Protein AF-A0A9D5VWZ9-F1 (afdb_monomer_lite)

Radius of gyration: 29.08 Å; chains: 1; bounding box: 86×51×101 Å

Sequence (670 aa):
MGILDRSNKRDLNQIKPPSPIPLNSINRRSENRYEIAPIPAFDRTAKIDLGVITDISISGLRIKKPSAIDLENQIYFFKLNNVPIKTKLIWQDKKFIGLKVDPNGAIAPNQNKDLIKKLTQKIDAHLSIKKSKTLYESIKRYSNENILASLINLMVELESSETDVIKLKKYIEEISIIHDKIFEKKEQSSLDEDSGIIDEPITQPTQIELIDLQTQLIATANSPEITDGIEVKDIDFAIARIGLAAVKDISARFVKQMISKSENALSNFKGFESYNILKTVMFKKLTPFFSFRDDNGIGCSLLSIETIGIDFLATKTKAALSDFYTSPMNIYSELSRLYERRLNGCDLIKVDKILLETISPVFVSLYDGYIISHQLLNPYLTIEDDITLELNRRKLNYAYLLFMSYLSCQFYIGRDNESGISLINRLTCTGLDKQEILRFLKDTVAEANKIAENFGLKTLIKDSASPSFSLNIKKFLPEDPQYNHLLHIFTNLKQYKRVAIRCEDDEYSHFILNKLINYPDFGLNKMPYTVIPCENLSTKDEIAAEAFNFFGLIIFKNIDKIHGSLAKGFIKLWREYDGIIITTFNNYNFIEFDRPDLFKFLRQHMVDFPSYFANPEIHRKMIEHTAEYLKPVYTIDKDQYNVDYIEKTCSMSFIKAETINQFAEEQLSE

Secondary structure (DSSP, 8-state):
--------------PPPPPPP---S-----S-----S-EEEEETTTTEEEEEEEEE-SSEEEEE-SS-PPPPS-EEEEEETTEEEEEEEEEE-SSEEEEEE-TTSSS-HHHHHHHHHHHHHHHHHHH-----HHHHHHHHHHHHSSTHHHHHHHHHHHH-TT--HHHHHHHHHHHHHHHHHHHHHHHHHHHHGGG---PPP--PPP---PPPHHHHHHHHHTSTTT-SS----SHHHHHHHH-HHHHHHHHHHHHHHHHHHH-GGGTT-TTHHHHHHHHHHHHHHHGGGTT---GGGHHHHHHHHTTTHHHHHHHHHTTTTTTT-SSHHHHS-HHHHHHHHHHHSS-HHHHHHHHHHHH-GGGHHHHHHHHHHHHHH-TTPPPPTT--B---HHHHHHHHHHHHHHHHHHHHTS--HHHHHHHHHHHGGGT--HHHHHHHHHHHHHHHHHHHHHTT-S---PPPPPPP----HHHHS---HHHHHHHHHHHTHHHH-EEEEEES-HHHHHHHHHHHHHSGGGSGGGS-EEEEEGGGB-TTS---GGGGTT-SEEEEETGGG--GGGHHHHHHHHHH-SSEEEEEEEGGG-HHHH-HHHHHHHGGGEEEPP-TTT-HHHHHHHHHHHHHHHHHHH---HHHHHHHHHSS---HHHHHHHHHHHHHHHHHH-

Structure (mmCIF, N/CA/C/O backbone):
data_AF-A0A9D5VWZ9-F1
#
_entry.id   AF-A0A9D5VWZ9-F1
#
loop_
_atom_site.group_PDB
_atom_site.id
_atom_site.type_symbol
_atom_site.label_atom_id
_atom_site.label_alt_id
_atom_site.label_comp_id
_atom_site.label_asym_id
_atom_site.label_entity_id
_atom_site.label_seq_id
_atom_site.pdbx_PDB_ins_code
_atom_site.Cartn_x
_atom_site.Cartn_y
_atom_site.Cartn_z
_atom_site.occupancy
_atom_site.B_iso_or_equiv
_atom_site.auth_seq_id
_atom_site.auth_comp_id
_atom_site.auth_asym_id
_atom_site.auth_atom_id
_atom_site.pdbx_PDB_model_num
ATOM 1 N N . MET A 1 1 ? 34.118 -10.117 51.871 1.00 31.11 1 MET A N 1
ATOM 2 C CA . MET A 1 1 ? 33.346 -9.498 52.973 1.00 31.11 1 MET A CA 1
ATOM 3 C C . MET A 1 1 ? 32.529 -8.372 52.352 1.00 31.11 1 MET A C 1
ATOM 5 O O . MET A 1 1 ? 33.144 -7.526 51.735 1.00 31.11 1 MET A O 1
ATOM 9 N N . GLY A 1 2 ? 31.202 -8.315 52.353 1.00 29.88 2 GLY A N 1
ATOM 10 C CA . GLY A 1 2 ? 30.178 -9.145 52.972 1.00 29.88 2 GLY A CA 1
ATOM 11 C C . GLY A 1 2 ? 28.922 -9.217 52.090 1.00 29.88 2 GLY A C 1
ATOM 12 O O . GLY A 1 2 ? 28.841 -8.595 51.035 1.00 29.88 2 GLY A O 1
ATOM 13 N N . ILE A 1 3 ? 28.000 -10.062 52.534 1.00 37.16 3 ILE A N 1
ATOM 14 C CA . ILE A 1 3 ? 26.701 -10.407 51.946 1.00 37.16 3 ILE A CA 1
ATOM 15 C C . ILE A 1 3 ? 25.688 -9.275 52.188 1.00 37.16 3 ILE A C 1
ATOM 17 O O . ILE A 1 3 ? 25.748 -8.669 53.253 1.00 37.16 3 ILE A O 1
ATOM 21 N N . LEU A 1 4 ? 24.768 -9.081 51.225 1.00 28.52 4 LEU A N 1
ATOM 22 C CA . LEU A 1 4 ? 23.391 -8.514 51.249 1.00 28.52 4 LEU A CA 1
ATOM 23 C C . LEU A 1 4 ? 23.201 -7.747 49.916 1.00 28.52 4 LEU A C 1
ATOM 25 O O . LEU A 1 4 ? 24.066 -6.974 49.540 1.00 28.52 4 LEU A O 1
ATOM 29 N N . ASP A 1 5 ? 22.175 -7.911 49.085 1.00 27.55 5 ASP A N 1
ATOM 30 C CA . ASP A 1 5 ? 20.816 -8.386 49.302 1.00 27.55 5 ASP A CA 1
ATOM 31 C C . ASP A 1 5 ? 20.227 -8.834 47.942 1.00 27.55 5 ASP A C 1
ATOM 33 O O . ASP A 1 5 ? 20.317 -8.129 46.933 1.00 27.55 5 ASP A O 1
ATOM 37 N N . ARG A 1 6 ? 19.641 -10.035 47.905 1.00 35.22 6 ARG A N 1
ATOM 38 C CA . ARG A 1 6 ? 18.822 -10.530 46.792 1.00 35.22 6 ARG A CA 1
ATOM 39 C C . ARG A 1 6 ? 17.394 -10.032 47.009 1.00 35.22 6 ARG A C 1
ATOM 41 O O . ARG A 1 6 ? 16.540 -10.803 47.426 1.00 35.22 6 ARG A O 1
ATOM 48 N N . SER A 1 7 ? 17.112 -8.775 46.691 1.00 30.47 7 SER A N 1
ATOM 49 C CA . SER A 1 7 ? 15.732 -8.289 46.578 1.00 30.47 7 SER A CA 1
ATOM 50 C C . SER A 1 7 ? 15.687 -6.922 45.891 1.00 30.47 7 SER A C 1
ATOM 52 O O . SER A 1 7 ? 15.858 -5.892 46.521 1.00 30.47 7 SER A O 1
ATOM 54 N N . ASN A 1 8 ? 15.507 -6.909 44.565 1.00 27.31 8 ASN A N 1
ATOM 55 C CA . ASN A 1 8 ? 14.829 -5.840 43.805 1.00 27.31 8 ASN A CA 1
ATOM 56 C C . ASN A 1 8 ? 14.891 -6.141 42.295 1.00 27.31 8 ASN A C 1
ATOM 58 O O . ASN A 1 8 ? 15.405 -5.362 41.497 1.00 27.31 8 ASN A O 1
ATOM 62 N N . LYS A 1 9 ? 14.289 -7.260 41.869 1.00 29.05 9 LYS A N 1
ATOM 63 C CA . LYS A 1 9 ? 13.555 -7.237 40.597 1.00 29.05 9 LYS A CA 1
ATOM 64 C C . LYS A 1 9 ? 12.262 -6.485 40.896 1.00 29.05 9 LYS A C 1
ATOM 66 O O . LYS A 1 9 ? 11.266 -7.098 41.256 1.00 29.05 9 LYS A O 1
ATOM 71 N N . ARG A 1 10 ? 12.312 -5.151 40.873 1.00 29.45 10 ARG A N 1
ATOM 72 C CA . ARG A 1 10 ? 11.080 -4.367 40.849 1.00 29.45 10 ARG A CA 1
ATOM 73 C C . ARG A 1 10 ? 10.431 -4.631 39.504 1.00 29.45 10 ARG A C 1
ATOM 75 O O . ARG A 1 10 ? 11.019 -4.320 38.470 1.00 29.45 10 ARG A O 1
ATOM 82 N N . ASP A 1 11 ? 9.244 -5.218 39.561 1.00 36.19 11 ASP A N 1
ATOM 83 C CA . ASP A 1 11 ? 8.241 -5.131 38.518 1.00 36.19 11 ASP A CA 1
ATOM 84 C C . ASP A 1 11 ? 8.201 -3.688 38.007 1.00 36.19 11 ASP A C 1
ATOM 86 O O . ASP A 1 11 ? 7.711 -2.776 38.680 1.00 36.19 11 ASP A O 1
ATOM 90 N N . LEU A 1 12 ? 8.733 -3.468 36.803 1.00 32.03 12 LEU A N 1
ATOM 91 C CA . LEU A 1 12 ? 8.305 -2.358 35.966 1.00 32.03 12 LEU A CA 1
ATOM 92 C C . LEU A 1 12 ? 6.868 -2.685 35.576 1.00 32.03 12 LEU A C 1
ATOM 94 O O . LEU A 1 12 ? 6.597 -3.247 34.516 1.00 32.03 12 LEU A O 1
ATOM 98 N N . ASN A 1 13 ? 5.963 -2.408 36.514 1.00 35.59 13 ASN A N 1
ATOM 99 C CA . ASN A 1 13 ? 4.533 -2.428 36.308 1.00 35.59 13 ASN A CA 1
ATOM 100 C C . ASN A 1 13 ? 4.252 -1.679 35.010 1.00 35.59 13 ASN A C 1
ATOM 102 O O . ASN A 1 13 ? 4.475 -0.471 34.914 1.00 35.59 13 ASN A O 1
ATOM 106 N N . GLN A 1 14 ? 3.787 -2.434 34.015 1.00 46.19 14 GLN A N 1
ATOM 107 C CA . GLN A 1 14 ? 3.146 -1.903 32.828 1.00 46.19 14 GLN A CA 1
ATOM 108 C C . GLN A 1 14 ? 2.061 -0.949 33.322 1.00 46.19 14 GLN A C 1
ATOM 110 O O . GLN A 1 14 ? 1.076 -1.381 33.926 1.00 46.19 14 GLN A O 1
ATOM 115 N N . ILE A 1 15 ? 2.278 0.351 33.131 1.00 44.47 15 ILE A N 1
ATOM 116 C CA . ILE A 1 15 ? 1.239 1.347 33.352 1.00 44.47 15 ILE A CA 1
ATOM 117 C C . ILE A 1 15 ? 0.093 0.909 32.439 1.00 44.47 15 ILE A C 1
ATOM 119 O O . ILE A 1 15 ? 0.287 0.734 31.236 1.00 44.47 15 ILE A O 1
ATOM 123 N N . LYS A 1 16 ? -1.068 0.612 33.020 1.00 54.38 16 LYS A N 1
ATOM 124 C CA . LYS A 1 16 ? -2.231 0.164 32.252 1.00 54.38 16 LYS A CA 1
ATOM 125 C C . LYS A 1 16 ? -2.955 1.391 31.707 1.00 54.38 16 LYS A C 1
ATOM 127 O O . LYS A 1 16 ? -3.034 2.390 32.430 1.00 54.38 16 LYS A O 1
ATOM 132 N N . PRO A 1 17 ? -3.483 1.343 30.473 1.00 46.16 17 PRO A N 1
ATOM 133 C CA . PRO A 1 17 ? -4.404 2.378 30.041 1.00 46.16 17 PRO A CA 1
ATOM 134 C C . PRO A 1 17 ? -5.598 2.421 31.013 1.00 46.16 17 PRO A C 1
ATOM 136 O O . PRO A 1 17 ? -5.969 1.381 31.571 1.00 46.16 17 PRO A O 1
ATOM 139 N N . PRO A 1 18 ? -6.165 3.610 31.280 1.00 45.41 18 PRO A N 1
ATOM 140 C CA . PRO A 1 18 ? -7.381 3.740 32.072 1.00 45.41 18 PRO A CA 1
ATOM 141 C C . PRO A 1 18 ? -8.469 2.795 31.555 1.00 45.41 18 PRO A C 1
ATOM 143 O O . PRO A 1 18 ? -8.606 2.591 30.350 1.00 45.41 18 PRO A O 1
ATOM 146 N N . SER A 1 19 ? -9.226 2.207 32.485 1.00 45.94 19 SER A N 1
ATOM 147 C CA . SER A 1 19 ? -10.328 1.303 32.161 1.00 45.94 19 SER A CA 1
ATOM 148 C C . SER A 1 19 ? -11.300 1.964 31.175 1.00 45.94 19 SER A C 1
ATOM 150 O O . SER A 1 19 ? -11.575 3.158 31.335 1.00 45.94 19 SER A O 1
ATOM 152 N N . PRO A 1 20 ? -11.855 1.209 30.206 1.00 42.31 20 PRO A N 1
ATOM 153 C CA . PRO A 1 20 ? -12.866 1.734 29.297 1.00 42.31 20 PRO A CA 1
ATOM 154 C C . PRO A 1 20 ? -14.018 2.357 30.089 1.00 42.31 20 PRO A C 1
ATOM 156 O O . PRO A 1 20 ? -14.373 1.881 31.175 1.00 42.31 20 PRO A O 1
ATOM 159 N N . ILE A 1 21 ? -14.584 3.437 29.549 1.00 38.53 21 ILE A N 1
ATOM 160 C CA . ILE A 1 21 ? -15.733 4.120 30.147 1.00 38.53 21 ILE A CA 1
ATOM 161 C C . ILE A 1 21 ? -16.850 3.075 30.314 1.00 38.53 21 ILE A C 1
ATOM 163 O O . ILE A 1 21 ? -17.103 2.314 29.375 1.00 38.53 21 ILE A O 1
ATOM 167 N N . PRO A 1 22 ? -17.524 2.986 31.480 1.00 31.69 22 PRO A N 1
ATOM 168 C CA . PRO A 1 22 ? -18.678 2.114 31.622 1.00 31.69 22 PRO A CA 1
ATOM 169 C C . PRO A 1 22 ? -19.730 2.552 30.602 1.00 31.69 22 PRO A C 1
ATOM 171 O O . PRO A 1 22 ? -20.382 3.581 30.774 1.00 31.69 22 PRO A O 1
ATOM 174 N N . LEU A 1 23 ? -19.872 1.789 29.519 1.00 28.91 23 LEU A N 1
ATOM 175 C CA . LEU A 1 23 ? -20.942 1.960 28.546 1.00 28.91 23 LEU A CA 1
ATOM 176 C C . LEU A 1 23 ? -22.263 1.598 29.231 1.00 28.91 23 LEU A C 1
ATOM 178 O O . LEU A 1 23 ? -22.762 0.479 29.135 1.00 28.91 23 LEU A O 1
ATOM 182 N N . ASN A 1 24 ? -22.847 2.564 29.937 1.00 31.88 24 ASN A N 1
ATOM 183 C CA . ASN A 1 24 ? -24.292 2.642 29.981 1.00 31.88 24 ASN A CA 1
ATOM 184 C C . ASN A 1 24 ? -24.722 3.011 28.566 1.00 31.88 24 ASN A C 1
ATOM 186 O O . ASN A 1 24 ? -24.457 4.121 28.115 1.00 31.88 24 ASN A O 1
ATOM 190 N N . SER A 1 25 ? -25.410 2.074 27.917 1.00 27.41 25 SER A N 1
ATOM 191 C CA . SER A 1 25 ? -26.005 2.168 26.584 1.00 27.41 25 SER A CA 1
ATOM 192 C C . SER A 1 25 ? -25.074 1.959 25.384 1.00 27.41 25 SER A C 1
ATOM 194 O O . SER A 1 25 ? -23.924 2.376 25.365 1.00 27.41 25 SER A O 1
ATOM 196 N N . ILE A 1 26 ? -25.697 1.364 24.359 1.00 27.98 26 ILE A N 1
ATOM 197 C CA . ILE A 1 26 ? -25.301 1.324 22.947 1.00 27.98 26 ILE A CA 1
ATOM 198 C C . ILE A 1 26 ? -24.449 0.104 22.587 1.00 27.98 26 ILE A C 1
ATOM 200 O O . ILE A 1 26 ? -23.241 0.173 22.402 1.00 27.98 26 ILE A O 1
ATOM 204 N N . ASN A 1 27 ? -25.150 -1.028 22.429 1.00 25.83 27 ASN A N 1
ATOM 205 C CA . ASN A 1 27 ? -24.735 -2.096 21.527 1.00 25.83 27 ASN A CA 1
ATOM 206 C C . ASN A 1 27 ? -25.665 -2.065 20.281 1.00 25.83 27 ASN A C 1
ATOM 208 O O . ASN A 1 27 ? -26.822 -2.465 20.366 1.00 25.83 27 ASN A O 1
ATOM 212 N N . ARG A 1 28 ? -25.344 -1.339 19.204 1.00 37.00 28 ARG A N 1
ATOM 213 C CA . ARG A 1 28 ? -24.350 -1.624 18.160 1.00 37.00 28 ARG A CA 1
ATOM 214 C C . ARG A 1 28 ? -25.006 -2.390 16.939 1.00 37.00 28 ARG A C 1
ATOM 216 O O . ARG A 1 28 ? -25.644 -3.429 17.106 1.00 37.00 28 ARG A O 1
ATOM 223 N N . ARG A 1 29 ? -24.748 -1.900 15.703 1.00 33.50 29 ARG A N 1
ATOM 224 C CA . ARG A 1 29 ? -24.970 -2.404 14.309 1.00 33.50 29 ARG A CA 1
ATOM 225 C C . ARG A 1 29 ? -23.662 -2.780 13.547 1.00 33.50 29 ARG A C 1
ATOM 227 O O . ARG A 1 29 ? -22.847 -1.885 13.395 1.00 33.50 29 ARG A O 1
ATOM 234 N N . SER A 1 30 ? -23.537 -3.953 12.902 1.00 27.77 30 SER A N 1
ATOM 235 C CA . SER A 1 30 ? -22.757 -4.077 11.643 1.00 27.77 30 SER A CA 1
ATOM 236 C C . SER A 1 30 ? -23.353 -5.083 10.643 1.00 27.77 30 SER A C 1
ATOM 238 O O . SER A 1 30 ? -23.930 -6.109 11.008 1.00 27.77 30 SER A O 1
ATOM 240 N N . GLU A 1 31 ? -23.309 -4.656 9.381 1.00 29.33 31 GLU A N 1
ATOM 241 C CA . GLU A 1 31 ? -23.058 -5.384 8.126 1.00 29.33 31 GLU A CA 1
ATOM 242 C C . GLU A 1 31 ? -23.599 -6.814 7.977 1.00 29.33 31 GLU A C 1
ATOM 244 O O . GLU A 1 31 ? -22.895 -7.819 7.944 1.00 29.33 31 GLU A O 1
ATOM 249 N N . ASN A 1 32 ? -24.924 -6.863 7.866 1.00 31.50 32 ASN A N 1
ATOM 250 C CA . ASN A 1 32 ? -25.682 -7.533 6.801 1.00 31.50 32 ASN A CA 1
ATOM 251 C C . ASN A 1 32 ? -27.156 -7.195 7.055 1.00 31.50 32 ASN A C 1
ATOM 253 O O . ASN A 1 32 ? -27.949 -8.055 7.441 1.00 31.50 32 ASN A O 1
ATOM 257 N N . ARG A 1 33 ? -27.500 -5.902 6.971 1.00 34.69 33 ARG A N 1
ATOM 258 C CA . ARG A 1 33 ? -28.861 -5.418 7.227 1.00 34.69 33 ARG A CA 1
ATOM 259 C C . ARG A 1 33 ? -29.485 -4.955 5.922 1.00 34.69 33 ARG A C 1
ATOM 261 O O . ARG A 1 33 ? -28.992 -4.028 5.294 1.00 34.69 33 ARG A O 1
ATOM 268 N N . TYR A 1 34 ? -30.592 -5.591 5.568 1.00 34.22 34 TYR A N 1
ATOM 269 C CA . TYR A 1 34 ? -31.550 -5.062 4.609 1.00 34.22 34 TYR A CA 1
ATOM 270 C C . TYR A 1 34 ? -32.580 -4.267 5.397 1.00 34.22 34 TYR A C 1
ATOM 272 O O . TYR A 1 34 ? -33.204 -4.820 6.308 1.00 34.22 34 TYR A O 1
ATOM 280 N N . GLU A 1 35 ? -32.739 -2.980 5.088 1.00 31.83 35 GLU A N 1
ATOM 281 C CA . GLU A 1 35 ? -33.903 -2.242 5.564 1.00 31.83 35 GLU A CA 1
ATOM 282 C C . GLU A 1 35 ? -35.151 -2.896 4.970 1.00 31.83 35 GLU A C 1
ATOM 284 O O . GLU A 1 35 ? -35.344 -2.978 3.758 1.00 31.83 35 GLU A O 1
ATOM 289 N N . ILE A 1 36 ? -35.977 -3.434 5.856 1.00 33.72 36 ILE A N 1
ATOM 290 C CA . ILE A 1 36 ? -37.297 -3.965 5.549 1.00 33.72 36 ILE A CA 1
ATOM 291 C C . ILE A 1 36 ? -38.315 -2.965 6.078 1.00 33.72 36 ILE A C 1
ATOM 293 O O . ILE A 1 36 ? -38.154 -2.436 7.180 1.00 33.72 36 ILE A O 1
ATOM 297 N N . ALA A 1 37 ? -39.380 -2.724 5.312 1.00 31.70 37 ALA A N 1
ATOM 298 C CA . ALA A 1 37 ? -40.544 -2.002 5.814 1.00 31.70 37 ALA A CA 1
ATOM 299 C C . ALA A 1 37 ? -40.965 -2.591 7.176 1.00 31.70 37 ALA A C 1
ATOM 301 O O . ALA A 1 37 ? -40.874 -3.808 7.342 1.00 31.70 37 ALA A O 1
ATOM 302 N N . PRO A 1 38 ? -41.395 -1.769 8.149 1.00 34.53 38 PRO A N 1
ATOM 303 C CA . PRO A 1 38 ? -41.620 -2.198 9.527 1.00 34.53 38 PRO A CA 1
ATOM 304 C C . PRO A 1 38 ? -42.472 -3.473 9.597 1.00 34.53 38 PRO A C 1
ATOM 306 O O . PRO A 1 38 ? -43.654 -3.462 9.258 1.00 34.53 38 PRO A O 1
ATOM 309 N N . ILE A 1 39 ? -41.859 -4.578 10.041 1.00 46.03 39 ILE A N 1
ATOM 310 C CA . ILE A 1 39 ? -42.533 -5.872 10.199 1.00 46.03 39 ILE A CA 1
ATOM 311 C C . ILE A 1 39 ? -42.924 -6.028 11.674 1.00 46.03 39 ILE A C 1
ATOM 313 O O . ILE A 1 39 ? -42.038 -6.028 12.533 1.00 46.03 39 ILE A O 1
ATOM 317 N N . PRO A 1 40 ? -44.216 -6.183 12.003 1.00 45.94 40 PRO A N 1
ATOM 318 C CA . PRO A 1 40 ? -44.646 -6.476 13.365 1.00 45.94 40 PRO A CA 1
ATOM 319 C C . PRO A 1 40 ? -44.064 -7.809 13.863 1.00 45.94 40 PRO A C 1
ATOM 321 O O . PRO A 1 40 ? -44.226 -8.851 13.224 1.00 45.94 40 PRO A O 1
ATOM 324 N N . ALA A 1 41 ? -43.401 -7.787 15.017 1.00 55.09 41 ALA A N 1
ATOM 325 C CA . ALA A 1 41 ? -42.884 -8.963 15.700 1.00 55.09 41 ALA A CA 1
ATOM 326 C C . ALA A 1 41 ? -43.887 -9.433 16.754 1.00 55.09 41 ALA A C 1
ATOM 328 O O . ALA A 1 41 ? -43.922 -8.926 17.873 1.00 55.09 41 ALA A O 1
ATOM 329 N N . PHE A 1 42 ? -44.681 -10.441 16.412 1.00 54.88 42 PHE A N 1
ATOM 330 C CA . PHE A 1 42 ? -45.633 -11.031 17.346 1.00 54.88 42 PHE A CA 1
ATOM 331 C C . PHE A 1 42 ? -45.185 -12.432 17.761 1.00 54.88 42 PHE A C 1
ATOM 333 O O . PHE A 1 42 ? -45.079 -13.321 16.905 1.00 54.88 42 PHE A O 1
ATOM 340 N N . ASP A 1 43 ? -44.955 -12.645 19.062 1.00 57.19 43 ASP A N 1
ATOM 341 C CA . ASP A 1 43 ? -44.757 -13.996 19.582 1.00 57.19 43 ASP A CA 1
ATOM 342 C C . ASP A 1 43 ? -46.104 -14.718 19.641 1.00 57.19 43 ASP A C 1
ATOM 344 O O . ASP A 1 43 ? -47.002 -14.347 20.399 1.00 57.19 43 ASP A O 1
ATOM 348 N N . ARG A 1 44 ? -46.257 -15.775 18.842 1.00 55.41 44 ARG A N 1
ATOM 349 C CA . ARG A 1 44 ? -47.524 -16.522 18.761 1.00 55.41 44 ARG A CA 1
ATOM 350 C C . ARG A 1 44 ? -47.794 -17.402 19.977 1.00 55.41 44 ARG A C 1
ATOM 352 O O . ARG A 1 44 ? -48.954 -17.651 20.292 1.00 55.41 44 ARG A O 1
ATOM 359 N N . THR A 1 45 ? -46.742 -17.894 20.611 1.00 56.56 45 THR A N 1
ATOM 360 C CA . THR A 1 45 ? -46.793 -18.787 21.772 1.00 56.56 45 THR A CA 1
ATOM 361 C C . THR A 1 45 ? -47.128 -18.012 23.035 1.00 56.56 45 THR A C 1
ATOM 363 O O . THR A 1 45 ? -48.014 -18.415 23.782 1.00 56.56 45 THR A O 1
ATOM 366 N N . ALA A 1 46 ? -46.474 -16.869 23.232 1.00 58.28 46 ALA A N 1
ATOM 367 C CA . ALA A 1 46 ? -46.711 -16.006 24.382 1.00 58.28 46 ALA A CA 1
ATOM 368 C C . ALA A 1 46 ? -47.877 -15.020 24.166 1.00 58.28 46 ALA A C 1
ATOM 370 O O . ALA A 1 46 ? -48.365 -14.437 25.128 1.00 58.28 46 ALA A O 1
ATOM 371 N N . LYS A 1 47 ? -48.349 -14.847 22.918 1.00 63.28 47 LYS A N 1
ATOM 372 C CA . LYS A 1 47 ? -49.318 -13.811 22.504 1.00 63.28 47 LYS A CA 1
ATOM 373 C C . LYS A 1 47 ? -48.877 -12.395 22.899 1.00 63.28 47 LYS A C 1
ATOM 375 O O . LYS A 1 47 ? -49.705 -11.566 23.270 1.00 63.28 47 LYS A O 1
ATOM 380 N N . ILE A 1 48 ? -47.575 -12.131 22.828 1.00 65.19 48 ILE A N 1
ATOM 381 C CA . ILE A 1 48 ? -46.983 -10.843 23.196 1.00 65.19 48 ILE A CA 1
ATOM 382 C C . ILE A 1 48 ? -46.575 -10.118 21.917 1.00 65.19 48 ILE A C 1
ATOM 384 O O . ILE A 1 48 ? -45.878 -10.678 21.066 1.00 65.19 48 ILE A O 1
ATOM 388 N N . ASP A 1 49 ? -46.998 -8.861 21.803 1.00 70.31 49 ASP A N 1
ATOM 389 C CA . ASP A 1 49 ? -46.433 -7.934 20.830 1.00 70.31 49 ASP A CA 1
ATOM 390 C C . ASP A 1 49 ? -45.036 -7.521 21.304 1.00 70.31 49 ASP A C 1
ATOM 392 O O . ASP A 1 49 ? -44.874 -6.789 22.283 1.00 70.31 49 ASP A O 1
ATOM 396 N N . LEU A 1 50 ? -44.016 -8.046 20.629 1.00 67.00 50 LEU A N 1
ATOM 397 C CA . LEU A 1 50 ? -42.624 -7.707 20.902 1.00 67.00 50 LEU A CA 1
ATOM 398 C C . LEU A 1 50 ? -42.278 -6.332 20.311 1.00 67.00 50 LEU A C 1
ATOM 400 O O . LEU A 1 50 ? -41.266 -5.742 20.694 1.00 67.00 50 LEU A O 1
ATOM 404 N N . GLY A 1 51 ? -43.127 -5.813 19.416 1.00 71.94 51 GLY A N 1
ATOM 405 C CA . GLY A 1 51 ? -43.019 -4.521 18.761 1.00 71.94 51 GLY A CA 1
ATOM 406 C C . GLY A 1 51 ? -42.666 -4.635 17.289 1.00 71.94 51 GLY A C 1
ATOM 407 O O . GLY A 1 51 ? -43.159 -5.500 16.574 1.00 71.94 51 GLY A O 1
ATOM 408 N N . VAL A 1 52 ? -41.814 -3.739 16.804 1.00 60.53 52 VAL A N 1
ATOM 409 C CA . VAL A 1 52 ? -41.478 -3.661 15.375 1.00 60.53 52 VAL A CA 1
ATOM 410 C C . VAL A 1 52 ? -40.070 -4.187 15.154 1.00 60.53 52 VAL A C 1
ATOM 412 O O . VAL A 1 52 ? -39.135 -3.709 15.799 1.00 60.53 52 VAL A O 1
ATOM 415 N N . ILE A 1 53 ? -39.900 -5.154 14.248 1.00 56.53 53 ILE A N 1
ATOM 416 C CA . ILE A 1 53 ? -38.570 -5.584 13.802 1.00 56.53 53 ILE A CA 1
ATOM 417 C C . ILE A 1 53 ? -37.935 -4.393 13.106 1.00 56.53 53 ILE A C 1
ATOM 419 O O . ILE A 1 53 ? -38.405 -3.956 12.058 1.00 56.53 53 ILE A O 1
ATOM 423 N N . THR A 1 54 ? -36.881 -3.861 13.710 1.00 45.62 54 THR A N 1
ATOM 424 C CA . THR A 1 54 ? -36.124 -2.766 13.115 1.00 45.62 54 THR A CA 1
ATOM 425 C C . THR A 1 54 ? -34.941 -3.284 12.325 1.00 45.62 54 THR A C 1
ATOM 427 O O . THR A 1 54 ? -34.461 -2.568 11.460 1.00 45.62 54 THR A O 1
ATOM 430 N N . ASP A 1 55 ? -34.441 -4.495 12.619 1.00 47.44 55 ASP A N 1
ATOM 431 C CA . ASP A 1 55 ? -33.246 -5.027 11.962 1.00 47.44 55 ASP A CA 1
ATOM 432 C C . ASP A 1 55 ? -33.144 -6.569 11.981 1.00 47.44 55 ASP A C 1
ATOM 434 O O . ASP A 1 55 ? -33.563 -7.215 12.948 1.00 47.44 55 ASP A O 1
ATOM 438 N N . ILE A 1 56 ? -32.502 -7.145 10.949 1.00 48.84 56 ILE A N 1
ATOM 439 C CA . ILE A 1 56 ? -32.285 -8.596 10.748 1.00 48.84 56 ILE A CA 1
ATOM 440 C C . ILE A 1 56 ? -30.823 -8.898 10.383 1.00 48.84 56 ILE A C 1
ATOM 442 O O . ILE A 1 56 ? -30.230 -8.145 9.619 1.00 48.84 56 ILE A O 1
ATOM 446 N N . SER A 1 57 ? -30.255 -10.001 10.891 1.00 46.47 57 SER A N 1
ATOM 447 C CA . SER A 1 57 ? -28.978 -10.591 10.449 1.00 46.47 57 SER A CA 1
ATOM 448 C C . SER A 1 57 ? -29.067 -12.125 10.331 1.00 46.47 57 SER A C 1
ATOM 450 O O . SER A 1 57 ? -30.043 -12.737 10.768 1.00 46.47 57 SER A O 1
ATOM 452 N N . ILE A 1 58 ? -28.018 -12.770 9.795 1.00 47.97 58 ILE A N 1
ATOM 453 C CA . ILE A 1 58 ? -27.887 -14.246 9.742 1.00 47.97 58 ILE A CA 1
ATOM 454 C C . ILE A 1 58 ? -27.989 -14.881 11.137 1.00 47.97 58 ILE A C 1
ATOM 456 O O . ILE A 1 58 ? -28.462 -16.007 11.291 1.00 47.97 58 ILE A O 1
ATOM 460 N N . SER A 1 59 ? -27.527 -14.165 12.157 1.00 47.09 59 SER A N 1
ATOM 461 C CA . SER A 1 59 ? -27.410 -14.665 13.520 1.00 47.09 59 SER A CA 1
ATOM 462 C C . SER A 1 59 ? -28.505 -14.155 14.454 1.00 47.09 59 SER A C 1
ATOM 464 O O . SER A 1 59 ? -28.641 -14.706 15.542 1.00 47.09 59 SER A O 1
ATOM 466 N N . GLY A 1 60 ? -29.312 -13.155 14.089 1.00 59.16 60 GLY A N 1
ATOM 467 C CA . GLY A 1 60 ? -30.234 -12.540 15.044 1.00 59.16 60 GLY A CA 1
ATOM 468 C C . GLY A 1 60 ? -31.150 -11.450 14.498 1.00 59.16 60 GLY A C 1
ATOM 469 O O . GLY A 1 60 ? -31.183 -11.162 13.307 1.00 59.16 60 GLY A O 1
ATOM 470 N N . LEU A 1 61 ? -31.915 -10.849 15.406 1.00 63.41 61 LEU A N 1
ATOM 471 C CA . LEU A 1 61 ? -32.897 -9.801 15.154 1.00 63.41 61 LEU A CA 1
ATOM 472 C C . LEU A 1 61 ? -32.858 -8.735 16.239 1.00 63.41 61 LEU A C 1
ATOM 474 O O . LEU A 1 61 ? -32.573 -9.026 17.406 1.00 63.41 61 LEU A O 1
ATOM 478 N N . ARG A 1 62 ? -33.256 -7.521 15.858 1.00 60.16 62 ARG A N 1
ATOM 479 C CA . ARG A 1 62 ? -33.540 -6.431 16.788 1.00 60.16 62 ARG A CA 1
ATOM 480 C C . ARG A 1 62 ? -34.982 -5.968 16.639 1.00 60.16 62 ARG A C 1
ATOM 482 O O . ARG A 1 62 ? -35.448 -5.704 15.532 1.00 60.16 62 ARG A O 1
ATOM 489 N N . ILE A 1 63 ? -35.667 -5.845 17.771 1.00 68.56 63 ILE A N 1
ATOM 490 C CA . ILE A 1 63 ? -37.069 -5.430 17.838 1.00 68.56 63 ILE A CA 1
ATOM 491 C C . ILE A 1 63 ? -37.170 -4.186 18.718 1.00 68.56 63 ILE A C 1
ATOM 493 O O . ILE A 1 63 ? -36.624 -4.163 19.821 1.00 68.56 63 ILE A O 1
ATOM 497 N N . LYS A 1 64 ? -37.850 -3.145 18.236 1.00 67.44 64 LYS A N 1
ATOM 498 C CA . LYS A 1 64 ? -38.200 -1.951 19.012 1.00 67.44 64 LYS A CA 1
ATOM 499 C C . LYS A 1 64 ? -39.463 -2.228 19.814 1.00 67.44 64 LYS A C 1
ATOM 501 O O . LYS A 1 64 ? -40.508 -2.473 19.219 1.00 67.44 64 LYS A O 1
ATOM 506 N N . LYS A 1 65 ? -39.361 -2.142 21.139 1.00 77.94 65 LYS A N 1
ATOM 507 C CA . LYS A 1 65 ? -40.458 -2.402 22.071 1.00 77.94 65 LYS A CA 1
ATOM 508 C C . LYS A 1 65 ? -41.601 -1.389 21.862 1.00 77.94 65 LYS A C 1
ATOM 510 O O . LYS A 1 65 ? -41.320 -0.196 21.719 1.00 77.94 65 LYS A O 1
ATOM 515 N N . PRO A 1 66 ? -42.874 -1.820 21.902 1.00 58.19 66 PRO A N 1
ATOM 516 C CA . PRO A 1 66 ? -44.021 -0.917 21.869 1.00 58.19 66 PRO A CA 1
ATOM 517 C C . PRO A 1 66 ? -44.318 -0.324 23.263 1.00 58.19 66 PRO A C 1
ATOM 519 O O . PRO A 1 66 ? -44.959 0.716 23.367 1.00 58.19 66 PRO A O 1
ATOM 522 N N . SER A 1 67 ? -43.829 -0.955 24.340 1.00 64.75 67 SER A N 1
ATOM 523 C CA . SER A 1 67 ? -43.963 -0.520 25.741 1.00 64.75 67 SER A CA 1
ATOM 524 C C . SER A 1 67 ? -42.815 -1.072 26.611 1.00 64.75 67 SER A C 1
ATOM 526 O O . SER A 1 67 ? -41.986 -1.835 26.119 1.00 64.75 67 SER A O 1
ATOM 528 N N . ALA A 1 68 ? -42.722 -0.685 27.892 1.00 62.41 68 ALA A N 1
ATOM 529 C CA . ALA A 1 68 ? -41.678 -1.128 28.835 1.00 62.41 68 ALA A CA 1
ATOM 530 C C . ALA A 1 68 ? -41.853 -2.599 29.281 1.00 62.41 68 ALA A C 1
ATOM 532 O O . ALA A 1 68 ? -41.974 -2.897 30.464 1.00 62.41 68 ALA A O 1
ATOM 533 N N . ILE A 1 69 ? -41.921 -3.517 28.320 1.00 66.12 69 ILE A N 1
ATOM 534 C CA . ILE A 1 69 ? -42.001 -4.959 28.551 1.00 66.12 69 ILE A CA 1
ATOM 535 C C . ILE A 1 69 ? -40.585 -5.467 28.781 1.00 66.12 69 ILE A C 1
ATOM 537 O O . ILE A 1 69 ? -39.742 -5.310 27.899 1.00 66.12 69 ILE A O 1
ATOM 541 N N . ASP A 1 70 ? -40.325 -6.096 29.923 1.00 70.31 70 ASP A N 1
ATOM 542 C CA . ASP A 1 70 ? -39.114 -6.885 30.129 1.00 70.31 70 ASP A CA 1
ATOM 543 C C . ASP A 1 70 ? -39.412 -8.358 29.860 1.00 70.31 70 ASP A C 1
ATOM 545 O O . ASP A 1 70 ? -40.291 -8.974 30.455 1.00 70.31 70 ASP A O 1
ATOM 549 N N . LEU A 1 71 ? -38.683 -8.904 28.898 1.00 72.19 71 LEU A N 1
ATOM 550 C CA . LEU A 1 71 ? -38.746 -10.291 28.486 1.00 72.19 71 LEU A CA 1
ATOM 551 C C . LEU A 1 71 ? -37.898 -11.162 29.410 1.00 72.19 71 LEU A C 1
ATOM 553 O O . LEU A 1 71 ? -36.748 -10.845 29.706 1.00 72.19 71 LEU A O 1
ATOM 557 N N . GLU A 1 72 ? -38.443 -12.282 29.854 1.00 68.81 72 GLU A N 1
ATOM 558 C CA . GLU A 1 72 ? -37.657 -13.271 30.583 1.00 68.81 72 GLU A CA 1
ATOM 559 C C . GLU A 1 72 ? -36.773 -14.081 29.627 1.00 68.81 72 GLU A C 1
ATOM 561 O O . GLU A 1 72 ? -36.938 -14.047 28.411 1.00 68.81 72 GLU A O 1
ATOM 566 N N . ASN A 1 73 ? -35.792 -14.805 30.165 1.00 56.16 73 ASN A N 1
ATOM 567 C CA . ASN A 1 73 ? -34.786 -15.535 29.390 1.00 56.16 73 ASN A CA 1
ATOM 568 C C . ASN A 1 73 ? -35.399 -16.784 28.707 1.00 56.16 73 ASN A C 1
ATOM 570 O O . ASN A 1 73 ? -35.134 -17.922 29.095 1.00 56.16 73 ASN A O 1
ATOM 574 N N . GLN A 1 74 ? -36.265 -16.563 27.716 1.00 67.56 74 GLN A N 1
ATOM 575 C CA . GLN A 1 74 ? -37.061 -17.567 27.016 1.00 67.56 74 GLN A CA 1
ATOM 576 C C . GLN A 1 74 ? -36.696 -17.651 25.524 1.00 67.56 74 GLN A C 1
ATOM 578 O O . GLN A 1 74 ? -35.950 -16.840 24.964 1.00 67.56 74 GLN A O 1
ATOM 583 N N . ILE A 1 75 ? -37.201 -18.708 24.891 1.00 71.75 75 ILE A N 1
ATOM 584 C CA . ILE A 1 75 ? -37.153 -18.915 23.447 1.00 71.75 75 ILE A CA 1
ATOM 585 C C . ILE A 1 75 ? -38.398 -18.259 22.845 1.00 71.75 75 ILE A C 1
ATOM 587 O O . ILE A 1 75 ? -39.508 -18.584 23.256 1.00 71.75 75 ILE A O 1
ATOM 591 N N . TYR A 1 76 ? -38.203 -17.402 21.847 1.00 71.94 76 TYR A N 1
ATOM 592 C CA . TYR A 1 76 ? -39.261 -16.646 21.179 1.00 71.94 76 TYR A CA 1
ATOM 593 C C . TYR A 1 76 ? -39.500 -17.157 19.759 1.00 71.94 76 TYR A C 1
ATOM 595 O O . TYR A 1 76 ? -38.544 -17.473 19.037 1.00 71.94 76 TYR A O 1
ATOM 603 N N . PHE A 1 77 ? -40.770 -17.201 19.347 1.00 67.00 77 PHE A N 1
ATOM 604 C CA . PHE A 1 77 ? -41.193 -17.657 18.018 1.00 67.00 77 PHE A CA 1
ATOM 605 C C . PHE A 1 77 ? -42.039 -16.599 17.307 1.00 67.00 77 PHE A C 1
ATOM 607 O O . PHE A 1 77 ? -43.154 -16.301 17.729 1.00 67.00 77 PHE A O 1
ATOM 614 N N . PHE A 1 78 ? -41.576 -16.102 16.164 1.00 64.50 78 PHE A N 1
ATOM 615 C CA . PHE A 1 78 ? -42.333 -15.154 15.332 1.00 64.50 78 PHE A CA 1
ATOM 616 C C . PHE A 1 78 ? -42.308 -15.583 13.863 1.00 64.50 78 PHE A C 1
ATOM 618 O O . PHE A 1 78 ? -41.610 -16.523 13.481 1.00 64.50 78 PHE A O 1
ATOM 625 N N . LYS A 1 79 ? -43.126 -14.926 13.035 1.00 57.03 79 LYS A N 1
ATOM 626 C CA . LYS A 1 79 ? -43.193 -15.180 11.592 1.00 57.03 79 LYS A CA 1
ATOM 627 C C . LYS A 1 79 ? -42.645 -14.003 10.801 1.00 57.03 79 LYS A C 1
ATOM 629 O O . LYS A 1 79 ? -43.093 -12.882 11.006 1.00 57.03 79 LYS A O 1
ATOM 634 N N . LEU A 1 80 ? -41.775 -14.286 9.836 1.00 53.34 80 LEU A N 1
ATOM 635 C CA . LEU A 1 80 ? -41.304 -13.325 8.838 1.00 53.34 80 LEU A CA 1
ATOM 636 C C . LEU A 1 80 ? -41.727 -13.826 7.455 1.00 53.34 80 LEU A C 1
ATOM 638 O O . LEU A 1 80 ? -41.340 -14.927 7.072 1.00 53.34 80 LEU A O 1
ATOM 642 N N . ASN A 1 81 ? -42.586 -13.090 6.739 1.00 48.38 81 ASN A N 1
ATOM 643 C CA . ASN A 1 81 ? -43.163 -13.522 5.452 1.00 48.38 81 ASN A CA 1
ATOM 644 C C . ASN A 1 81 ? -43.653 -14.988 5.458 1.00 48.38 81 ASN A C 1
ATOM 646 O O . ASN A 1 81 ? -43.306 -15.786 4.593 1.00 48.38 81 ASN A O 1
ATOM 650 N N . ASN A 1 82 ? -44.456 -15.348 6.467 1.00 51.25 82 ASN A N 1
ATOM 651 C CA . ASN A 1 82 ? -44.986 -16.696 6.727 1.00 51.25 82 ASN A CA 1
ATOM 652 C C . ASN A 1 82 ? -43.993 -17.774 7.197 1.00 51.25 82 ASN A C 1
ATOM 654 O O . ASN A 1 82 ? -44.451 -18.865 7.546 1.00 51.25 82 ASN A O 1
ATOM 658 N N . VAL A 1 83 ? -42.699 -17.473 7.321 1.00 51.69 83 VAL A N 1
ATOM 659 C CA . VAL A 1 83 ? -41.680 -18.404 7.830 1.00 51.69 83 VAL A CA 1
ATOM 660 C C . VAL A 1 83 ? -41.556 -18.287 9.356 1.00 51.69 83 VAL A C 1
ATOM 662 O O . VAL A 1 83 ? -41.263 -17.195 9.846 1.00 51.69 83 VAL A O 1
ATOM 665 N N . PRO A 1 84 ? -41.787 -19.366 10.128 1.00 58.94 84 PRO A N 1
ATOM 666 C CA . PRO A 1 84 ? -41.521 -19.383 11.566 1.00 58.94 84 PRO A CA 1
ATOM 667 C C . PRO A 1 84 ? -40.020 -19.279 11.869 1.00 58.94 84 PRO A C 1
ATOM 669 O O . PRO A 1 84 ? -39.231 -20.069 11.367 1.00 58.94 84 PRO A O 1
ATOM 672 N N . ILE A 1 85 ? -39.614 -18.361 12.738 1.00 62.94 85 ILE A N 1
ATOM 673 C CA . ILE A 1 85 ? -38.225 -18.229 13.182 1.00 62.94 85 ILE A CA 1
ATOM 674 C C . ILE A 1 85 ? -38.192 -18.405 14.697 1.00 62.94 85 ILE A C 1
ATOM 676 O O . ILE A 1 85 ? -38.928 -17.746 15.432 1.00 62.94 85 ILE A O 1
ATOM 680 N N . LYS A 1 86 ? -37.336 -19.324 15.149 1.00 74.12 86 LYS A N 1
ATOM 681 C CA . LYS A 1 86 ? -37.060 -19.562 16.565 1.00 74.12 86 LYS A CA 1
ATOM 682 C C . LYS A 1 86 ? -35.833 -18.765 16.968 1.00 74.12 86 LYS A C 1
ATOM 684 O O . LYS A 1 86 ? -34.792 -18.836 16.315 1.00 74.12 86 LYS A O 1
ATOM 689 N N . THR A 1 87 ? -35.941 -18.042 18.067 1.00 70.56 87 THR A N 1
ATOM 690 C CA . THR A 1 87 ? -34.854 -17.218 18.579 1.00 70.56 87 THR A CA 1
ATOM 691 C C . THR A 1 87 ? -34.729 -17.335 20.085 1.00 70.56 87 THR A C 1
ATOM 693 O O . THR A 1 87 ? -35.641 -17.796 20.764 1.00 70.56 87 THR A O 1
ATOM 696 N N . LYS A 1 88 ? -33.590 -16.910 20.614 1.00 76.94 88 LYS A N 1
ATOM 697 C CA . LYS A 1 88 ? -33.324 -16.811 22.040 1.00 76.94 88 LYS A CA 1
ATOM 698 C C . LYS A 1 88 ? -32.996 -15.369 22.386 1.00 76.94 88 LYS A C 1
ATOM 700 O O . LYS A 1 88 ? -32.201 -14.743 21.686 1.00 76.94 88 LYS A O 1
ATOM 705 N N . LEU A 1 89 ? -33.569 -14.863 23.473 1.00 76.19 89 LEU A N 1
ATOM 706 C CA . LEU A 1 89 ? -33.187 -13.566 24.015 1.00 76.19 89 LEU A CA 1
ATOM 707 C C . LEU A 1 89 ? -31.716 -13.586 24.431 1.00 76.19 89 LEU A C 1
ATOM 709 O O . LEU A 1 89 ? -31.302 -14.428 25.225 1.00 76.19 89 LEU A O 1
ATOM 713 N N . ILE A 1 90 ? -30.926 -12.677 23.865 1.00 72.94 90 ILE A N 1
ATOM 714 C CA . ILE A 1 90 ? -29.523 -12.487 24.255 1.00 72.94 90 ILE A CA 1
ATOM 715 C C . ILE A 1 90 ? -29.378 -11.227 25.095 1.00 72.94 90 ILE A C 1
ATOM 717 O O . ILE A 1 90 ? -28.590 -11.205 26.036 1.00 72.94 90 ILE A O 1
ATOM 721 N N . TRP A 1 91 ? -30.149 -10.188 24.778 1.00 68.94 91 TRP A N 1
ATOM 722 C CA . TRP A 1 91 ? -30.153 -8.945 25.533 1.00 68.94 91 TRP A CA 1
ATOM 723 C C . TRP A 1 91 ? -31.463 -8.184 25.325 1.00 68.94 91 TRP A C 1
ATOM 725 O O . TRP A 1 91 ? -32.174 -8.392 24.345 1.00 68.94 91 TRP A O 1
ATOM 735 N N . GLN A 1 92 ? -31.775 -7.271 26.237 1.00 74.00 92 GLN A N 1
ATOM 736 C CA . GLN A 1 92 ? -32.829 -6.274 26.065 1.00 74.00 92 GLN A CA 1
ATOM 737 C C . GLN A 1 92 ? -32.477 -5.004 26.837 1.00 74.00 92 GLN A C 1
ATOM 739 O O . GLN A 1 92 ? -31.730 -5.057 27.813 1.00 74.00 92 GLN A O 1
ATOM 744 N N . ASP A 1 93 ? -33.036 -3.877 26.413 1.00 69.69 93 ASP A N 1
ATOM 745 C CA . ASP A 1 93 ? -32.985 -2.607 27.133 1.00 69.69 93 ASP A CA 1
ATOM 746 C C . ASP A 1 93 ? -34.388 -1.973 27.223 1.00 69.69 93 ASP A C 1
ATOM 748 O O . ASP A 1 93 ? -35.395 -2.602 26.897 1.00 69.69 93 ASP A O 1
ATOM 752 N N . LYS A 1 94 ? -34.482 -0.714 27.671 1.00 66.62 94 LYS A N 1
ATOM 753 C CA . LYS A 1 94 ? -35.767 -0.007 27.837 1.00 66.62 94 LYS A CA 1
ATOM 754 C C . LYS A 1 94 ? -36.558 0.194 26.536 1.00 66.62 94 LYS A C 1
ATOM 756 O O . LYS A 1 94 ? -37.754 0.454 26.596 1.00 66.62 94 LYS A O 1
ATOM 761 N N . LYS A 1 95 ? -35.907 0.145 25.375 1.00 61.59 95 LYS A N 1
ATOM 762 C CA . LYS A 1 95 ? -36.482 0.462 24.060 1.00 61.59 95 LYS A CA 1
ATOM 763 C C . LYS A 1 95 ? -36.400 -0.704 23.075 1.00 61.59 95 LYS A C 1
ATOM 765 O O . LYS A 1 95 ? -37.140 -0.698 22.096 1.00 61.59 95 LYS A O 1
ATOM 770 N N . PHE A 1 96 ? -35.523 -1.679 23.298 1.00 66.00 96 PHE A N 1
ATOM 771 C CA . PHE A 1 96 ? -35.198 -2.714 22.323 1.00 66.00 96 PHE A CA 1
ATOM 772 C C . PHE A 1 96 ? -35.014 -4.100 22.933 1.00 66.00 96 PHE A C 1
ATOM 774 O O . PHE A 1 96 ? -34.711 -4.265 24.114 1.00 66.00 96 PHE A O 1
ATOM 781 N N . ILE A 1 97 ? -35.165 -5.101 22.072 1.00 74.06 97 ILE A N 1
ATOM 782 C CA . ILE A 1 97 ? -34.931 -6.517 22.336 1.00 74.06 97 ILE A CA 1
ATOM 783 C C . ILE A 1 97 ? -33.940 -7.033 21.289 1.00 74.06 97 ILE A C 1
ATOM 785 O O . ILE A 1 97 ? -34.118 -6.783 20.094 1.00 74.06 97 ILE A O 1
ATOM 789 N N . GLY A 1 98 ? -32.919 -7.765 21.733 1.00 68.56 98 GLY A N 1
ATOM 790 C CA . GLY A 1 98 ? -31.962 -8.479 20.896 1.00 68.56 98 GLY A CA 1
ATOM 791 C C . GLY A 1 98 ? -32.153 -9.989 20.982 1.00 68.56 98 GLY A C 1
ATOM 792 O O . GLY A 1 98 ? -31.929 -10.604 22.030 1.00 68.56 98 GLY A O 1
ATOM 793 N N . LEU A 1 99 ? -32.531 -10.597 19.862 1.00 74.06 99 LEU A N 1
ATOM 794 C CA . LEU A 1 99 ? -32.801 -12.027 19.747 1.00 74.06 99 LEU A CA 1
ATOM 795 C C . LEU A 1 99 ? -31.745 -12.691 18.850 1.00 74.06 99 LEU A C 1
ATOM 797 O O . LEU A 1 99 ? -31.462 -12.187 17.771 1.00 74.06 99 LEU A O 1
ATOM 801 N N . LYS A 1 100 ? -31.174 -13.831 19.247 1.00 70.31 100 LYS A N 1
ATOM 802 C CA . LYS A 1 100 ? -30.305 -14.664 18.392 1.00 70.31 100 LYS A CA 1
ATOM 803 C C . LYS A 1 100 ? -31.123 -15.784 17.776 1.00 70.31 100 LYS A C 1
ATOM 805 O O . LYS A 1 100 ? -31.870 -16.445 18.492 1.00 70.31 100 LYS A O 1
ATOM 810 N N . VAL A 1 101 ? -30.982 -16.018 16.477 1.00 65.81 101 VAL A N 1
ATOM 811 C CA . VAL A 1 101 ? -31.629 -17.146 15.797 1.00 65.81 101 VAL A CA 1
ATOM 812 C C . VAL A 1 101 ? -31.062 -18.446 16.359 1.00 65.81 101 VAL A C 1
ATOM 814 O O . VAL A 1 101 ? -29.847 -18.628 16.409 1.00 65.81 101 VAL A O 1
ATOM 817 N N . ASP A 1 102 ? -31.945 -19.328 16.832 1.00 63.59 102 ASP A N 1
ATOM 818 C CA . ASP A 1 102 ? -31.549 -20.637 17.346 1.00 63.59 102 ASP A CA 1
ATOM 819 C C . ASP A 1 102 ? -31.154 -21.528 16.156 1.00 63.59 102 ASP A C 1
ATOM 821 O O . ASP A 1 102 ? -32.026 -21.870 15.348 1.00 63.59 102 ASP A O 1
ATOM 825 N N . PRO A 1 103 ? -29.872 -21.925 16.026 1.00 53.31 103 PRO A N 1
ATOM 826 C CA . PRO A 1 103 ? -29.421 -22.771 14.923 1.00 53.31 103 PRO A CA 1
ATOM 827 C C . PRO A 1 103 ? -30.076 -24.162 14.929 1.00 53.31 103 PRO A C 1
ATOM 829 O O . PRO A 1 103 ? -30.061 -24.834 13.902 1.00 53.31 103 PRO A O 1
ATOM 832 N N . ASN A 1 104 ? -30.682 -24.572 16.051 1.00 52.09 104 ASN A N 1
ATOM 833 C CA . ASN A 1 104 ? -31.342 -25.865 16.245 1.00 52.09 104 ASN A CA 1
ATOM 834 C C . ASN A 1 104 ? -32.881 -25.750 16.324 1.00 52.09 104 ASN A C 1
ATOM 836 O O . ASN A 1 104 ? -33.561 -26.672 16.780 1.00 52.09 104 ASN A O 1
ATOM 840 N N . GLY A 1 105 ? -33.453 -24.603 15.944 1.00 48.69 105 GLY A N 1
ATOM 841 C CA . GLY A 1 105 ? -34.898 -24.382 15.938 1.00 48.69 105 GLY A CA 1
ATOM 842 C C . GLY A 1 105 ? -35.644 -25.115 14.827 1.00 48.69 105 GLY A C 1
ATOM 843 O O . GLY A 1 105 ? -35.045 -25.516 13.842 1.00 48.69 105 GLY A O 1
ATOM 844 N N . ALA A 1 106 ? -36.961 -25.289 14.993 1.00 39.00 106 ALA A N 1
ATOM 845 C CA . ALA A 1 106 ? -37.839 -26.207 14.248 1.00 39.00 106 ALA A CA 1
ATOM 846 C C . ALA A 1 106 ? -38.065 -25.916 12.742 1.00 39.00 106 ALA A C 1
ATOM 848 O O . ALA A 1 106 ? -39.104 -26.272 12.194 1.00 39.00 106 ALA A O 1
ATOM 849 N N . ILE A 1 107 ? -37.097 -25.313 12.056 1.00 40.91 107 ILE A N 1
ATOM 850 C CA . ILE A 1 107 ? -36.977 -25.318 10.599 1.00 40.91 107 ILE A CA 1
ATOM 851 C C . ILE A 1 107 ? -35.503 -25.560 10.293 1.00 40.91 107 ILE A C 1
ATOM 853 O O . ILE A 1 107 ? -34.643 -24.848 10.803 1.00 40.91 107 ILE A O 1
ATOM 857 N N . ALA A 1 108 ? -35.229 -26.608 9.515 1.00 40.88 108 ALA A N 1
ATOM 858 C CA . ALA A 1 108 ? -33.906 -27.193 9.339 1.00 40.88 108 ALA A CA 1
ATOM 859 C C . ALA A 1 108 ? -32.783 -26.138 9.154 1.00 40.88 108 ALA A C 1
ATOM 861 O O . ALA A 1 108 ? -32.982 -25.178 8.402 1.00 40.88 108 ALA A O 1
ATOM 862 N N . PRO A 1 109 ? -31.583 -26.343 9.741 1.00 39.47 109 PRO A N 1
ATOM 863 C CA . PRO A 1 109 ? -30.434 -25.422 9.667 1.00 39.47 109 PRO A CA 1
ATOM 864 C C . PRO A 1 109 ? -30.085 -24.954 8.244 1.00 39.47 109 PRO A C 1
ATOM 866 O O . PRO A 1 109 ? -29.567 -23.855 8.041 1.00 39.47 109 PRO A O 1
ATOM 869 N N . ASN A 1 110 ? -30.418 -25.775 7.246 1.00 39.75 110 ASN A N 1
ATOM 870 C CA . ASN A 1 110 ? -30.168 -25.509 5.835 1.00 39.75 110 ASN A CA 1
ATOM 871 C C . ASN A 1 110 ? -31.176 -24.526 5.220 1.00 39.75 110 ASN A C 1
ATOM 873 O O . ASN A 1 110 ? -30.808 -23.795 4.314 1.00 39.75 110 ASN A O 1
ATOM 877 N N . GLN A 1 111 ? -32.407 -24.428 5.732 1.00 41.50 111 GLN A N 1
ATOM 878 C CA . GLN A 1 111 ? -33.416 -23.490 5.223 1.00 41.50 111 GLN A CA 1
ATOM 879 C C . GLN A 1 111 ? -33.255 -22.080 5.801 1.00 41.50 111 GLN A C 1
ATOM 881 O O . GLN A 1 111 ? -33.506 -21.120 5.088 1.00 41.50 111 GLN A O 1
ATOM 886 N N . ASN A 1 112 ? -32.768 -21.924 7.038 1.00 44.34 112 ASN A N 1
ATOM 887 C CA . ASN A 1 112 ? -32.400 -20.605 7.577 1.00 44.34 112 ASN A CA 1
ATOM 888 C C . ASN A 1 112 ? -31.162 -20.045 6.863 1.00 44.34 112 ASN A C 1
ATOM 890 O O . ASN A 1 112 ? -31.148 -18.881 6.466 1.00 44.34 112 ASN A O 1
ATOM 894 N N . LYS A 1 113 ? -30.154 -20.899 6.620 1.00 43.00 113 LYS A N 1
ATOM 895 C CA . LYS A 1 113 ? -29.021 -20.538 5.768 1.00 43.00 113 LYS A CA 1
ATOM 896 C C . LYS A 1 113 ? -29.474 -20.240 4.351 1.00 43.00 113 LYS A C 1
ATOM 898 O O . LYS A 1 113 ? -29.124 -19.176 3.898 1.00 43.00 113 LYS A O 1
ATOM 903 N N . ASP A 1 114 ? -30.268 -21.072 3.680 1.00 42.94 114 ASP A N 1
ATOM 904 C CA . ASP A 1 114 ? -30.672 -20.825 2.287 1.00 42.94 114 ASP A CA 1
ATOM 905 C C . ASP A 1 114 ? -31.690 -19.694 2.111 1.00 42.94 114 ASP A C 1
ATOM 907 O O . ASP A 1 114 ? -31.721 -19.095 1.046 1.00 42.94 114 ASP A O 1
ATOM 911 N N . LEU A 1 115 ? -32.524 -19.370 3.103 1.00 43.69 115 LEU A N 1
ATOM 912 C CA . LEU A 1 115 ? -33.487 -18.265 3.016 1.00 43.69 115 LEU A CA 1
ATOM 913 C C . LEU A 1 115 ? -32.820 -16.922 3.312 1.00 43.69 115 LEU A C 1
ATOM 915 O O . LEU A 1 115 ? -33.031 -15.973 2.560 1.00 43.69 115 LEU A O 1
ATOM 919 N N . ILE A 1 116 ? -31.971 -16.857 4.346 1.00 44.62 116 ILE A N 1
ATOM 920 C CA . ILE A 1 116 ? -31.142 -15.675 4.584 1.00 44.62 116 ILE A CA 1
ATOM 921 C C . ILE A 1 116 ? -30.140 -15.556 3.447 1.00 44.62 116 ILE A C 1
ATOM 923 O O . ILE A 1 116 ? -30.110 -14.521 2.825 1.00 44.62 116 ILE A O 1
ATOM 927 N N . LYS A 1 117 ? -29.475 -16.630 3.019 1.00 41.91 117 LYS A N 1
ATOM 928 C CA . LYS A 1 117 ? -28.661 -16.651 1.798 1.00 41.91 117 LYS A CA 1
ATOM 929 C C . LYS A 1 117 ? -29.469 -16.365 0.540 1.00 41.91 117 LYS A C 1
ATOM 931 O O . LYS A 1 117 ? -28.842 -15.880 -0.361 1.00 41.91 117 LYS A O 1
ATOM 936 N N . LYS A 1 118 ? -30.786 -16.577 0.421 1.00 42.62 118 LYS A N 1
ATOM 937 C CA . LYS A 1 118 ? -31.594 -16.141 -0.749 1.00 42.62 118 LYS A CA 1
ATOM 938 C C . LYS A 1 118 ? -31.979 -14.665 -0.691 1.00 42.62 118 LYS A C 1
ATOM 940 O O . LYS A 1 118 ? -32.072 -14.028 -1.734 1.00 42.62 118 LYS A O 1
ATOM 945 N N . LEU A 1 119 ? -32.223 -14.132 0.504 1.00 41.12 119 LEU A N 1
ATOM 946 C CA . LEU A 1 119 ? -32.419 -12.702 0.743 1.00 41.12 119 LEU A CA 1
ATOM 947 C C . LEU A 1 119 ? -31.094 -11.958 0.534 1.00 41.12 119 LEU A C 1
ATOM 949 O O . LEU A 1 119 ? -31.049 -11.022 -0.251 1.00 41.12 119 LEU A O 1
ATOM 953 N N . THR A 1 120 ? -30.006 -12.475 1.102 1.00 37.31 120 THR A N 1
ATOM 954 C CA . THR A 1 120 ? -28.631 -12.041 0.876 1.00 37.31 120 THR A CA 1
ATOM 955 C C . THR A 1 120 ? -28.212 -12.275 -0.566 1.00 37.31 120 THR A C 1
ATOM 957 O O . THR A 1 120 ? -27.753 -11.339 -1.168 1.00 37.31 120 THR A O 1
ATOM 960 N N . GLN A 1 121 ? -28.510 -13.407 -1.212 1.00 36.72 121 GLN A N 1
ATOM 961 C CA . GLN A 1 121 ? -28.253 -13.663 -2.644 1.00 36.72 121 GLN A CA 1
ATOM 962 C C . GLN A 1 121 ? -29.099 -12.824 -3.583 1.00 36.72 121 GLN A C 1
ATOM 964 O O . GLN A 1 121 ? -28.741 -12.756 -4.741 1.00 36.72 121 GLN A O 1
ATOM 969 N N . LYS A 1 122 ? -30.205 -12.202 -3.169 1.00 35.34 122 LYS A N 1
ATOM 970 C CA . LYS A 1 122 ? -30.890 -11.223 -4.026 1.00 35.34 122 LYS A CA 1
ATOM 971 C C . LYS A 1 122 ? -30.205 -9.859 -3.995 1.00 35.34 122 LYS A C 1
ATOM 973 O O . LYS A 1 122 ? -30.324 -9.125 -4.966 1.00 35.34 122 LYS A O 1
ATOM 978 N N . ILE A 1 123 ? -29.460 -9.552 -2.934 1.00 34.41 123 ILE A N 1
ATOM 979 C CA . ILE A 1 123 ? -28.670 -8.322 -2.827 1.00 34.41 123 ILE A CA 1
ATOM 980 C C . ILE A 1 123 ? -27.198 -8.551 -3.215 1.00 34.41 123 ILE A C 1
ATOM 982 O O . ILE A 1 123 ? -26.649 -7.784 -3.989 1.00 34.41 123 ILE A O 1
ATOM 986 N N . ASP A 1 124 ? -26.604 -9.679 -2.852 1.00 31.27 124 ASP A N 1
ATOM 987 C CA . ASP A 1 124 ? -25.411 -10.250 -3.464 1.00 31.27 124 ASP A CA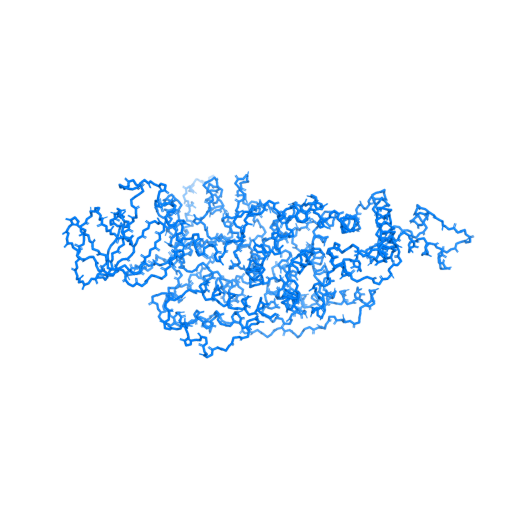 1
ATOM 988 C C . ASP A 1 124 ? -25.678 -10.598 -4.940 1.00 31.27 124 ASP A C 1
ATOM 990 O O . ASP A 1 124 ? -24.763 -10.537 -5.724 1.00 31.27 124 ASP A O 1
ATOM 994 N N . ALA A 1 125 ? -26.875 -10.884 -5.455 1.00 33.31 125 ALA A N 1
ATOM 995 C CA . ALA A 1 125 ? -27.045 -10.948 -6.926 1.00 33.31 125 ALA A CA 1
ATOM 996 C C . ALA A 1 125 ? -26.928 -9.561 -7.586 1.00 33.31 125 ALA A C 1
ATOM 998 O O . ALA A 1 125 ? -26.664 -9.490 -8.783 1.00 33.31 125 ALA A O 1
ATOM 999 N N . HIS A 1 126 ? -27.070 -8.480 -6.812 1.00 33.94 126 HIS A N 1
ATOM 1000 C CA . HIS A 1 126 ? -26.750 -7.111 -7.221 1.00 33.94 126 HIS A CA 1
ATOM 1001 C C . HIS A 1 126 ? -25.300 -6.683 -6.873 1.00 33.94 126 HIS A C 1
ATOM 1003 O O . HIS A 1 126 ? -24.829 -5.676 -7.405 1.00 33.94 126 HIS A O 1
ATOM 1009 N N . LEU A 1 127 ? -24.570 -7.444 -6.038 1.00 33.19 127 LEU A N 1
ATOM 1010 C CA . LEU A 1 127 ? -23.224 -7.103 -5.521 1.00 33.19 127 L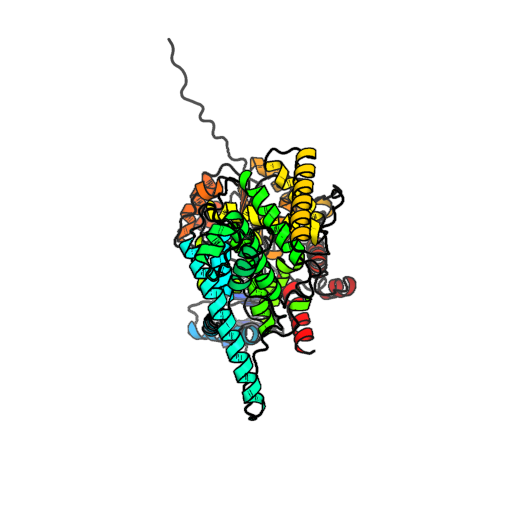EU A CA 1
ATOM 1011 C C . LEU A 1 127 ? -22.142 -8.199 -5.671 1.00 33.19 127 LEU A C 1
ATOM 1013 O O . LEU A 1 127 ? -20.965 -7.942 -5.452 1.00 33.19 127 LEU A O 1
ATOM 1017 N N . SER A 1 128 ? -22.493 -9.420 -6.054 1.00 30.16 128 SER A N 1
ATOM 1018 C CA . SER A 1 128 ? -21.622 -10.595 -6.117 1.00 30.16 128 SER A CA 1
ATOM 1019 C C . SER A 1 128 ? -21.415 -11.001 -7.564 1.00 30.16 128 SER A C 1
ATOM 1021 O O . SER A 1 128 ? -22.258 -11.565 -8.264 1.00 30.16 128 SER A O 1
ATOM 1023 N N . ILE A 1 129 ? -20.210 -10.682 -7.995 1.00 40.66 129 ILE A N 1
ATOM 1024 C CA . ILE A 1 129 ? -19.635 -11.106 -9.249 1.00 40.66 129 ILE A CA 1
ATOM 1025 C C . ILE A 1 129 ? -19.287 -12.590 -9.109 1.00 40.66 129 ILE A C 1
ATOM 1027 O O . ILE A 1 129 ? -18.763 -13.041 -8.086 1.00 40.66 129 ILE A O 1
ATOM 1031 N N . LYS A 1 130 ? -19.651 -13.380 -10.128 1.00 36.72 130 LYS A N 1
ATOM 1032 C CA . LYS A 1 130 ? -19.359 -14.817 -10.222 1.00 36.72 130 LYS A CA 1
ATOM 1033 C C . LYS A 1 130 ? -17.888 -15.072 -9.864 1.00 36.72 130 LYS A C 1
ATOM 1035 O O . LYS A 1 130 ? -17.000 -14.733 -10.640 1.00 36.72 130 LYS A O 1
ATOM 1040 N N . LYS A 1 131 ? -17.630 -15.718 -8.717 1.00 37.78 131 LYS A N 1
ATOM 1041 C CA . LYS A 1 131 ? -16.292 -16.203 -8.336 1.00 37.78 131 LYS A CA 1
ATOM 1042 C C . LYS A 1 131 ? -15.774 -17.151 -9.410 1.00 37.78 131 LYS A C 1
ATOM 1044 O O . LYS A 1 131 ? -16.456 -18.087 -9.826 1.00 37.78 131 LYS A O 1
ATOM 1049 N N . SER A 1 132 ? -14.579 -16.858 -9.895 1.00 44.44 132 SER A N 1
ATOM 1050 C CA . SER A 1 132 ? -14.289 -17.063 -11.298 1.00 44.44 132 SER A CA 1
ATOM 1051 C C . SER A 1 132 ? -13.009 -17.890 -11.464 1.00 44.44 132 SER A C 1
ATOM 1053 O O . SER A 1 132 ? -11.883 -17.403 -11.389 1.00 44.44 132 SER A O 1
ATOM 1055 N N . LYS A 1 133 ? -13.213 -19.183 -11.739 1.00 50.19 133 LYS A N 1
ATOM 1056 C CA . LYS A 1 133 ? -12.226 -20.026 -12.433 1.00 50.19 133 LYS A CA 1
ATOM 1057 C C . LYS A 1 133 ? -11.824 -19.382 -13.778 1.00 50.19 133 LYS A C 1
ATOM 1059 O O . LYS A 1 133 ? -10.699 -19.531 -14.233 1.00 50.19 133 LYS A O 1
ATOM 1064 N N . THR A 1 134 ? -12.725 -18.565 -14.327 1.00 65.19 134 THR A N 1
ATOM 1065 C CA . THR A 1 134 ? -12.569 -17.764 -15.543 1.00 65.19 134 THR A CA 1
ATOM 1066 C C . THR A 1 134 ? -11.525 -16.642 -15.446 1.00 65.19 134 THR A C 1
ATOM 1068 O O . THR A 1 134 ? -10.915 -16.338 -16.453 1.00 65.19 134 THR A O 1
ATOM 1071 N N . LEU A 1 135 ? -11.258 -16.034 -14.281 1.00 70.88 135 LEU A N 1
ATOM 1072 C CA . LEU A 1 135 ? -10.357 -14.870 -14.135 1.00 70.88 135 LEU A CA 1
ATOM 1073 C C . LEU A 1 135 ? -8.914 -15.323 -14.247 1.00 70.88 135 LEU A C 1
ATOM 1075 O O . LEU A 1 135 ? -8.163 -14.741 -15.015 1.00 70.88 135 LEU A O 1
ATOM 1079 N N . TYR A 1 136 ? -8.557 -16.386 -13.525 1.00 73.25 136 TYR A N 1
ATOM 1080 C CA . TYR A 1 136 ? -7.239 -16.999 -13.636 1.00 73.25 136 TYR A CA 1
ATOM 1081 C C . TYR A 1 136 ? -6.966 -17.451 -15.077 1.00 73.25 136 TYR A C 1
ATOM 1083 O O . TYR A 1 136 ? -5.902 -17.180 -15.624 1.00 73.25 136 TYR A O 1
ATOM 1091 N N . GLU A 1 137 ? -7.951 -18.080 -15.727 1.00 75.12 137 GLU A N 1
ATOM 1092 C CA . GLU A 1 137 ? -7.845 -18.484 -17.133 1.00 75.12 137 GLU A CA 1
ATOM 1093 C C . GLU A 1 137 ? -7.721 -17.279 -18.083 1.00 75.12 137 GLU A C 1
ATOM 1095 O O . GLU A 1 137 ? -6.892 -17.319 -18.990 1.00 75.12 137 GLU A O 1
ATOM 1100 N N . SER A 1 138 ? -8.470 -16.191 -17.863 1.00 76.06 138 SER A N 1
ATOM 1101 C CA . SER A 1 138 ? -8.348 -14.947 -18.638 1.00 76.06 138 SER A CA 1
ATOM 1102 C C . SER A 1 138 ? -6.986 -14.278 -18.458 1.00 76.06 138 SER A C 1
ATOM 1104 O O . SER A 1 138 ? -6.386 -13.872 -19.448 1.00 76.06 138 SER A O 1
ATOM 1106 N N . ILE A 1 139 ? -6.483 -14.183 -17.223 1.00 75.19 139 ILE A N 1
ATOM 1107 C CA . ILE A 1 139 ? -5.169 -13.594 -16.926 1.00 75.19 139 ILE A CA 1
ATOM 1108 C C . ILE A 1 139 ? -4.063 -14.439 -17.561 1.00 75.19 139 ILE A C 1
ATOM 1110 O O . ILE A 1 139 ? -3.157 -13.898 -18.184 1.00 75.19 139 ILE A O 1
ATOM 1114 N N . LYS A 1 140 ? -4.163 -15.770 -17.479 1.00 74.62 140 LYS A N 1
ATOM 1115 C CA . LYS A 1 140 ? -3.188 -16.678 -18.091 1.00 74.62 140 LYS A CA 1
ATOM 1116 C C . LYS A 1 140 ? -3.182 -16.602 -19.621 1.00 74.62 140 LYS A C 1
ATOM 1118 O O . LYS A 1 140 ? -2.128 -16.737 -20.234 1.00 74.62 140 LYS A O 1
ATOM 1123 N N . ARG A 1 141 ? -4.343 -16.400 -20.258 1.00 73.81 141 ARG A N 1
ATOM 1124 C CA . ARG A 1 141 ? -4.405 -16.127 -21.706 1.00 73.81 141 ARG A CA 1
ATOM 1125 C C . ARG A 1 141 ? -3.733 -14.796 -22.032 1.00 73.81 141 ARG A C 1
ATOM 1127 O O . ARG A 1 141 ? -2.825 -14.783 -22.852 1.00 73.81 141 ARG A O 1
ATOM 1134 N N . TYR A 1 142 ? -4.082 -13.738 -21.297 1.00 73.75 142 TYR A N 1
ATOM 1135 C CA . TYR A 1 142 ? -3.469 -12.416 -21.446 1.00 73.75 142 TYR A CA 1
ATOM 1136 C C . TYR A 1 142 ? -1.938 -12.453 -21.296 1.00 73.75 142 TYR A C 1
ATOM 1138 O O . TYR A 1 142 ? -1.229 -11.854 -22.097 1.00 73.75 142 TYR A O 1
ATOM 1146 N N . SER A 1 143 ? -1.407 -13.206 -20.324 1.00 69.12 143 SER A N 1
ATOM 1147 C CA . SER A 1 143 ? 0.042 -13.338 -20.122 1.00 69.12 143 SER A CA 1
ATOM 1148 C C . SER A 1 143 ? 0.743 -14.139 -21.222 1.00 69.12 143 SER A C 1
ATOM 1150 O O . SER A 1 143 ? 1.888 -13.848 -21.544 1.00 69.12 143 SER A O 1
ATOM 1152 N N . ASN A 1 144 ? 0.084 -15.160 -21.778 1.00 65.50 144 ASN A N 1
ATOM 1153 C CA . ASN A 1 144 ? 0.666 -16.031 -22.805 1.00 65.50 144 ASN A CA 1
ATOM 1154 C C . ASN A 1 144 ? 0.649 -15.405 -24.206 1.00 65.50 144 ASN A C 1
ATOM 1156 O O . ASN A 1 144 ? 1.446 -15.791 -25.057 1.00 65.50 144 ASN A O 1
ATOM 1160 N N . GLU A 1 145 ? -0.273 -14.479 -24.459 1.00 62.91 145 GLU A N 1
ATOM 1161 C CA . GLU A 1 145 ? -0.437 -13.802 -25.749 1.00 62.91 145 GLU A CA 1
ATOM 1162 C C . GLU A 1 145 ? 0.405 -12.518 -25.861 1.00 62.91 145 GLU A C 1
ATOM 1164 O O . GLU A 1 145 ? 0.405 -11.877 -26.910 1.00 62.91 145 GLU A O 1
ATOM 1169 N N . ASN A 1 146 ? 1.150 -12.151 -24.810 1.00 64.75 146 ASN A N 1
ATOM 1170 C CA . ASN A 1 146 ? 1.872 -10.884 -24.713 1.00 64.75 146 ASN A CA 1
ATOM 1171 C C . ASN A 1 146 ? 3.388 -11.096 -24.497 1.00 64.75 146 ASN A C 1
ATOM 1173 O O . ASN A 1 146 ? 3.810 -11.932 -23.699 1.00 64.75 146 ASN A O 1
ATOM 1177 N N . ILE A 1 147 ? 4.219 -10.287 -25.168 1.00 75.38 147 ILE A N 1
ATOM 1178 C CA . ILE A 1 147 ? 5.696 -10.234 -25.039 1.00 75.38 147 ILE A CA 1
ATOM 1179 C C . ILE A 1 147 ? 6.179 -9.893 -23.613 1.00 75.38 147 ILE A C 1
ATOM 1181 O O . ILE A 1 147 ? 7.349 -10.046 -23.258 1.00 75.38 147 ILE A O 1
ATOM 1185 N N . LEU A 1 148 ? 5.242 -9.454 -22.779 1.00 75.94 148 LEU A N 1
ATOM 1186 C CA . LEU A 1 148 ? 5.387 -9.038 -21.396 1.00 75.94 148 LEU A CA 1
ATOM 1187 C C . LEU A 1 148 ? 6.210 -9.985 -20.516 1.00 75.94 148 LEU A C 1
ATOM 1189 O O . LEU A 1 148 ? 7.049 -9.524 -19.745 1.00 75.94 148 LEU A O 1
ATOM 1193 N N . ALA A 1 149 ? 6.013 -11.302 -20.636 1.00 78.31 149 ALA A N 1
ATOM 1194 C CA . ALA A 1 149 ? 6.738 -12.266 -19.810 1.00 78.31 149 ALA A CA 1
ATOM 1195 C C . ALA A 1 149 ? 8.250 -12.244 -20.087 1.00 78.31 149 ALA A C 1
ATOM 1197 O O . ALA A 1 149 ? 9.057 -12.221 -19.153 1.00 78.31 149 ALA A O 1
ATOM 1198 N N . SER A 1 150 ? 8.640 -12.187 -21.362 1.00 81.25 150 SER A N 1
ATOM 1199 C CA . SER A 1 150 ? 10.046 -12.091 -21.765 1.00 81.25 150 SER A CA 1
ATOM 1200 C C . SER A 1 150 ? 10.647 -10.730 -21.399 1.00 81.25 150 SER A C 1
ATOM 1202 O O . SER A 1 150 ? 11.779 -10.684 -20.921 1.00 81.25 150 SER A O 1
ATOM 1204 N N . LEU A 1 151 ? 9.879 -9.635 -21.511 1.00 84.06 151 LEU A N 1
ATOM 1205 C CA . LEU A 1 151 ? 10.310 -8.301 -21.062 1.00 84.06 151 LEU A CA 1
ATOM 1206 C C . LEU A 1 151 ? 10.582 -8.251 -19.554 1.00 84.06 151 LEU A C 1
ATOM 1208 O O . LEU A 1 151 ? 11.592 -7.696 -19.125 1.00 84.06 151 LEU A O 1
ATOM 1212 N N . ILE A 1 152 ? 9.705 -8.852 -18.750 1.00 83.31 152 ILE A N 1
ATOM 1213 C CA . ILE A 1 152 ? 9.842 -8.907 -17.292 1.00 83.31 152 ILE A CA 1
ATOM 1214 C C . ILE A 1 152 ? 11.064 -9.733 -16.885 1.00 83.31 152 ILE A C 1
ATOM 1216 O O . ILE A 1 152 ? 11.840 -9.301 -16.032 1.00 83.31 152 ILE A O 1
ATOM 1220 N N . ASN A 1 153 ? 11.270 -10.898 -17.500 1.00 85.62 153 ASN A N 1
ATOM 1221 C CA . ASN A 1 153 ? 12.436 -11.731 -17.204 1.00 85.62 153 ASN A CA 1
ATOM 1222 C C . ASN A 1 153 ? 13.746 -11.044 -17.615 1.00 85.62 153 ASN A C 1
ATOM 1224 O O . ASN A 1 153 ? 14.716 -11.081 -16.854 1.00 85.62 153 ASN A O 1
ATOM 1228 N N . LEU A 1 154 ? 13.755 -10.352 -18.761 1.00 89.06 154 LEU A N 1
ATOM 1229 C CA . LEU A 1 154 ? 14.878 -9.513 -19.168 1.00 89.06 154 LEU A CA 1
ATOM 1230 C C . LEU A 1 154 ? 15.132 -8.395 -18.146 1.00 89.06 154 LEU A C 1
ATOM 1232 O O . LEU A 1 154 ? 16.270 -8.201 -17.733 1.00 89.06 154 LEU A O 1
ATOM 1236 N N . MET A 1 155 ? 14.092 -7.697 -17.681 1.00 88.00 155 MET A N 1
ATOM 1237 C CA . MET A 1 155 ? 14.217 -6.629 -16.680 1.00 88.00 155 MET A CA 1
ATOM 1238 C C . MET A 1 155 ? 14.885 -7.105 -15.384 1.00 88.00 155 MET A C 1
ATOM 1240 O O . MET A 1 155 ? 15.798 -6.443 -14.893 1.00 88.00 155 MET A O 1
ATOM 1244 N N . VAL A 1 156 ? 14.467 -8.259 -14.853 1.00 87.00 156 VAL A N 1
ATOM 1245 C CA . VAL A 1 156 ? 15.055 -8.838 -13.632 1.00 87.00 156 VAL A CA 1
ATOM 1246 C C . VAL A 1 156 ? 16.543 -9.130 -13.836 1.00 87.00 156 VAL A C 1
ATOM 1248 O O . VAL A 1 156 ? 17.370 -8.783 -12.996 1.00 87.00 156 VAL A O 1
ATOM 1251 N N . GLU A 1 157 ? 16.908 -9.706 -14.981 1.00 89.62 157 GLU A N 1
ATOM 1252 C CA . GLU A 1 157 ? 18.303 -10.012 -15.314 1.00 89.62 157 GLU A CA 1
ATOM 1253 C C . GLU A 1 157 ? 19.162 -8.740 -15.475 1.00 89.62 157 GLU A C 1
ATOM 1255 O O . GLU A 1 157 ? 20.330 -8.693 -15.072 1.00 89.62 157 GLU A O 1
ATOM 1260 N N . LEU A 1 158 ? 18.570 -7.668 -16.009 1.00 88.94 158 LEU A N 1
ATOM 1261 C CA . LEU A 1 158 ? 19.208 -6.359 -16.146 1.00 88.94 158 LEU A CA 1
ATOM 1262 C C . LEU A 1 158 ? 19.429 -5.663 -14.797 1.00 88.94 158 LEU A C 1
ATOM 1264 O O . LEU A 1 158 ? 20.447 -4.997 -14.612 1.00 88.94 158 LEU A O 1
ATOM 1268 N N . GLU A 1 159 ? 18.519 -5.816 -13.841 1.00 85.62 159 GLU A N 1
ATOM 1269 C CA . GLU A 1 159 ? 18.662 -5.225 -12.505 1.00 85.62 159 GLU A CA 1
ATOM 1270 C C . GLU A 1 159 ? 19.577 -6.057 -11.581 1.00 85.62 159 GLU A C 1
ATOM 1272 O O . GLU A 1 159 ? 20.040 -5.560 -10.554 1.00 85.62 159 GLU A O 1
ATOM 1277 N N . SER A 1 160 ? 19.920 -7.293 -11.963 1.00 84.88 160 SER A N 1
ATOM 1278 C CA . SER A 1 160 ? 20.874 -8.125 -11.224 1.00 84.88 160 SER A CA 1
ATOM 1279 C C . SER A 1 160 ? 22.290 -7.531 -11.216 1.00 84.88 160 SER A C 1
ATOM 1281 O O . SER A 1 160 ? 22.818 -7.093 -12.243 1.00 84.88 160 SER A O 1
ATOM 1283 N N . SER A 1 161 ? 22.946 -7.549 -10.050 1.00 80.75 161 SER A N 1
ATOM 1284 C CA . SER A 1 161 ? 24.376 -7.234 -9.926 1.00 80.75 161 SER A CA 1
ATOM 1285 C C . SER A 1 161 ? 25.270 -8.333 -10.507 1.00 80.75 161 SER A C 1
ATOM 1287 O O . SER A 1 161 ? 26.394 -8.053 -10.915 1.00 80.75 161 SER A O 1
ATOM 1289 N N . GLU A 1 162 ? 24.764 -9.565 -10.562 1.00 84.75 162 GLU A N 1
ATOM 1290 C CA . GLU A 1 162 ? 25.431 -10.754 -11.101 1.00 84.75 162 GLU A CA 1
ATOM 1291 C C . GLU A 1 162 ? 24.733 -11.188 -12.398 1.00 84.75 162 GLU A C 1
ATOM 1293 O O . GLU A 1 162 ? 24.205 -12.292 -12.493 1.00 84.75 162 GLU A O 1
ATOM 1298 N N . THR A 1 163 ? 24.655 -10.282 -13.378 1.00 85.75 163 THR A N 1
ATOM 1299 C CA . THR A 1 163 ? 23.989 -10.563 -14.658 1.00 85.75 163 THR A CA 1
ATOM 1300 C C . THR A 1 163 ? 24.611 -11.774 -15.357 1.00 85.75 163 THR A C 1
ATOM 1302 O O . THR A 1 163 ? 25.801 -11.781 -15.680 1.00 85.75 163 THR A O 1
ATOM 1305 N N . ASP A 1 164 ? 23.779 -12.768 -15.645 1.00 87.81 164 ASP A N 1
ATOM 1306 C CA . ASP A 1 164 ? 24.105 -13.957 -16.418 1.00 87.81 164 ASP A CA 1
ATOM 1307 C C . ASP A 1 164 ? 23.942 -13.653 -17.912 1.00 87.81 164 ASP A C 1
ATOM 1309 O O . ASP A 1 164 ? 22.834 -13.537 -18.443 1.00 87.81 164 ASP A O 1
ATOM 1313 N N . VAL A 1 165 ? 25.074 -13.534 -18.608 1.00 86.00 165 VAL A N 1
ATOM 1314 C CA . VAL A 1 165 ? 25.122 -13.200 -20.040 1.00 86.00 165 VAL A CA 1
ATOM 1315 C C . VAL A 1 165 ? 24.373 -14.232 -20.893 1.00 86.00 165 VAL A C 1
ATOM 1317 O O . VAL A 1 165 ? 23.777 -13.863 -21.904 1.00 86.00 165 VAL A O 1
ATOM 1320 N N . ILE A 1 166 ? 24.338 -15.506 -20.479 1.00 87.44 166 ILE A N 1
ATOM 1321 C CA . ILE A 1 166 ? 23.641 -16.569 -21.217 1.00 87.44 166 ILE A CA 1
ATOM 1322 C C . ILE A 1 166 ? 22.127 -16.353 -21.138 1.00 87.44 166 ILE A C 1
ATOM 1324 O O . ILE A 1 166 ? 21.431 -16.454 -22.150 1.00 87.44 166 ILE A O 1
ATOM 1328 N N . LYS A 1 167 ? 21.607 -16.020 -19.951 1.00 88.06 167 LYS A N 1
ATOM 1329 C CA . LYS A 1 167 ? 20.181 -15.698 -19.775 1.00 88.06 167 LYS A CA 1
ATOM 1330 C C . LYS A 1 167 ? 19.807 -14.402 -20.474 1.00 88.06 167 LYS A C 1
ATOM 1332 O O . LYS A 1 167 ? 18.783 -14.363 -21.149 1.00 88.06 167 LYS A O 1
ATOM 1337 N N . LEU A 1 168 ? 20.649 -13.375 -20.349 1.00 87.75 168 LEU A N 1
ATOM 1338 C CA . LEU A 1 168 ? 20.455 -12.087 -21.007 1.00 87.75 168 LEU A CA 1
ATOM 1339 C C . LEU A 1 168 ? 20.276 -12.269 -22.519 1.00 87.75 168 LEU A C 1
ATOM 1341 O O . LEU A 1 168 ? 19.283 -11.811 -23.078 1.00 87.75 168 LEU A O 1
ATOM 1345 N N . LYS A 1 169 ? 21.197 -13.004 -23.154 1.00 87.00 169 LYS A N 1
ATOM 1346 C CA . LYS A 1 169 ? 21.123 -13.364 -24.573 1.00 87.00 169 LYS A CA 1
ATOM 1347 C C . LYS A 1 169 ? 19.816 -14.074 -24.903 1.00 87.00 169 LYS A C 1
ATOM 1349 O O . LYS A 1 169 ? 19.095 -13.639 -25.795 1.00 87.00 169 LYS A O 1
ATOM 1354 N N . LYS A 1 170 ? 19.504 -15.138 -24.159 1.00 88.62 170 LYS A N 1
ATOM 1355 C CA . LYS A 1 170 ? 18.299 -15.939 -24.379 1.00 88.62 170 LYS A CA 1
ATOM 1356 C C . LYS A 1 170 ? 17.037 -15.071 -24.373 1.00 88.62 170 LYS A C 1
ATOM 1358 O O . LYS A 1 170 ? 16.195 -15.229 -25.247 1.00 88.62 170 LYS A O 1
ATOM 1363 N N . TYR A 1 171 ? 16.903 -14.152 -23.417 1.00 88.62 171 TYR A N 1
ATOM 1364 C CA . TYR A 1 171 ? 15.723 -13.289 -23.346 1.00 88.62 171 TYR A CA 1
ATOM 1365 C C . TYR A 1 171 ? 15.659 -12.269 -24.487 1.00 88.62 171 TYR A C 1
ATOM 1367 O O . TYR A 1 171 ? 14.569 -12.002 -24.984 1.00 88.62 171 TYR A O 1
ATOM 1375 N N . ILE A 1 172 ? 16.800 -11.727 -24.930 1.00 87.38 172 ILE A N 1
ATOM 1376 C CA . ILE A 1 172 ? 16.861 -10.836 -26.102 1.00 87.38 172 ILE A CA 1
ATOM 1377 C C . ILE A 1 172 ? 16.390 -11.580 -27.363 1.00 87.38 172 ILE A C 1
ATOM 1379 O O . ILE A 1 172 ? 15.548 -11.064 -28.094 1.00 87.38 172 ILE A O 1
ATOM 1383 N N . GLU A 1 173 ? 16.870 -12.806 -27.580 1.00 86.06 173 GLU A N 1
ATOM 1384 C CA . GLU A 1 173 ? 16.469 -13.646 -28.719 1.00 86.06 173 GLU A CA 1
ATOM 1385 C C . GLU A 1 173 ? 14.982 -14.038 -28.650 1.00 86.06 173 GLU A C 1
ATOM 1387 O O . GLU A 1 173 ? 14.273 -13.980 -29.652 1.00 86.06 173 GLU A O 1
ATOM 1392 N N . GLU A 1 174 ? 14.469 -14.394 -27.466 1.00 84.25 174 GLU A N 1
ATOM 1393 C CA . GLU A 1 174 ? 13.045 -14.707 -27.269 1.00 84.25 174 GLU A CA 1
ATOM 1394 C C . GLU A 1 174 ? 12.134 -13.514 -27.593 1.00 84.25 174 GLU A C 1
ATOM 1396 O O . GLU A 1 174 ? 11.101 -13.697 -28.238 1.00 84.25 174 GLU A O 1
ATOM 1401 N N . ILE A 1 175 ? 12.516 -12.302 -27.173 1.00 83.31 175 ILE A N 1
ATOM 1402 C CA . ILE A 1 175 ? 11.795 -11.060 -27.492 1.00 83.31 175 ILE A CA 1
ATOM 1403 C C . ILE A 1 175 ? 11.741 -10.855 -29.007 1.00 83.31 175 ILE A C 1
ATOM 1405 O O . ILE A 1 175 ? 10.664 -10.574 -29.531 1.00 83.31 175 ILE A O 1
ATOM 1409 N N . SER A 1 176 ? 12.864 -11.059 -29.700 1.00 82.19 176 SER A N 1
ATOM 1410 C CA . SER A 1 176 ? 12.958 -10.920 -31.157 1.00 82.19 176 SER A CA 1
ATOM 1411 C C . SER A 1 176 ? 12.036 -11.908 -31.885 1.00 82.19 176 SER A C 1
ATOM 1413 O O . SER A 1 176 ? 11.184 -11.514 -32.678 1.00 82.19 176 SER A O 1
ATOM 1415 N N . ILE A 1 177 ? 12.067 -13.188 -31.496 1.00 80.69 177 ILE A N 1
ATOM 1416 C CA . ILE A 1 177 ? 11.201 -14.233 -32.072 1.00 80.69 177 ILE A CA 1
ATOM 1417 C C . ILE A 1 177 ? 9.709 -13.931 -31.853 1.00 80.69 177 ILE A C 1
ATOM 1419 O O . ILE A 1 177 ? 8.875 -14.215 -32.716 1.00 80.69 177 ILE A O 1
ATOM 1423 N N . ILE A 1 178 ? 9.335 -13.426 -30.673 1.00 74.44 178 ILE A N 1
ATOM 1424 C CA . ILE A 1 178 ? 7.940 -13.071 -30.378 1.00 74.44 178 ILE A CA 1
ATOM 1425 C C . ILE A 1 178 ? 7.517 -11.857 -31.207 1.00 74.44 178 ILE A C 1
ATOM 1427 O O . ILE A 1 178 ? 6.402 -11.851 -31.730 1.00 74.44 178 ILE A O 1
ATOM 1431 N N . HIS A 1 179 ? 8.395 -10.862 -31.346 1.00 74.00 179 HIS A N 1
ATOM 1432 C CA . HIS A 1 179 ? 8.152 -9.682 -32.166 1.00 74.00 179 HIS A CA 1
ATOM 1433 C C . HIS A 1 179 ? 7.867 -10.067 -33.627 1.00 74.00 179 HIS A C 1
ATOM 1435 O O . HIS A 1 179 ? 6.833 -9.667 -34.165 1.00 74.00 179 HIS A O 1
ATOM 1441 N N . ASP A 1 180 ? 8.691 -10.937 -34.216 1.00 73.56 180 ASP A N 1
ATOM 1442 C CA . ASP A 1 180 ? 8.513 -11.425 -35.589 1.00 73.56 180 ASP A CA 1
ATOM 1443 C C . ASP A 1 180 ? 7.184 -12.175 -35.766 1.00 73.56 180 ASP A C 1
ATOM 1445 O O . ASP A 1 180 ? 6.418 -11.888 -36.683 1.00 73.56 180 ASP A O 1
ATOM 1449 N N . LYS A 1 181 ? 6.825 -13.063 -34.828 1.00 72.75 181 LYS A N 1
ATOM 1450 C CA . LYS A 1 181 ? 5.541 -13.793 -34.865 1.00 72.75 181 LYS A CA 1
ATOM 1451 C C . LYS A 1 181 ? 4.319 -12.883 -34.757 1.00 72.75 181 LYS A C 1
ATOM 1453 O O . LYS A 1 181 ? 3.266 -13.200 -35.314 1.00 72.75 181 LYS A O 1
ATOM 1458 N N . ILE A 1 182 ? 4.410 -11.802 -33.982 1.00 68.25 182 ILE A N 1
ATOM 1459 C CA . ILE A 1 182 ? 3.333 -10.809 -33.875 1.00 68.25 182 ILE A CA 1
ATOM 1460 C C . ILE A 1 182 ? 3.203 -10.043 -35.195 1.00 68.25 182 ILE A C 1
ATOM 1462 O O . ILE A 1 182 ? 2.081 -9.772 -35.624 1.00 68.25 182 ILE A O 1
ATOM 1466 N N . PHE A 1 183 ? 4.325 -9.728 -35.845 1.00 65.69 183 PHE A N 1
ATOM 1467 C CA . PHE A 1 183 ? 4.349 -9.048 -37.137 1.00 65.69 183 PHE A CA 1
ATOM 1468 C C . PHE A 1 183 ? 3.773 -9.931 -38.260 1.00 65.69 183 PHE A C 1
ATOM 1470 O O . PHE A 1 183 ? 2.848 -9.510 -38.951 1.00 65.69 183 PHE A O 1
ATOM 1477 N N . GLU A 1 184 ? 4.203 -11.193 -38.358 1.00 66.62 184 GLU A N 1
ATOM 1478 C CA . GLU A 1 184 ? 3.700 -12.169 -39.341 1.00 66.62 184 GLU A CA 1
ATOM 1479 C C . GLU A 1 184 ? 2.184 -12.409 -39.215 1.00 66.62 184 GLU A C 1
ATOM 1481 O O . GLU A 1 184 ? 1.465 -12.460 -40.215 1.00 66.62 184 GLU A O 1
ATOM 1486 N N . LYS A 1 185 ? 1.659 -12.500 -37.983 1.00 64.06 185 LYS A N 1
ATOM 1487 C CA . LYS A 1 185 ? 0.210 -12.640 -37.747 1.00 64.06 185 LYS A CA 1
ATOM 1488 C C . LYS A 1 185 ? -0.594 -11.431 -38.230 1.00 64.06 185 LYS A C 1
ATOM 1490 O O . LYS A 1 185 ? -1.735 -11.615 -38.645 1.00 64.06 185 LYS A O 1
ATOM 1495 N N . LYS A 1 186 ? -0.029 -10.220 -38.181 1.00 59.19 186 LYS A N 1
ATOM 1496 C CA . LYS A 1 186 ? -0.685 -8.997 -38.677 1.00 59.19 186 LYS A CA 1
ATOM 1497 C C . LYS A 1 186 ? -0.692 -8.925 -40.201 1.00 59.19 186 LYS A C 1
ATOM 1499 O O . LYS A 1 186 ? -1.683 -8.491 -40.789 1.00 59.19 186 LYS A O 1
ATOM 1504 N N . GLU A 1 187 ? 0.381 -9.374 -40.848 1.00 59.00 187 GLU A N 1
ATOM 1505 C CA . GLU A 1 187 ? 0.412 -9.502 -42.309 1.00 59.00 187 GLU A CA 1
ATOM 1506 C C . GLU A 1 187 ? -0.611 -10.540 -42.792 1.00 59.00 187 GLU A C 1
ATOM 1508 O O . GLU A 1 187 ? -1.276 -10.324 -43.797 1.00 59.00 187 GLU A O 1
ATOM 1513 N N . GLN A 1 188 ? -0.826 -11.623 -42.038 1.00 55.16 188 GLN A N 1
ATOM 1514 C CA . GLN A 1 188 ? -1.849 -12.623 -42.365 1.00 55.16 188 GLN A CA 1
ATOM 1515 C C . GLN A 1 188 ? -3.279 -12.136 -42.089 1.00 55.16 188 GLN A C 1
ATOM 1517 O O . GLN A 1 188 ? -4.147 -12.311 -42.938 1.00 55.16 188 GLN A O 1
ATOM 1522 N N . SER A 1 189 ? -3.538 -11.451 -40.969 1.00 53.44 189 SER A N 1
ATOM 1523 C CA . SER A 1 189 ? -4.876 -10.911 -40.683 1.00 53.44 189 SER A CA 1
ATOM 1524 C C . SER A 1 189 ? -5.291 -9.778 -41.628 1.00 53.44 189 SER A C 1
ATOM 1526 O O . SER A 1 189 ? -6.468 -9.653 -41.944 1.00 53.44 189 SER A O 1
ATOM 1528 N N . SER A 1 190 ? -4.339 -8.975 -42.118 1.00 50.00 190 SER A N 1
ATOM 1529 C CA . SER A 1 190 ? -4.612 -7.942 -43.133 1.00 50.00 190 SER A CA 1
ATOM 1530 C C . SER A 1 190 ? -4.865 -8.512 -44.536 1.00 50.00 190 SER A C 1
ATOM 1532 O O . SER A 1 190 ? -5.428 -7.815 -45.376 1.00 50.00 190 SER A O 1
ATOM 1534 N N . LEU A 1 191 ? -4.513 -9.780 -44.783 1.00 48.16 191 LEU A N 1
ATOM 1535 C CA . LEU A 1 191 ? -4.881 -10.523 -45.995 1.00 48.16 191 LEU A CA 1
ATOM 1536 C C . LEU A 1 191 ? -6.248 -11.226 -45.869 1.00 48.16 191 LEU A C 1
ATOM 1538 O O . LEU A 1 191 ? -6.930 -11.405 -46.876 1.00 48.16 191 LEU A O 1
ATOM 1542 N N . ASP A 1 192 ? -6.668 -11.589 -44.652 1.00 42.88 192 ASP A N 1
ATOM 1543 C CA . ASP A 1 192 ? -7.942 -12.275 -44.385 1.00 42.88 192 ASP A CA 1
ATOM 1544 C C . ASP A 1 192 ? -9.140 -11.316 -44.186 1.00 42.88 192 ASP A C 1
ATOM 1546 O O . ASP A 1 192 ? -10.289 -11.740 -44.345 1.00 42.88 192 ASP A O 1
ATOM 1550 N N . GLU A 1 193 ? -8.917 -10.022 -43.916 1.00 41.59 193 GLU A N 1
ATOM 1551 C CA . GLU A 1 193 ? -9.982 -8.995 -43.852 1.00 41.59 193 GLU A CA 1
ATOM 1552 C C . GLU A 1 193 ? -10.720 -8.786 -45.195 1.00 41.59 193 GLU A C 1
ATOM 1554 O O . GLU A 1 193 ? -11.857 -8.311 -45.201 1.00 41.59 193 GLU A O 1
ATOM 1559 N N . ASP A 1 194 ? -10.158 -9.257 -46.314 1.00 44.75 194 ASP A N 1
ATOM 1560 C CA . ASP A 1 194 ? -10.832 -9.324 -47.623 1.00 44.75 194 ASP A CA 1
ATOM 1561 C C . ASP A 1 194 ? -11.786 -10.540 -47.769 1.00 44.75 194 ASP A C 1
ATOM 1563 O O . ASP A 1 194 ? -12.450 -10.695 -48.798 1.00 44.75 194 ASP A O 1
ATOM 1567 N N . SER A 1 195 ? -11.903 -11.409 -46.750 1.00 41.75 195 SER A N 1
ATOM 1568 C CA . SER A 1 195 ? -12.690 -12.660 -46.807 1.00 41.75 195 SER A CA 1
ATOM 1569 C C . SER A 1 195 ? -13.931 -12.726 -45.896 1.00 41.75 195 SER A C 1
ATOM 1571 O O . SER A 1 195 ? -14.682 -13.702 -45.945 1.00 41.75 195 SER A O 1
ATOM 1573 N N . GLY A 1 196 ? -14.236 -11.667 -45.137 1.00 36.62 196 GLY A N 1
ATOM 1574 C CA . GLY A 1 196 ? -15.570 -11.463 -44.552 1.00 36.62 196 GLY A CA 1
ATOM 1575 C C . GLY A 1 196 ? -15.991 -12.410 -43.417 1.00 36.62 196 GLY A C 1
ATOM 1576 O O . GLY A 1 196 ? -17.186 -12.674 -43.271 1.00 36.62 196 GLY A O 1
ATOM 1577 N N . ILE A 1 197 ? -15.061 -12.895 -42.588 1.00 33.44 197 ILE A N 1
ATOM 1578 C CA . ILE A 1 197 ? -15.389 -13.610 -41.341 1.00 33.44 197 ILE A CA 1
ATOM 1579 C C . ILE A 1 197 ? -14.952 -12.750 -40.150 1.00 33.44 197 ILE A C 1
ATOM 1581 O O . ILE A 1 197 ? -13.768 -12.606 -39.871 1.00 33.44 197 ILE A O 1
ATOM 1585 N N . ILE A 1 198 ? -15.932 -12.155 -39.464 1.00 33.28 198 ILE A N 1
ATOM 1586 C CA . ILE A 1 198 ? -15.731 -11.327 -38.270 1.00 33.28 198 ILE A CA 1
ATOM 1587 C C . ILE A 1 198 ? -15.764 -12.247 -37.044 1.00 33.28 198 ILE A C 1
ATOM 1589 O O . ILE A 1 198 ? -16.843 -12.577 -36.554 1.00 33.28 198 ILE A O 1
ATOM 1593 N N . ASP A 1 199 ? -14.594 -12.637 -36.544 1.00 34.34 199 ASP A N 1
ATOM 1594 C CA . ASP A 1 199 ? -14.422 -12.899 -35.112 1.00 34.34 199 ASP A CA 1
ATOM 1595 C C . ASP A 1 199 ? -14.062 -11.561 -34.445 1.00 34.34 199 ASP A C 1
ATOM 1597 O O . ASP A 1 199 ? -13.250 -10.798 -34.970 1.00 34.34 199 ASP A O 1
ATOM 1601 N N . GLU A 1 200 ? -14.713 -11.234 -33.324 1.00 29.67 200 GLU A N 1
ATOM 1602 C CA . GLU A 1 200 ? -14.525 -9.961 -32.616 1.00 29.67 200 GLU A CA 1
ATOM 1603 C C . GLU A 1 200 ? -13.032 -9.693 -32.337 1.00 29.67 200 GLU A C 1
ATOM 1605 O O . GLU A 1 200 ? -12.393 -10.470 -31.615 1.00 29.67 200 GLU A O 1
ATOM 1610 N N . PRO A 1 201 ? -12.448 -8.594 -32.854 1.00 31.86 201 PRO A N 1
ATOM 1611 C CA . PRO A 1 201 ? -11.053 -8.301 -32.605 1.00 31.86 201 PRO A CA 1
ATOM 1612 C C . PRO A 1 201 ? -10.911 -7.817 -31.164 1.00 31.86 201 PRO A C 1
ATOM 1614 O O . PRO A 1 201 ? -11.425 -6.766 -30.774 1.00 31.86 201 PRO A O 1
ATOM 1617 N N . ILE A 1 202 ? -10.157 -8.574 -30.368 1.00 34.72 202 ILE A N 1
ATOM 1618 C CA . ILE A 1 202 ? -9.514 -8.037 -29.172 1.00 34.72 202 ILE A CA 1
ATOM 1619 C C . ILE A 1 202 ? -8.623 -6.904 -29.682 1.00 34.72 202 ILE A C 1
ATOM 1621 O O . ILE A 1 202 ? -7.611 -7.160 -30.332 1.00 34.72 202 ILE A O 1
ATOM 1625 N N . THR A 1 203 ? -9.030 -5.656 -29.451 1.00 33.72 203 THR A N 1
ATOM 1626 C CA . THR A 1 203 ? -8.261 -4.459 -29.802 1.00 33.72 203 THR A CA 1
ATOM 1627 C C . THR A 1 203 ? -6.877 -4.560 -29.174 1.00 33.72 203 THR A C 1
ATOM 1629 O O . THR A 1 203 ? -6.705 -4.301 -27.983 1.00 33.72 203 THR A O 1
ATOM 1632 N N . GLN A 1 204 ? -5.896 -4.980 -29.975 1.00 37.66 204 GLN A N 1
ATOM 1633 C CA . GLN A 1 204 ? -4.496 -4.924 -29.597 1.00 37.66 204 GLN A CA 1
ATOM 1634 C C . GLN A 1 204 ? -4.080 -3.451 -29.502 1.00 37.66 204 GLN A C 1
ATOM 1636 O O . GLN A 1 204 ? -4.489 -2.648 -30.346 1.00 37.66 204 GLN A O 1
ATOM 1641 N N . PRO A 1 2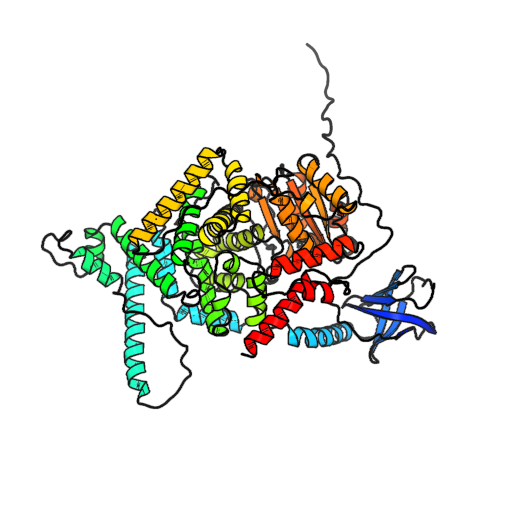05 ? -3.276 -3.074 -28.497 1.00 36.62 205 PRO A N 1
ATOM 1642 C CA . PRO A 1 205 ? -2.800 -1.710 -28.358 1.00 36.62 205 PRO A CA 1
ATOM 1643 C C . PRO A 1 205 ? -2.020 -1.281 -29.610 1.00 36.62 205 PRO A C 1
ATOM 1645 O O . PRO A 1 205 ? -1.104 -1.966 -30.066 1.00 36.62 205 PRO A O 1
ATOM 1648 N N . THR A 1 206 ? -2.406 -0.136 -30.171 1.00 37.25 206 THR A N 1
ATOM 1649 C CA . THR A 1 206 ? -1.769 0.546 -31.302 1.00 37.25 206 THR A CA 1
ATOM 1650 C C . THR A 1 206 ? -0.282 0.752 -31.003 1.00 37.25 206 THR A C 1
ATOM 1652 O O . THR A 1 206 ? 0.052 1.431 -30.034 1.00 37.25 206 THR A O 1
ATOM 1655 N N . GLN A 1 207 ? 0.628 0.184 -31.801 1.00 45.22 207 GLN A N 1
ATOM 1656 C CA . GLN A 1 207 ? 2.071 0.334 -31.574 1.00 45.22 207 GLN A CA 1
ATOM 1657 C C . GLN A 1 207 ? 2.797 0.864 -32.814 1.00 45.22 207 GLN A C 1
ATOM 1659 O O . GLN A 1 207 ? 2.714 0.298 -33.899 1.00 45.22 207 GLN A O 1
ATOM 1664 N N . ILE A 1 208 ? 3.511 1.973 -32.599 1.00 37.47 208 ILE A N 1
ATOM 1665 C CA . ILE A 1 208 ? 4.555 2.547 -33.459 1.00 37.47 208 ILE A CA 1
ATOM 1666 C C . ILE A 1 208 ? 5.657 1.497 -33.660 1.00 37.47 208 ILE A C 1
ATOM 1668 O O . ILE A 1 208 ? 6.114 0.949 -32.655 1.00 37.47 208 ILE A O 1
ATOM 1672 N N . GLU A 1 209 ? 6.107 1.284 -34.904 1.00 46.69 209 GLU A N 1
ATOM 1673 C CA . GLU A 1 209 ? 7.277 0.463 -35.269 1.00 46.69 209 GLU A CA 1
ATOM 1674 C C . GLU A 1 209 ? 8.485 0.812 -34.382 1.00 46.69 209 GLU A C 1
ATOM 1676 O O . GLU A 1 209 ? 9.144 1.839 -34.556 1.00 46.69 209 GLU A O 1
ATOM 1681 N N . LEU A 1 210 ? 8.753 -0.017 -33.374 1.00 53.94 210 LEU A N 1
ATOM 1682 C CA . LEU A 1 210 ? 10.004 0.006 -32.626 1.00 53.94 210 LEU A CA 1
ATOM 1683 C C . LEU A 1 210 ? 10.938 -1.007 -33.275 1.00 53.94 210 LEU A C 1
ATOM 1685 O O . LEU A 1 210 ? 10.542 -2.135 -33.546 1.00 53.94 210 LEU A O 1
ATOM 1689 N N . ILE A 1 211 ? 12.181 -0.592 -33.509 1.00 61.81 211 ILE A N 1
ATOM 1690 C CA . ILE A 1 211 ? 13.240 -1.490 -33.966 1.00 61.81 211 ILE A CA 1
ATOM 1691 C C . ILE A 1 211 ? 13.435 -2.562 -32.889 1.00 61.81 211 ILE A C 1
ATOM 1693 O O . ILE A 1 211 ? 13.581 -2.236 -31.709 1.00 61.81 211 ILE A O 1
ATOM 1697 N N . ASP A 1 212 ? 13.431 -3.823 -33.309 1.00 81.25 212 ASP A N 1
ATOM 1698 C CA . ASP A 1 212 ? 13.710 -4.986 -32.472 1.00 81.25 212 ASP A CA 1
ATOM 1699 C C . ASP A 1 212 ? 15.016 -4.810 -31.657 1.00 81.25 212 ASP A C 1
ATOM 1701 O O . ASP A 1 212 ? 16.009 -4.262 -32.146 1.00 81.25 212 ASP A O 1
ATOM 1705 N N . LEU A 1 213 ? 15.025 -5.262 -30.396 1.00 85.25 213 LEU A N 1
ATOM 1706 C CA . LEU A 1 213 ? 16.144 -5.045 -29.467 1.00 85.25 213 LEU A CA 1
ATOM 1707 C C . LEU A 1 213 ? 17.448 -5.668 -29.981 1.00 85.25 213 LEU A C 1
ATOM 1709 O O . LEU A 1 213 ? 18.516 -5.061 -29.861 1.00 85.25 213 LEU A O 1
ATOM 1713 N N . GLN A 1 214 ? 17.373 -6.863 -30.566 1.00 86.75 214 GLN A N 1
ATOM 1714 C CA . GLN A 1 214 ? 18.540 -7.523 -31.142 1.00 86.75 214 GLN A CA 1
ATOM 1715 C C . GLN A 1 214 ? 19.096 -6.700 -32.310 1.00 86.75 214 GLN A C 1
ATOM 1717 O O . GLN A 1 214 ? 20.299 -6.431 -32.365 1.00 86.75 214 GLN A O 1
ATOM 1722 N N . THR A 1 215 ? 18.220 -6.210 -33.184 1.00 85.44 215 THR A N 1
ATOM 1723 C CA . THR A 1 215 ? 18.579 -5.318 -34.293 1.00 85.44 215 THR A CA 1
ATOM 1724 C C . THR A 1 215 ? 19.212 -4.013 -33.796 1.00 85.44 215 THR A C 1
ATOM 1726 O O . THR A 1 215 ? 20.230 -3.574 -34.332 1.00 85.44 215 THR A O 1
ATOM 1729 N N . GLN A 1 216 ? 18.677 -3.413 -32.728 1.00 86.44 216 GLN A N 1
ATOM 1730 C CA . GLN A 1 216 ? 19.217 -2.190 -32.127 1.00 86.44 216 GLN A CA 1
ATOM 1731 C C . GLN A 1 216 ? 20.625 -2.393 -31.546 1.00 86.44 216 GLN A C 1
ATOM 1733 O O . GLN A 1 216 ? 21.497 -1.531 -31.701 1.00 86.44 216 GLN A O 1
ATOM 1738 N N . LEU A 1 217 ? 20.869 -3.533 -30.894 1.00 89.31 217 LEU A N 1
ATOM 1739 C CA . LEU A 1 217 ? 22.185 -3.884 -30.366 1.00 89.31 217 LEU A CA 1
ATOM 1740 C C . LEU A 1 217 ? 23.181 -4.131 -31.503 1.00 89.31 217 LEU A C 1
ATOM 1742 O O . LEU A 1 217 ? 24.271 -3.568 -31.483 1.00 89.31 217 LEU A O 1
ATOM 1746 N N . ILE A 1 218 ? 22.803 -4.878 -32.542 1.00 88.25 218 ILE A N 1
ATOM 1747 C CA . ILE A 1 218 ? 23.672 -5.107 -33.708 1.00 88.25 218 ILE A CA 1
ATOM 1748 C C . ILE A 1 218 ? 24.001 -3.784 -34.419 1.00 88.25 218 ILE A C 1
ATOM 1750 O O . ILE A 1 218 ? 25.160 -3.531 -34.748 1.00 88.25 218 ILE A O 1
ATOM 1754 N N . ALA A 1 219 ? 23.017 -2.900 -34.601 1.00 85.75 219 ALA A N 1
ATOM 1755 C CA . ALA A 1 219 ? 23.231 -1.584 -35.201 1.00 85.75 219 ALA A CA 1
ATOM 1756 C C . ALA A 1 219 ? 24.187 -0.718 -34.368 1.00 85.75 219 ALA A C 1
ATOM 1758 O O . ALA A 1 219 ? 25.060 -0.054 -34.921 1.00 85.75 219 ALA A O 1
ATOM 1759 N N . THR A 1 220 ? 24.070 -0.769 -33.039 1.00 85.56 220 THR A N 1
ATOM 1760 C CA . THR A 1 220 ? 24.979 -0.047 -32.141 1.00 85.56 220 THR A CA 1
ATOM 1761 C C . THR A 1 220 ? 26.400 -0.620 -32.209 1.00 85.56 220 THR A C 1
ATOM 1763 O O . THR A 1 220 ? 27.359 0.138 -32.273 1.00 85.56 220 THR A O 1
ATOM 1766 N N . ALA A 1 221 ? 26.565 -1.945 -32.275 1.00 85.06 221 ALA A N 1
ATOM 1767 C CA . ALA A 1 221 ? 27.881 -2.585 -32.406 1.00 85.06 221 ALA A CA 1
ATOM 1768 C C . ALA A 1 221 ? 28.596 -2.256 -33.732 1.00 85.06 221 ALA A C 1
ATOM 1770 O O . ALA A 1 221 ? 29.819 -2.395 -33.826 1.00 85.06 221 ALA A O 1
ATOM 1771 N N . ASN A 1 222 ? 27.827 -1.837 -34.738 1.00 87.06 222 ASN A N 1
ATOM 1772 C CA . ASN A 1 222 ? 28.295 -1.400 -36.050 1.00 87.06 222 ASN A CA 1
ATOM 1773 C C . ASN A 1 222 ? 28.294 0.131 -36.209 1.00 87.06 222 ASN A C 1
ATOM 1775 O O . ASN A 1 222 ? 28.466 0.630 -37.324 1.00 87.06 222 ASN A O 1
ATOM 1779 N N . SER A 1 223 ? 28.097 0.900 -35.131 1.00 85.56 223 SER A N 1
ATOM 1780 C CA . SER A 1 223 ? 28.122 2.359 -35.224 1.00 85.56 223 SER A CA 1
ATOM 1781 C C . SER A 1 223 ? 29.545 2.864 -35.522 1.00 85.56 223 SER A C 1
ATOM 1783 O O . SER A 1 223 ? 30.527 2.210 -35.141 1.00 85.56 223 SER A O 1
ATOM 1785 N N . PRO A 1 224 ? 29.701 4.016 -36.200 1.00 76.44 224 PRO A N 1
ATOM 1786 C CA . PRO A 1 224 ? 31.014 4.555 -36.564 1.00 76.44 224 PRO A CA 1
ATOM 1787 C C . PRO A 1 224 ? 31.931 4.808 -35.362 1.00 76.44 224 PRO A C 1
ATOM 1789 O O . PRO A 1 224 ? 33.148 4.778 -35.501 1.00 76.44 224 PRO A O 1
ATOM 1792 N N . GLU A 1 225 ? 31.352 5.055 -34.186 1.00 74.75 225 GLU A N 1
ATOM 1793 C CA . GLU A 1 225 ? 32.080 5.330 -32.947 1.00 74.75 225 GLU A CA 1
ATOM 1794 C C . GLU A 1 225 ? 32.664 4.067 -32.290 1.00 74.75 225 GLU A C 1
ATOM 1796 O O . GLU A 1 225 ? 33.548 4.182 -31.443 1.00 74.75 225 GLU A O 1
ATOM 1801 N N . ILE A 1 226 ? 32.164 2.880 -32.655 1.00 74.94 226 ILE A N 1
ATOM 1802 C CA . ILE A 1 226 ? 32.502 1.584 -32.036 1.00 74.94 226 ILE A CA 1
ATOM 1803 C C . ILE A 1 226 ? 33.200 0.637 -33.034 1.00 74.94 226 ILE A C 1
ATOM 1805 O O . ILE A 1 226 ? 33.857 -0.326 -32.642 1.00 74.94 226 ILE A O 1
ATOM 1809 N N . THR A 1 227 ? 33.054 0.881 -34.336 1.00 73.12 227 THR A N 1
ATOM 1810 C CA . THR A 1 227 ? 33.474 -0.048 -35.393 1.00 73.12 227 THR A CA 1
ATOM 1811 C C . THR A 1 227 ? 34.969 0.022 -35.712 1.00 73.12 227 THR A C 1
ATOM 1813 O O . THR A 1 227 ? 35.463 1.047 -36.166 1.00 73.12 227 THR A O 1
ATOM 1816 N N . ASP A 1 228 ? 35.647 -1.130 -35.645 1.00 67.12 228 ASP A N 1
ATOM 1817 C CA . ASP A 1 228 ? 37.045 -1.322 -36.086 1.00 67.12 228 ASP A CA 1
ATOM 1818 C C . ASP A 1 228 ? 37.168 -1.860 -37.537 1.00 67.12 228 ASP A C 1
ATOM 1820 O O . ASP A 1 228 ? 38.192 -2.411 -37.939 1.00 67.12 228 ASP A O 1
ATOM 1824 N N . GLY A 1 229 ? 36.105 -1.750 -38.343 1.00 67.31 229 GLY A N 1
ATOM 1825 C CA . GLY A 1 229 ? 36.069 -2.168 -39.756 1.00 67.31 229 GLY A CA 1
ATOM 1826 C C . GLY A 1 229 ? 35.539 -3.584 -40.032 1.00 67.31 229 GLY A C 1
ATOM 1827 O O . GLY A 1 229 ? 35.484 -3.990 -41.191 1.00 67.31 229 GLY A O 1
ATOM 1828 N N . ILE A 1 230 ? 35.114 -4.330 -39.004 1.00 75.81 230 ILE A N 1
ATOM 1829 C CA . ILE A 1 230 ? 34.486 -5.660 -39.139 1.00 75.81 230 ILE A CA 1
ATOM 1830 C C . ILE A 1 230 ? 32.999 -5.561 -38.793 1.00 75.81 230 ILE A C 1
ATOM 1832 O O . ILE A 1 230 ? 32.665 -5.278 -37.644 1.00 75.81 230 ILE A O 1
ATOM 1836 N N . GLU A 1 231 ? 32.121 -5.853 -39.751 1.00 82.81 231 GLU A N 1
ATOM 1837 C CA . GLU A 1 231 ? 30.666 -5.892 -39.552 1.00 82.81 231 GLU A CA 1
ATOM 1838 C C . GLU A 1 231 ? 30.260 -7.049 -38.615 1.00 82.81 231 GLU A C 1
ATOM 1840 O O . GLU A 1 231 ? 30.605 -8.208 -38.850 1.00 82.81 231 GLU A O 1
ATOM 1845 N N . VAL A 1 232 ? 29.524 -6.737 -37.547 1.00 83.50 232 VAL A N 1
ATOM 1846 C CA . VAL A 1 232 ? 28.927 -7.698 -36.607 1.00 83.50 232 VAL A CA 1
ATOM 1847 C C . VAL A 1 232 ? 27.531 -8.063 -37.090 1.00 83.50 232 VAL A C 1
ATOM 1849 O O . VAL A 1 232 ? 26.734 -7.174 -37.378 1.00 83.50 232 VAL A O 1
ATOM 1852 N N . LYS A 1 233 ? 27.218 -9.360 -37.152 1.00 82.50 233 LYS A N 1
ATOM 1853 C CA . LYS A 1 233 ? 25.897 -9.858 -37.583 1.00 82.50 233 LYS A CA 1
ATOM 1854 C C . LYS A 1 233 ? 25.159 -10.664 -36.523 1.00 82.50 233 LYS A C 1
ATOM 1856 O O . LYS A 1 233 ? 23.978 -10.940 -36.692 1.00 82.50 233 LYS A O 1
ATOM 1861 N N . ASP A 1 234 ? 25.840 -11.041 -35.450 1.00 83.94 234 ASP A N 1
ATOM 1862 C CA . ASP A 1 234 ? 25.268 -11.838 -34.375 1.00 83.94 234 ASP A CA 1
ATOM 1863 C C . ASP A 1 234 ? 25.306 -11.088 -33.037 1.00 83.94 234 ASP A C 1
ATOM 1865 O O . ASP A 1 234 ? 26.056 -10.126 -32.836 1.00 83.94 234 ASP A O 1
ATOM 1869 N N . ILE A 1 235 ? 24.460 -11.545 -32.117 1.00 85.00 235 ILE A N 1
ATOM 1870 C CA . ILE A 1 235 ? 24.284 -10.920 -30.810 1.00 85.00 235 ILE A CA 1
ATOM 1871 C C . ILE A 1 235 ? 25.464 -11.184 -29.862 1.00 85.00 235 ILE A C 1
ATOM 1873 O O . ILE A 1 235 ? 25.754 -10.345 -29.012 1.00 85.00 235 ILE A O 1
ATOM 1877 N N . ASP A 1 236 ? 26.187 -12.298 -30.022 1.00 84.50 236 ASP A N 1
ATOM 1878 C CA . ASP A 1 236 ? 27.319 -12.658 -29.159 1.00 84.50 236 ASP A CA 1
ATOM 1879 C C . ASP A 1 236 ? 28.472 -11.666 -29.340 1.00 84.50 236 ASP A C 1
ATOM 1881 O O . ASP A 1 236 ? 28.986 -11.088 -28.377 1.00 84.50 236 ASP A O 1
ATOM 1885 N N . PHE A 1 237 ? 28.839 -11.416 -30.594 1.00 84.50 237 PHE A N 1
ATOM 1886 C CA . PHE A 1 237 ? 29.864 -10.456 -30.963 1.00 84.50 237 PHE A CA 1
ATOM 1887 C C . PHE A 1 237 ? 29.397 -9.015 -30.721 1.00 84.50 237 PHE A C 1
ATOM 1889 O O . PHE A 1 237 ? 30.220 -8.178 -30.342 1.00 84.50 237 PHE A O 1
ATOM 1896 N N . ALA A 1 238 ? 28.097 -8.720 -30.852 1.00 85.25 238 ALA A N 1
ATOM 1897 C CA . ALA A 1 238 ? 27.553 -7.407 -30.502 1.00 85.25 238 ALA A CA 1
ATOM 1898 C C . ALA A 1 238 ? 27.701 -7.117 -29.001 1.00 85.25 238 ALA A C 1
ATOM 1900 O O . ALA A 1 238 ? 28.206 -6.056 -28.629 1.00 85.25 238 ALA A O 1
ATOM 1901 N N . ILE A 1 239 ? 27.343 -8.074 -28.135 1.00 87.12 239 ILE A N 1
ATOM 1902 C CA . ILE A 1 239 ? 27.487 -7.940 -26.678 1.00 87.12 239 ILE A CA 1
ATOM 1903 C C . ILE A 1 239 ? 28.959 -7.790 -26.289 1.00 87.12 239 ILE A C 1
ATOM 1905 O O . ILE A 1 239 ? 29.298 -6.910 -25.494 1.00 87.12 239 ILE A O 1
ATOM 1909 N N . ALA A 1 240 ? 29.837 -8.620 -26.860 1.00 85.75 240 ALA A N 1
ATOM 1910 C CA . ALA A 1 240 ? 31.268 -8.565 -26.580 1.00 85.75 240 ALA A CA 1
ATOM 1911 C C . ALA A 1 240 ? 31.892 -7.221 -26.992 1.00 85.75 240 ALA A C 1
ATOM 1913 O O . ALA A 1 240 ? 32.737 -6.698 -26.267 1.00 85.75 240 ALA A O 1
ATOM 1914 N N . ARG A 1 241 ? 31.463 -6.649 -28.127 1.00 86.44 241 ARG A N 1
ATOM 1915 C CA . ARG A 1 241 ? 32.000 -5.388 -28.656 1.00 86.44 241 ARG A CA 1
ATOM 1916 C C . ARG A 1 241 ? 31.461 -4.152 -27.937 1.00 86.44 241 ARG A C 1
ATOM 1918 O O . ARG A 1 241 ? 32.235 -3.260 -27.616 1.00 86.44 241 ARG A O 1
ATOM 1925 N N . ILE A 1 242 ? 30.154 -4.094 -27.680 1.00 88.19 242 ILE A N 1
ATOM 1926 C CA . ILE A 1 242 ? 29.520 -2.966 -26.974 1.00 88.19 242 ILE A CA 1
ATOM 1927 C C . ILE A 1 242 ? 29.931 -2.950 -25.494 1.00 88.19 242 ILE A C 1
ATOM 1929 O O . ILE A 1 242 ? 30.062 -1.890 -24.882 1.00 88.19 242 ILE A O 1
ATOM 1933 N N . GLY A 1 243 ? 30.136 -4.134 -24.913 1.00 88.19 243 GLY A N 1
ATOM 1934 C CA . GLY A 1 243 ? 30.404 -4.316 -23.496 1.00 88.19 243 GLY A CA 1
ATOM 1935 C C . GLY A 1 243 ? 29.122 -4.386 -22.663 1.00 88.19 243 GLY A C 1
ATOM 1936 O O . GLY A 1 243 ? 28.140 -3.678 -22.898 1.00 88.19 243 GLY A O 1
ATOM 1937 N N . LEU A 1 244 ? 29.145 -5.236 -21.632 1.00 87.25 244 LEU A N 1
ATOM 1938 C CA . LEU A 1 244 ? 27.964 -5.588 -20.836 1.00 87.25 244 LEU A CA 1
ATOM 1939 C C . LEU A 1 244 ? 27.245 -4.371 -20.233 1.00 87.25 244 LEU A C 1
ATOM 1941 O O . LEU A 1 244 ? 26.021 -4.330 -20.226 1.00 87.25 244 LEU A O 1
ATOM 1945 N N . ALA A 1 245 ? 27.978 -3.362 -19.753 1.00 85.56 245 ALA A N 1
ATOM 1946 C CA . ALA A 1 245 ? 27.372 -2.174 -19.148 1.00 85.56 245 ALA A CA 1
ATOM 1947 C C . ALA A 1 245 ? 26.495 -1.389 -20.140 1.00 85.56 245 ALA A C 1
ATOM 1949 O O . ALA A 1 245 ? 25.379 -1.000 -19.799 1.00 85.56 245 ALA A O 1
ATOM 1950 N N . ALA A 1 246 ? 26.970 -1.199 -21.374 1.00 86.44 246 ALA A N 1
ATOM 1951 C CA . ALA A 1 246 ? 26.221 -0.495 -22.409 1.00 86.44 246 ALA A CA 1
ATOM 1952 C C . ALA A 1 246 ? 25.076 -1.355 -22.972 1.00 86.44 246 ALA A C 1
ATOM 1954 O O . ALA A 1 246 ? 23.986 -0.833 -23.196 1.00 86.44 246 ALA A O 1
ATOM 1955 N N . VAL A 1 247 ? 25.259 -2.677 -23.094 1.00 89.12 247 VAL A N 1
ATOM 1956 C CA . VAL A 1 247 ? 24.161 -3.607 -23.430 1.00 89.12 247 VAL A CA 1
ATOM 1957 C C . VAL A 1 247 ? 23.042 -3.526 -22.395 1.00 89.12 247 VAL A C 1
ATOM 1959 O O . VAL A 1 247 ? 21.869 -3.453 -22.766 1.00 89.12 247 VAL A O 1
ATOM 1962 N N . LYS A 1 248 ? 23.391 -3.508 -21.101 1.00 87.88 248 LYS A N 1
ATOM 1963 C CA . LYS A 1 248 ? 22.412 -3.386 -20.018 1.00 87.88 248 LYS A CA 1
ATOM 1964 C C . LYS A 1 248 ? 21.649 -2.067 -20.097 1.00 87.88 248 LYS A C 1
ATOM 1966 O O . LYS A 1 248 ? 20.432 -2.080 -19.947 1.00 87.88 248 LYS A O 1
ATOM 1971 N N . ASP A 1 249 ? 22.333 -0.957 -20.373 1.00 83.81 249 ASP A N 1
ATOM 1972 C CA . ASP A 1 249 ? 21.686 0.346 -20.552 1.00 83.81 249 ASP A CA 1
ATOM 1973 C C . ASP A 1 249 ? 20.704 0.341 -21.735 1.00 83.81 249 ASP A C 1
ATOM 1975 O O . ASP A 1 249 ? 19.528 0.648 -21.553 1.00 83.81 249 ASP A O 1
ATOM 1979 N N . ILE A 1 250 ? 21.146 -0.078 -22.927 1.00 85.81 250 ILE A N 1
ATOM 1980 C CA . ILE A 1 250 ? 20.303 -0.124 -24.135 1.00 85.81 250 ILE A CA 1
ATOM 1981 C C . ILE A 1 250 ? 19.075 -1.014 -23.905 1.00 85.81 250 ILE A C 1
ATOM 1983 O O . ILE A 1 250 ? 17.945 -0.593 -24.153 1.00 85.81 250 ILE A O 1
ATOM 1987 N N . SER A 1 251 ? 19.287 -2.212 -23.360 1.00 88.50 251 SER A N 1
ATOM 1988 C CA . SER A 1 251 ? 18.215 -3.178 -23.102 1.00 88.50 251 SER A CA 1
ATOM 1989 C C . SER A 1 251 ? 17.240 -2.678 -22.035 1.00 88.50 251 SER A C 1
ATOM 1991 O O . SER A 1 251 ? 16.030 -2.800 -22.202 1.00 88.50 251 SER A O 1
ATOM 1993 N N . ALA A 1 252 ? 17.733 -2.051 -20.961 1.00 83.44 252 ALA A N 1
ATOM 1994 C CA . ALA A 1 252 ? 16.874 -1.460 -19.937 1.00 83.44 252 ALA A CA 1
ATOM 1995 C C . ALA A 1 252 ? 16.034 -0.317 -20.509 1.00 83.44 252 ALA A C 1
ATOM 1997 O O . ALA A 1 252 ? 14.875 -0.149 -20.118 1.00 83.44 252 ALA A O 1
ATOM 1998 N N . ARG A 1 253 ? 16.594 0.455 -21.452 1.00 79.25 253 ARG A N 1
ATOM 1999 C CA . ARG A 1 253 ? 15.839 1.504 -22.130 1.00 79.25 253 ARG A CA 1
ATOM 2000 C C . ARG A 1 253 ? 14.738 0.944 -23.018 1.00 79.25 253 ARG A C 1
ATOM 2002 O O . ARG A 1 253 ? 13.607 1.417 -22.927 1.00 79.25 253 ARG A O 1
ATOM 2009 N N . PHE A 1 254 ? 15.050 -0.084 -23.799 1.00 83.62 254 PHE A N 1
ATOM 2010 C CA . PHE A 1 254 ? 14.075 -0.790 -24.624 1.00 83.62 254 PHE A CA 1
ATOM 2011 C C . PHE A 1 254 ? 12.926 -1.363 -23.785 1.00 83.62 254 PHE A C 1
ATOM 2013 O O . PHE A 1 254 ? 11.762 -1.079 -24.057 1.00 83.62 254 PHE A O 1
ATOM 2020 N N . VAL A 1 255 ? 13.243 -2.101 -22.715 1.00 82.50 255 VAL A N 1
ATOM 2021 C CA . VAL A 1 255 ? 12.237 -2.720 -21.839 1.00 82.50 255 VAL A CA 1
ATOM 2022 C C . VAL A 1 255 ? 11.309 -1.672 -21.229 1.00 82.50 255 VAL A C 1
ATOM 2024 O O . VAL A 1 255 ? 10.093 -1.833 -21.278 1.00 82.50 255 VAL A O 1
ATOM 2027 N N . LYS A 1 256 ? 11.855 -0.566 -20.709 1.00 77.31 256 LYS A N 1
ATOM 2028 C CA . LYS A 1 256 ? 11.041 0.516 -20.134 1.00 77.31 256 LYS A CA 1
ATOM 2029 C C . LYS A 1 256 ? 10.122 1.162 -21.164 1.00 77.31 256 LYS A C 1
ATOM 2031 O O . LYS A 1 256 ? 8.958 1.390 -20.864 1.00 77.31 256 LYS A O 1
ATOM 2036 N N . GLN A 1 257 ? 10.617 1.421 -22.375 1.00 75.50 257 GLN A N 1
ATOM 2037 C CA . GLN A 1 257 ? 9.787 1.961 -23.454 1.00 75.50 257 GLN A CA 1
ATOM 2038 C C . GLN A 1 257 ? 8.667 0.996 -23.847 1.00 75.50 257 GLN A C 1
ATOM 2040 O O . GLN A 1 257 ? 7.541 1.438 -24.055 1.00 75.50 257 GLN A O 1
ATOM 2045 N N . MET A 1 258 ? 8.954 -0.305 -23.918 1.00 74.88 258 MET A N 1
ATOM 2046 C CA . MET A 1 258 ? 7.953 -1.320 -24.244 1.00 74.88 258 MET A CA 1
ATOM 2047 C C . MET A 1 258 ? 6.891 -1.465 -23.151 1.00 74.88 258 MET A C 1
ATOM 2049 O O . MET A 1 258 ? 5.709 -1.501 -23.477 1.00 74.88 258 MET A O 1
ATOM 2053 N N . ILE A 1 259 ? 7.285 -1.477 -21.873 1.00 74.44 259 ILE A N 1
ATOM 2054 C CA . ILE A 1 259 ? 6.345 -1.549 -20.742 1.00 74.44 259 ILE A CA 1
ATOM 2055 C C . ILE A 1 259 ? 5.475 -0.284 -20.679 1.00 74.44 259 ILE A C 1
ATOM 2057 O O . ILE A 1 259 ? 4.251 -0.385 -20.663 1.00 74.44 259 ILE A O 1
ATOM 2061 N N . SER A 1 260 ? 6.071 0.912 -20.760 1.00 68.69 260 SER A N 1
ATOM 2062 C CA . SER A 1 260 ? 5.303 2.166 -20.801 1.00 68.69 260 SER A CA 1
ATOM 2063 C C . SER A 1 260 ? 4.316 2.220 -21.969 1.00 68.69 260 SER A C 1
ATOM 2065 O O . SER A 1 260 ? 3.220 2.743 -21.812 1.00 68.69 260 SER A O 1
ATOM 2067 N N . LYS A 1 261 ? 4.683 1.679 -23.139 1.00 67.94 261 LYS A N 1
ATOM 2068 C CA . LYS A 1 261 ? 3.790 1.596 -24.305 1.00 67.94 261 LYS A CA 1
ATOM 2069 C C . LYS A 1 261 ? 2.733 0.498 -24.194 1.00 67.94 261 LYS A C 1
ATOM 2071 O O . LYS A 1 261 ? 1.749 0.561 -24.923 1.00 67.94 261 LYS A O 1
ATOM 2076 N N . SER A 1 262 ? 2.941 -0.532 -23.371 1.00 62.88 262 SER A N 1
ATOM 2077 C CA . SER A 1 262 ? 1.878 -1.505 -23.103 1.00 62.88 262 SER A CA 1
ATOM 2078 C C . SER A 1 262 ? 0.778 -0.904 -22.232 1.00 62.88 262 SER A C 1
ATOM 2080 O O . SER A 1 262 ? -0.383 -1.196 -22.499 1.00 62.88 262 SER A O 1
ATOM 2082 N N . GLU A 1 263 ? 1.141 0.013 -21.326 1.00 68.62 263 GLU A N 1
ATOM 2083 C CA . GLU A 1 263 ? 0.266 0.682 -20.348 1.00 68.62 263 GLU A CA 1
ATOM 2084 C C . GLU A 1 263 ? -0.613 1.795 -20.944 1.00 68.62 263 GLU A C 1
ATOM 2086 O O . GLU A 1 263 ? -0.724 2.906 -20.421 1.00 68.62 263 GLU A O 1
ATOM 2091 N N . ASN A 1 264 ? -1.279 1.487 -22.059 1.00 66.38 264 ASN A N 1
ATOM 2092 C CA . ASN A 1 264 ? -2.162 2.408 -22.773 1.00 66.38 264 ASN A CA 1
ATOM 2093 C C . ASN A 1 264 ? -3.327 2.907 -21.913 1.00 66.38 264 ASN A C 1
ATOM 2095 O O . ASN A 1 264 ? -3.798 4.026 -22.119 1.00 66.38 264 ASN A O 1
ATOM 2099 N N . ALA A 1 265 ? -3.782 2.113 -20.941 1.00 70.56 265 ALA A N 1
ATOM 2100 C CA . ALA A 1 265 ? -4.852 2.511 -20.030 1.00 70.56 265 ALA A CA 1
ATOM 2101 C C . ALA A 1 265 ? -4.477 3.701 -19.125 1.00 70.56 265 ALA A C 1
ATOM 2103 O O . ALA A 1 265 ? -5.353 4.298 -18.499 1.00 70.56 265 ALA A O 1
ATOM 2104 N N . LEU A 1 266 ? -3.194 4.073 -19.072 1.00 80.50 266 LEU A N 1
ATOM 2105 C CA . LEU A 1 266 ? -2.669 5.189 -18.285 1.00 80.50 266 LEU A CA 1
ATOM 2106 C C . LEU A 1 266 ? -2.421 6.453 -19.118 1.00 80.50 266 LEU A C 1
ATOM 2108 O O . LEU A 1 266 ? -1.786 7.393 -18.637 1.00 80.50 266 LEU A O 1
ATOM 2112 N N . SER A 1 267 ? -2.962 6.534 -20.338 1.00 76.69 267 SER A N 1
ATOM 2113 C CA . SER A 1 267 ? -2.797 7.689 -21.235 1.00 76.69 267 SER A CA 1
ATOM 2114 C C . SER A 1 267 ? -3.218 9.030 -20.617 1.00 76.69 267 SER A C 1
ATOM 2116 O O . SER A 1 267 ? -2.672 10.079 -20.966 1.00 76.69 267 SER A O 1
ATOM 2118 N N . ASN A 1 268 ? -4.175 9.015 -19.685 1.00 82.38 268 ASN A N 1
ATOM 2119 C CA . ASN A 1 268 ? -4.656 10.213 -18.996 1.00 82.38 268 ASN A CA 1
ATOM 2120 C C . ASN A 1 268 ? -3.733 10.680 -17.857 1.00 82.38 268 ASN A C 1
ATOM 2122 O O . ASN A 1 268 ? -3.843 11.822 -17.397 1.00 82.38 268 ASN A O 1
ATOM 2126 N N . PHE A 1 269 ? -2.782 9.851 -17.421 1.00 87.31 269 PHE A N 1
ATOM 2127 C CA . PHE A 1 269 ? -1.795 10.225 -16.419 1.00 87.31 269 PHE A CA 1
ATOM 2128 C C . PHE A 1 269 ? -0.631 10.995 -17.063 1.00 87.31 269 PHE A C 1
ATOM 2130 O O . PHE A 1 269 ? 0.425 10.454 -17.391 1.00 87.31 269 PHE A O 1
ATOM 2137 N N . LYS A 1 270 ? -0.810 12.318 -17.180 1.00 79.94 270 LYS A N 1
ATOM 2138 C CA . LYS A 1 270 ? 0.176 13.285 -17.705 1.00 79.94 270 LYS A CA 1
ATOM 2139 C C . LYS A 1 270 ? 1.428 13.377 -16.808 1.00 79.94 270 LYS A C 1
ATOM 2141 O O . LYS A 1 270 ? 1.584 14.327 -16.044 1.00 79.94 270 LYS A O 1
ATOM 2146 N N . GLY A 1 271 ? 2.314 12.388 -16.881 1.00 82.81 271 GLY A N 1
ATOM 2147 C CA . GLY A 1 271 ? 3.531 12.279 -16.064 1.00 82.81 271 GLY A CA 1
ATOM 2148 C C . GLY A 1 271 ? 3.848 10.866 -15.572 1.00 82.81 271 GLY A C 1
ATOM 2149 O O . GLY A 1 271 ? 4.685 10.718 -14.679 1.00 82.81 271 GLY A O 1
ATOM 2150 N N . PHE A 1 272 ? 3.186 9.846 -16.116 1.00 86.50 272 PHE A N 1
ATOM 2151 C CA . PHE A 1 272 ? 3.357 8.457 -15.714 1.00 86.50 272 PHE A CA 1
ATOM 2152 C C . PHE A 1 272 ? 4.802 7.945 -15.858 1.00 86.50 272 PHE A C 1
ATOM 2154 O O . PHE A 1 272 ? 5.324 7.293 -14.953 1.00 86.50 272 PHE A O 1
ATOM 2161 N N . GLU A 1 273 ? 5.512 8.309 -16.926 1.00 84.94 273 GLU A N 1
ATOM 2162 C CA . GLU A 1 273 ? 6.904 7.892 -17.111 1.00 84.94 273 GLU A CA 1
ATOM 2163 C C . GLU A 1 273 ? 7.821 8.522 -16.053 1.00 84.94 273 GLU A C 1
ATOM 2165 O O . GLU A 1 273 ? 8.635 7.834 -15.432 1.00 84.94 273 GLU A O 1
ATOM 2170 N N . SER A 1 274 ? 7.649 9.821 -15.776 1.00 87.50 274 SER A N 1
ATOM 2171 C CA . SER A 1 274 ? 8.371 10.518 -14.702 1.00 87.50 274 SER A CA 1
ATOM 2172 C C . SER A 1 274 ? 8.058 9.912 -13.331 1.00 87.50 274 SER A C 1
ATOM 2174 O O . SER A 1 274 ? 8.947 9.800 -12.486 1.00 87.50 274 SER A O 1
ATOM 2176 N N . TYR A 1 275 ? 6.808 9.497 -13.115 1.00 90.50 275 TYR A N 1
ATOM 2177 C CA . TYR A 1 275 ? 6.375 8.775 -11.925 1.00 90.50 275 TYR A CA 1
ATOM 2178 C C . TYR A 1 275 ? 7.114 7.440 -11.767 1.00 90.50 275 TYR A C 1
ATOM 2180 O O . TYR A 1 275 ? 7.717 7.214 -10.718 1.00 90.50 275 TYR A O 1
ATOM 2188 N N . ASN A 1 276 ? 7.159 6.597 -12.803 1.00 88.19 276 ASN A N 1
ATOM 2189 C CA . ASN A 1 276 ? 7.850 5.305 -12.745 1.00 88.19 276 ASN A CA 1
ATOM 2190 C C . ASN A 1 276 ? 9.360 5.461 -12.513 1.00 88.19 276 ASN A C 1
ATOM 2192 O O . ASN A 1 276 ? 9.956 4.704 -11.737 1.00 88.19 276 ASN A O 1
ATOM 2196 N N . ILE A 1 277 ? 9.980 6.480 -13.116 1.00 89.69 277 ILE A N 1
ATOM 2197 C CA . ILE A 1 277 ? 11.390 6.805 -12.878 1.00 89.69 277 ILE A CA 1
ATOM 2198 C C . ILE A 1 277 ? 11.604 7.236 -11.423 1.00 89.69 277 ILE A C 1
ATOM 2200 O O . ILE A 1 277 ? 12.447 6.652 -10.740 1.00 89.69 277 ILE A O 1
ATOM 2204 N N . LEU A 1 278 ? 10.839 8.213 -10.920 1.00 93.38 278 LEU A N 1
ATOM 2205 C CA . LEU A 1 278 ? 10.990 8.717 -9.550 1.00 93.38 278 LEU A CA 1
ATOM 2206 C C . LEU A 1 278 ? 10.802 7.612 -8.512 1.00 93.38 278 LEU A C 1
ATOM 2208 O O . LEU A 1 278 ? 11.613 7.488 -7.596 1.00 93.38 278 LEU A O 1
ATOM 2212 N N . LYS A 1 279 ? 9.757 6.798 -8.684 1.00 93.62 279 LYS A N 1
ATOM 2213 C CA . LYS A 1 279 ? 9.423 5.655 -7.831 1.00 93.62 279 LYS A CA 1
ATOM 2214 C C . LYS A 1 279 ? 10.618 4.709 -7.688 1.00 93.62 279 LYS A C 1
ATOM 2216 O O . LYS A 1 279 ? 11.008 4.354 -6.577 1.00 93.62 279 LYS A O 1
ATOM 2221 N N . THR A 1 280 ? 11.257 4.388 -8.811 1.00 91.94 280 THR A N 1
ATOM 2222 C CA . THR A 1 280 ? 12.414 3.488 -8.872 1.00 91.94 280 THR A CA 1
ATOM 2223 C C . THR A 1 280 ? 13.680 4.108 -8.275 1.00 91.94 280 THR A C 1
ATOM 2225 O O . THR A 1 280 ? 14.387 3.457 -7.505 1.00 91.94 280 THR A O 1
ATOM 2228 N N . VAL A 1 281 ? 13.975 5.375 -8.592 1.00 93.88 281 VAL A N 1
ATOM 2229 C CA . VAL A 1 281 ? 15.151 6.084 -8.051 1.00 93.88 281 VAL A CA 1
ATOM 2230 C C . VAL A 1 281 ? 15.028 6.247 -6.538 1.00 93.88 281 VAL A C 1
ATOM 2232 O O . VAL A 1 281 ? 15.987 5.980 -5.813 1.00 93.88 281 VAL A O 1
ATOM 2235 N N . MET A 1 282 ? 13.846 6.631 -6.046 1.00 95.88 282 MET A N 1
ATOM 2236 C CA . MET A 1 282 ? 13.583 6.752 -4.615 1.00 95.88 282 MET A CA 1
ATOM 2237 C C . MET A 1 282 ? 13.792 5.412 -3.910 1.00 95.88 282 MET A C 1
ATOM 2239 O O . MET A 1 282 ? 14.533 5.355 -2.932 1.00 95.88 282 MET A O 1
ATOM 2243 N N . PHE A 1 283 ? 13.226 4.324 -4.437 1.00 95.56 283 PHE A N 1
ATOM 2244 C CA . PHE A 1 283 ? 13.422 2.986 -3.882 1.00 95.56 283 PHE A CA 1
ATOM 2245 C C . PHE A 1 283 ? 14.911 2.632 -3.748 1.00 95.56 283 PHE A C 1
ATOM 2247 O O . PHE A 1 283 ? 15.367 2.337 -2.641 1.00 95.56 283 PHE A O 1
ATOM 2254 N N . LYS A 1 284 ? 15.686 2.768 -4.838 1.00 92.75 284 LYS A N 1
ATOM 2255 C CA . LYS A 1 284 ? 17.133 2.485 -4.861 1.00 92.75 284 LYS A CA 1
ATOM 2256 C C . LYS A 1 284 ? 17.912 3.338 -3.855 1.00 92.75 284 LYS A C 1
ATOM 2258 O O . LYS A 1 284 ? 18.813 2.836 -3.178 1.00 92.75 284 LYS A O 1
ATOM 2263 N N . LYS A 1 285 ? 17.550 4.613 -3.703 1.00 94.00 285 LYS A N 1
ATOM 2264 C CA . LYS A 1 285 ? 18.183 5.520 -2.735 1.00 94.00 285 LYS A CA 1
ATOM 2265 C C . LYS A 1 285 ? 17.809 5.236 -1.287 1.00 94.00 285 LYS A C 1
ATOM 2267 O O . LYS A 1 285 ? 18.621 5.496 -0.403 1.00 94.00 285 LYS A O 1
ATOM 2272 N N . LEU A 1 286 ? 16.619 4.699 -1.027 1.00 93.88 286 LEU A N 1
ATOM 2273 C CA . LEU A 1 286 ? 16.180 4.353 0.324 1.00 93.88 286 LEU A CA 1
ATOM 2274 C C . LEU A 1 286 ? 16.755 3.015 0.802 1.00 93.88 286 LEU A C 1
ATOM 2276 O O . LEU A 1 286 ? 17.014 2.867 1.995 1.00 93.88 286 LEU A O 1
ATOM 2280 N N . THR A 1 287 ? 17.000 2.057 -0.098 1.00 91.62 287 THR A N 1
ATOM 2281 C CA . THR A 1 287 ? 17.498 0.708 0.236 1.00 91.62 287 THR A CA 1
ATOM 2282 C C . THR A 1 287 ? 18.641 0.674 1.264 1.00 91.62 287 THR A C 1
ATOM 2284 O O . THR A 1 287 ? 18.513 -0.054 2.257 1.00 91.62 287 THR A O 1
ATOM 2287 N N . PRO A 1 288 ? 19.717 1.481 1.113 1.00 88.62 288 PRO A N 1
ATOM 2288 C CA . PRO A 1 288 ? 20.834 1.505 2.059 1.00 88.62 288 PRO A CA 1
ATOM 2289 C C . PRO A 1 288 ? 20.445 1.879 3.497 1.00 88.62 288 PRO A C 1
ATOM 2291 O O . PRO A 1 288 ? 21.103 1.438 4.436 1.00 88.62 288 PRO A O 1
ATOM 2294 N N . PHE A 1 289 ? 19.374 2.654 3.691 1.00 86.75 289 PHE A N 1
ATOM 2295 C CA . PHE A 1 289 ? 18.941 3.112 5.014 1.00 86.75 289 PHE A CA 1
ATOM 2296 C C . PHE A 1 289 ? 18.120 2.070 5.782 1.00 86.75 289 PHE A C 1
ATOM 2298 O O . PHE A 1 289 ? 18.053 2.125 7.008 1.00 86.75 289 PHE A O 1
ATOM 2305 N N . PHE A 1 290 ? 17.496 1.114 5.089 1.00 84.50 290 PHE A N 1
ATOM 2306 C CA . PHE A 1 290 ? 16.455 0.258 5.674 1.00 84.50 290 PHE A CA 1
ATOM 2307 C C . PHE A 1 290 ? 16.811 -1.232 5.719 1.00 84.50 290 PHE A C 1
ATOM 2309 O O . PHE A 1 290 ? 15.945 -2.085 5.917 1.00 84.50 290 PHE A O 1
ATOM 2316 N N . SER A 1 291 ? 18.103 -1.565 5.594 1.00 79.62 291 SER A N 1
ATOM 2317 C CA . SER A 1 291 ? 18.617 -2.943 5.707 1.00 79.62 291 SER A CA 1
ATOM 2318 C C . SER A 1 291 ? 17.880 -3.953 4.811 1.00 79.62 291 SER A C 1
ATOM 2320 O O . SER A 1 291 ? 17.741 -5.125 5.166 1.00 79.62 291 SER A O 1
ATOM 2322 N N . PHE A 1 292 ? 17.377 -3.498 3.665 1.00 89.50 292 PHE A N 1
ATOM 2323 C CA . PHE A 1 292 ? 16.866 -4.355 2.605 1.00 89.50 292 PHE A CA 1
ATOM 2324 C C . PHE A 1 292 ? 17.972 -4.527 1.572 1.00 89.50 292 PHE A C 1
ATOM 2326 O O . PHE A 1 292 ? 18.641 -3.561 1.206 1.00 89.50 292 PHE A O 1
ATOM 2333 N N . ARG A 1 293 ? 18.173 -5.759 1.115 1.00 86.81 293 ARG A N 1
ATOM 2334 C CA . ARG A 1 293 ? 19.048 -6.050 -0.015 1.00 86.81 293 ARG A CA 1
ATOM 2335 C C . ARG A 1 293 ? 18.162 -6.458 -1.169 1.00 86.81 293 ARG A C 1
ATOM 2337 O O . ARG A 1 293 ? 17.395 -7.413 -1.047 1.00 86.81 293 ARG A O 1
ATOM 2344 N N . ASP A 1 294 ? 18.241 -5.696 -2.250 1.00 85.31 294 ASP A N 1
ATOM 2345 C CA . ASP A 1 294 ? 17.526 -6.023 -3.472 1.00 85.31 294 ASP A CA 1
ATOM 2346 C C . ASP A 1 294 ? 18.292 -7.093 -4.256 1.00 85.31 294 ASP A C 1
ATOM 2348 O O . ASP A 1 294 ? 18.907 -6.820 -5.286 1.00 85.31 294 ASP A O 1
ATOM 2352 N N . ASP A 1 295 ? 18.332 -8.307 -3.698 1.00 78.69 295 ASP A N 1
ATOM 2353 C CA . ASP A 1 295 ? 19.048 -9.426 -4.306 1.00 78.69 295 ASP A CA 1
ATOM 2354 C C . ASP A 1 295 ? 18.501 -9.664 -5.721 1.00 78.69 295 ASP A C 1
ATOM 2356 O O . ASP A 1 295 ? 17.296 -9.874 -5.895 1.00 78.69 295 ASP A O 1
ATOM 2360 N N . ASN A 1 296 ? 19.387 -9.639 -6.719 1.00 77.50 296 ASN A N 1
ATOM 2361 C CA . ASN A 1 296 ? 19.063 -9.813 -8.139 1.00 77.50 296 ASN A CA 1
ATOM 2362 C C . ASN A 1 296 ? 18.042 -8.802 -8.700 1.00 77.50 296 ASN A C 1
ATOM 2364 O O . ASN A 1 296 ? 17.378 -9.100 -9.688 1.00 77.50 296 ASN A O 1
ATOM 2368 N N . GLY A 1 297 ? 17.870 -7.633 -8.071 1.00 82.81 297 GLY A N 1
ATOM 2369 C CA . GLY A 1 297 ? 17.014 -6.568 -8.604 1.00 82.81 297 GLY A CA 1
ATOM 2370 C C . GLY A 1 297 ? 15.511 -6.876 -8.615 1.00 82.81 297 GLY A C 1
ATOM 2371 O O . GLY A 1 297 ? 14.751 -6.212 -9.326 1.00 82.81 297 GLY A O 1
ATOM 2372 N N . ILE A 1 298 ? 15.063 -7.889 -7.863 1.00 87.62 298 ILE A N 1
ATOM 2373 C CA . ILE A 1 298 ? 13.670 -8.367 -7.855 1.00 87.62 298 ILE A CA 1
ATOM 2374 C C . ILE A 1 298 ? 12.716 -7.277 -7.353 1.00 87.62 298 ILE A C 1
ATOM 2376 O O . ILE A 1 298 ? 11.647 -7.075 -7.922 1.00 87.62 298 ILE A O 1
ATOM 2380 N N . GLY A 1 299 ? 13.083 -6.577 -6.281 1.00 89.75 299 GLY A N 1
ATOM 2381 C CA . GLY A 1 299 ? 12.276 -5.538 -5.653 1.00 89.75 299 GLY A CA 1
ATOM 2382 C C . GLY A 1 299 ? 12.121 -4.305 -6.538 1.00 89.75 299 GLY A C 1
ATOM 2383 O O . GLY A 1 299 ? 11.009 -3.794 -6.672 1.00 89.75 299 GLY A O 1
ATOM 2384 N N . CYS A 1 300 ? 13.207 -3.862 -7.175 1.00 89.00 300 CYS A N 1
ATOM 2385 C CA . CYS A 1 300 ? 13.184 -2.794 -8.171 1.00 89.00 300 CYS A CA 1
ATOM 2386 C C . CYS A 1 300 ? 12.358 -3.176 -9.410 1.00 89.00 300 CYS A C 1
ATOM 2388 O O . CYS A 1 300 ? 11.558 -2.377 -9.904 1.00 89.00 300 CYS A O 1
ATOM 2390 N N . SER A 1 301 ? 12.524 -4.410 -9.888 1.00 88.62 301 SER A N 1
ATOM 2391 C CA . SER A 1 301 ? 11.775 -4.951 -11.023 1.00 88.62 301 SER A CA 1
ATOM 2392 C C . SER A 1 301 ? 10.280 -4.993 -10.728 1.00 88.62 301 SER A C 1
ATOM 2394 O O . SER A 1 301 ? 9.506 -4.419 -11.482 1.00 88.62 301 SER A O 1
ATOM 2396 N N . LEU A 1 302 ? 9.877 -5.572 -9.590 1.00 90.25 302 LEU A N 1
ATOM 2397 C CA . LEU A 1 302 ? 8.479 -5.627 -9.153 1.00 90.25 302 LEU A CA 1
ATOM 2398 C C . LEU A 1 302 ? 7.853 -4.228 -9.095 1.00 90.25 302 LEU A C 1
ATOM 2400 O O . LEU A 1 302 ? 6.761 -4.013 -9.606 1.00 90.25 302 LEU A O 1
ATOM 2404 N N . LEU A 1 303 ? 8.576 -3.256 -8.537 1.00 89.62 303 LEU A N 1
ATOM 2405 C CA . LEU A 1 303 ? 8.115 -1.873 -8.456 1.00 89.62 303 LEU A CA 1
ATOM 2406 C C . LEU A 1 303 ? 7.912 -1.221 -9.833 1.00 89.62 303 LEU A C 1
ATOM 2408 O O . LEU A 1 303 ? 7.056 -0.351 -9.982 1.00 89.62 303 LEU A O 1
ATOM 2412 N N . SER A 1 304 ? 8.684 -1.629 -10.838 1.00 84.69 304 SER A N 1
ATOM 2413 C CA . SER A 1 304 ? 8.585 -1.095 -12.200 1.00 84.69 304 SER A CA 1
ATOM 2414 C C . SER A 1 304 ? 7.375 -1.633 -12.969 1.00 84.69 304 SER A C 1
ATOM 2416 O O . SER A 1 304 ? 6.983 -1.014 -13.949 1.00 84.69 304 SER A O 1
ATOM 2418 N N . ILE A 1 305 ? 6.787 -2.752 -12.528 1.00 86.19 305 ILE A N 1
ATOM 2419 C CA . ILE A 1 305 ? 5.690 -3.452 -13.224 1.00 86.19 305 ILE A CA 1
ATOM 2420 C C . ILE A 1 305 ? 4.427 -3.615 -12.375 1.00 86.19 305 ILE A C 1
ATOM 2422 O O . ILE A 1 305 ? 3.502 -4.299 -12.782 1.00 86.19 305 ILE A O 1
ATOM 2426 N N . GLU A 1 306 ? 4.354 -3.005 -11.197 1.00 88.19 306 GLU A N 1
ATOM 2427 C CA . GLU A 1 306 ? 3.188 -3.100 -10.300 1.00 88.19 306 GLU A CA 1
ATOM 2428 C C . GLU A 1 306 ? 1.930 -2.364 -10.790 1.00 88.19 306 GLU A C 1
ATOM 2430 O O . GLU A 1 306 ? 0.941 -2.305 -10.078 1.00 88.19 306 GLU A O 1
ATOM 2435 N N . THR A 1 307 ? 1.967 -1.765 -11.979 1.00 88.44 307 THR A N 1
ATOM 2436 C CA . THR A 1 307 ? 0.814 -1.115 -12.625 1.00 88.44 307 THR A CA 1
ATOM 2437 C C . THR A 1 307 ? 0.291 -1.893 -13.831 1.00 88.44 307 THR A C 1
ATOM 2439 O O . THR A 1 307 ? -0.710 -1.513 -14.432 1.00 88.44 307 THR A O 1
ATOM 2442 N N . ILE A 1 308 ? 0.917 -3.020 -14.157 1.00 83.56 308 ILE A N 1
ATOM 2443 C CA . ILE A 1 308 ? 0.690 -3.788 -15.383 1.00 83.56 308 ILE A CA 1
ATOM 2444 C C . ILE A 1 308 ? -0.717 -4.396 -15.478 1.00 83.56 308 ILE A C 1
ATOM 2446 O O . ILE A 1 308 ? -1.261 -4.574 -16.569 1.00 83.56 308 ILE A O 1
ATOM 2450 N N . GLY A 1 309 ? -1.344 -4.699 -14.340 1.00 86.56 309 GLY A N 1
ATOM 2451 C CA . GLY A 1 309 ? -2.714 -5.189 -14.268 1.00 86.56 309 GLY A CA 1
ATOM 2452 C C . GLY A 1 309 ? -3.761 -4.134 -14.613 1.00 86.56 309 GLY A C 1
ATOM 2453 O O . GLY A 1 309 ? -4.913 -4.496 -14.861 1.00 86.56 309 GLY A O 1
ATOM 2454 N N . ILE A 1 310 ? -3.388 -2.850 -14.683 1.00 86.88 310 ILE A N 1
ATOM 2455 C CA . ILE A 1 310 ? -4.310 -1.770 -15.049 1.00 86.88 310 ILE A CA 1
ATOM 2456 C C . ILE A 1 310 ? -4.818 -1.961 -16.481 1.00 86.88 310 ILE A C 1
ATOM 2458 O O . ILE A 1 310 ? -6.022 -1.845 -16.704 1.00 86.88 310 ILE A O 1
ATOM 2462 N N . ASP A 1 311 ? -3.965 -2.351 -17.433 1.00 79.62 311 ASP A N 1
ATOM 2463 C CA . ASP A 1 311 ? -4.421 -2.637 -18.802 1.00 79.62 311 ASP A CA 1
ATOM 2464 C C . ASP A 1 311 ? -5.383 -3.823 -18.844 1.00 79.62 311 ASP A C 1
ATOM 2466 O O . ASP A 1 311 ? -6.399 -3.800 -19.543 1.00 79.62 311 ASP A O 1
ATOM 2470 N N . PHE A 1 312 ? -5.105 -4.865 -18.058 1.00 80.81 312 PHE A N 1
ATOM 2471 C CA . PHE A 1 312 ? -5.999 -6.015 -17.967 1.00 80.81 312 PHE A CA 1
ATOM 2472 C C . PHE A 1 312 ? -7.377 -5.617 -17.416 1.00 80.81 312 PHE A C 1
ATOM 2474 O O . PHE A 1 312 ? -8.404 -6.089 -17.904 1.00 80.81 312 PHE A O 1
ATOM 2481 N N . LEU A 1 313 ? -7.426 -4.730 -16.422 1.00 82.56 313 LEU A N 1
ATOM 2482 C CA . LEU A 1 313 ? -8.686 -4.204 -15.894 1.00 82.56 313 LEU A CA 1
ATOM 2483 C C . LEU A 1 313 ? -9.397 -3.289 -16.906 1.00 82.56 313 LEU A C 1
ATOM 2485 O O . LEU A 1 313 ? -10.617 -3.372 -17.075 1.00 82.56 313 LEU A O 1
ATOM 2489 N N . ALA A 1 314 ? -8.648 -2.451 -17.621 1.00 77.75 314 ALA A N 1
ATOM 2490 C CA . ALA A 1 314 ? -9.189 -1.505 -18.591 1.00 77.75 314 ALA A CA 1
ATOM 2491 C C . ALA A 1 314 ? -9.744 -2.188 -19.853 1.00 77.75 314 ALA A C 1
ATOM 2493 O O . ALA A 1 314 ? -10.796 -1.791 -20.357 1.00 77.75 314 ALA A O 1
ATOM 2494 N N . THR A 1 315 ? -9.104 -3.260 -20.334 1.00 71.56 315 THR A N 1
ATOM 2495 C CA . THR A 1 315 ? -9.592 -4.042 -21.491 1.00 71.56 315 THR A CA 1
ATOM 2496 C C . THR A 1 315 ? -10.973 -4.652 -21.252 1.00 71.56 315 THR A C 1
ATOM 2498 O O . THR A 1 315 ? -11.746 -4.808 -22.195 1.00 71.56 315 THR A O 1
ATOM 2501 N N . LYS A 1 316 ? -11.322 -4.951 -19.995 1.00 67.44 316 LYS A N 1
ATOM 2502 C CA . LYS A 1 316 ? -12.633 -5.500 -19.626 1.00 67.44 316 LYS A CA 1
ATOM 2503 C C . LYS A 1 316 ? -13.743 -4.462 -19.503 1.00 67.44 316 LYS A C 1
ATOM 2505 O O . LYS A 1 316 ? -14.907 -4.835 -19.611 1.00 67.44 316 LYS A O 1
ATOM 2510 N N . THR A 1 317 ? -13.401 -3.200 -19.258 1.00 64.62 317 THR A N 1
ATOM 2511 C CA . THR A 1 317 ? -14.371 -2.173 -18.842 1.00 64.62 317 THR A CA 1
ATOM 2512 C C . THR A 1 317 ? -14.486 -0.981 -19.783 1.00 64.62 317 THR A C 1
ATOM 2514 O O . THR A 1 317 ? -15.390 -0.196 -19.561 1.00 64.62 317 THR A O 1
ATOM 2517 N N . LYS A 1 318 ? -13.643 -0.884 -20.832 1.00 55.41 318 LYS A N 1
ATOM 2518 C CA . LYS A 1 318 ? -13.628 0.162 -21.884 1.00 55.41 318 LYS A CA 1
ATOM 2519 C C . LYS A 1 318 ? -13.785 1.603 -21.339 1.00 55.41 318 LYS A C 1
ATOM 2521 O O . LYS A 1 318 ? -14.869 2.028 -20.983 1.00 55.41 318 LYS A O 1
ATOM 2526 N N . ALA A 1 319 ? -12.707 2.391 -21.362 1.00 57.34 319 ALA A N 1
ATOM 2527 C CA . ALA A 1 319 ? -12.638 3.829 -21.017 1.00 57.34 319 ALA A CA 1
ATOM 2528 C C . ALA A 1 319 ? -12.939 4.245 -19.552 1.00 57.34 319 ALA A C 1
ATOM 2530 O O . ALA A 1 319 ? -12.240 5.110 -19.028 1.00 57.34 319 ALA A O 1
ATOM 2531 N N . ALA A 1 320 ? -13.861 3.593 -18.835 1.00 65.06 320 ALA A N 1
ATOM 2532 C CA . ALA A 1 320 ? -14.287 4.033 -17.496 1.00 65.06 320 ALA A CA 1
ATOM 2533 C C . ALA A 1 320 ? -13.175 4.015 -16.419 1.00 65.06 320 ALA A C 1
ATOM 2535 O O . ALA A 1 320 ? -13.194 4.805 -15.475 1.00 65.06 320 ALA A O 1
ATOM 2536 N N . LEU A 1 321 ? -12.186 3.116 -16.534 1.00 72.25 321 LEU A N 1
ATOM 2537 C CA . LEU A 1 321 ? -11.048 3.056 -15.603 1.00 72.25 321 LEU A CA 1
ATOM 2538 C C . LEU A 1 321 ? -9.891 3.991 -15.980 1.00 72.25 321 LEU A C 1
ATOM 2540 O O . LEU A 1 321 ? -9.189 4.472 -15.091 1.00 72.25 321 LEU A O 1
ATOM 2544 N N . SER A 1 322 ? -9.678 4.280 -17.268 1.00 70.75 322 SER A N 1
ATOM 2545 C CA . SER A 1 322 ? -8.571 5.150 -17.699 1.00 70.75 322 SER A CA 1
ATOM 2546 C C . SER A 1 322 ? -8.756 6.597 -17.241 1.00 70.75 322 SER A C 1
ATOM 2548 O O . SER A 1 322 ? -7.778 7.298 -16.990 1.00 70.75 322 SER A O 1
ATOM 2550 N N . ASP A 1 323 ? -9.999 7.049 -17.072 1.00 73.50 323 ASP A N 1
ATOM 2551 C CA . ASP A 1 323 ? -10.305 8.377 -16.523 1.00 73.50 323 ASP A CA 1
ATOM 2552 C C . ASP A 1 323 ? -10.038 8.462 -15.014 1.00 73.50 323 ASP A C 1
ATOM 2554 O O . ASP A 1 323 ? -9.812 9.544 -14.467 1.00 73.50 323 ASP A O 1
ATOM 2558 N N . PHE A 1 324 ? -9.974 7.312 -14.340 1.00 78.06 324 PHE A N 1
ATOM 2559 C CA . PHE A 1 324 ? -9.708 7.230 -12.912 1.00 78.06 324 PHE A CA 1
ATOM 2560 C C . PHE A 1 324 ? -8.208 7.322 -12.593 1.00 78.06 324 PHE A C 1
ATOM 2562 O O . PHE A 1 324 ? -7.806 7.992 -11.637 1.00 78.06 324 PHE A O 1
ATOM 2569 N N . TYR A 1 325 ? -7.351 6.670 -13.383 1.00 85.88 325 TYR A N 1
ATOM 2570 C CA . TYR A 1 325 ? -5.907 6.612 -13.134 1.00 85.88 325 TYR A CA 1
ATOM 2571 C C . TYR A 1 325 ? -5.163 7.831 -13.682 1.00 85.88 325 TYR A C 1
ATOM 2573 O O . TYR A 1 325 ? -4.392 7.741 -14.631 1.00 85.88 325 TYR A O 1
ATOM 2581 N N . THR A 1 326 ? -5.363 8.989 -13.060 1.00 86.44 326 THR A N 1
ATOM 2582 C CA . THR A 1 326 ? -4.761 10.258 -13.512 1.00 86.44 326 THR A CA 1
ATOM 2583 C C . THR A 1 326 ? -3.590 10.733 -12.653 1.00 86.44 326 THR A C 1
ATOM 2585 O O . THR A 1 326 ? -2.898 11.686 -13.020 1.00 86.44 326 THR A O 1
ATOM 2588 N N . SER A 1 327 ? -3.350 10.097 -11.503 1.00 88.69 327 SER A N 1
ATOM 2589 C CA . SER A 1 327 ? -2.306 10.504 -10.560 1.00 88.69 327 SER A CA 1
ATOM 2590 C C . SER A 1 327 ? -1.825 9.348 -9.666 1.00 88.69 327 SER A C 1
ATOM 2592 O O . SER A 1 327 ? -2.533 8.346 -9.522 1.00 88.69 327 SER A O 1
ATOM 2594 N N . PRO A 1 328 ? -0.679 9.493 -8.965 1.00 90.19 328 PRO A N 1
ATOM 2595 C CA . PRO A 1 328 ? -0.231 8.506 -7.978 1.00 90.19 328 PRO A CA 1
ATOM 2596 C C . PRO A 1 328 ? -1.208 8.333 -6.810 1.00 90.19 328 PRO A C 1
ATOM 2598 O O . PRO A 1 328 ? -1.255 7.269 -6.199 1.00 90.19 328 PRO A O 1
ATOM 2601 N N . MET A 1 329 ? -1.978 9.375 -6.474 1.00 89.38 329 MET A N 1
ATOM 2602 C CA . MET A 1 329 ? -3.009 9.276 -5.440 1.00 89.38 329 MET A CA 1
ATOM 2603 C C . MET A 1 329 ? -4.071 8.272 -5.884 1.00 89.38 329 MET A C 1
ATOM 2605 O O . MET A 1 329 ? -4.420 7.394 -5.108 1.00 89.38 329 MET A O 1
ATOM 2609 N N . ASN A 1 330 ? -4.502 8.336 -7.147 1.00 88.44 330 ASN A N 1
ATOM 2610 C CA . ASN A 1 330 ? -5.497 7.431 -7.717 1.00 88.44 330 ASN A CA 1
ATOM 2611 C C . ASN A 1 330 ? -4.953 6.019 -7.964 1.00 88.44 330 ASN A C 1
ATOM 2613 O O . ASN A 1 330 ? -5.704 5.068 -7.833 1.00 88.44 330 ASN A O 1
ATOM 2617 N N . ILE A 1 331 ? -3.677 5.812 -8.289 1.00 89.00 331 ILE A N 1
ATOM 2618 C CA . ILE A 1 331 ? -3.160 4.439 -8.481 1.00 89.00 331 ILE A CA 1
ATOM 2619 C C . ILE A 1 331 ? -3.192 3.637 -7.169 1.00 89.00 331 ILE A C 1
ATOM 2621 O O . ILE A 1 331 ? -3.514 2.446 -7.173 1.00 89.00 331 ILE A O 1
ATOM 2625 N N . TYR A 1 332 ? -2.900 4.301 -6.048 1.00 89.25 332 TYR A N 1
ATOM 2626 C CA . TYR A 1 332 ? -2.745 3.665 -4.739 1.00 89.25 332 TYR A CA 1
ATOM 2627 C C . TYR A 1 332 ? -3.910 3.907 -3.773 1.00 89.25 332 TYR A C 1
ATOM 2629 O O . TYR A 1 332 ? -3.786 3.587 -2.590 1.00 89.25 332 TYR A O 1
ATOM 2637 N N . SER A 1 333 ? -5.017 4.513 -4.213 1.00 88.62 333 SER A N 1
ATOM 2638 C CA . SER A 1 333 ? -6.132 4.813 -3.308 1.00 88.62 333 SER A CA 1
ATOM 2639 C C . SER A 1 333 ? -6.993 3.586 -3.023 1.00 88.62 333 SER A C 1
ATOM 2641 O O . SER A 1 333 ? -7.188 2.711 -3.866 1.00 88.62 333 SER A O 1
ATOM 2643 N N . GLU A 1 334 ? -7.580 3.569 -1.832 1.00 91.19 334 GLU A N 1
ATOM 2644 C CA . GLU A 1 334 ? -8.608 2.600 -1.459 1.00 91.19 334 GLU A CA 1
ATOM 2645 C C . GLU A 1 334 ? -9.875 2.741 -2.318 1.00 91.19 334 GLU A C 1
ATOM 2647 O O . GLU A 1 334 ? -10.458 1.731 -2.708 1.00 91.19 334 GLU A O 1
ATOM 2652 N N . LEU A 1 335 ? -10.239 3.968 -2.713 1.00 87.12 335 LEU A N 1
ATOM 2653 C CA . LEU A 1 335 ? -11.379 4.231 -3.598 1.00 87.12 335 LEU A CA 1
ATOM 2654 C C . LEU A 1 335 ? -11.232 3.570 -4.970 1.00 87.12 335 LEU A C 1
ATOM 2656 O O . LEU A 1 335 ? -12.218 3.065 -5.499 1.00 87.12 335 LEU A O 1
ATOM 2660 N N . SER A 1 336 ? -10.016 3.519 -5.516 1.00 87.56 336 SER A N 1
ATOM 2661 C CA . SER A 1 336 ? -9.734 2.844 -6.791 1.00 87.56 336 SER A CA 1
ATOM 2662 C C . SER A 1 336 ? -9.984 1.356 -6.666 1.00 87.56 336 SER A C 1
ATOM 2664 O O . SER A 1 336 ? -10.681 0.783 -7.490 1.00 87.56 336 SER A O 1
ATOM 2666 N N . ARG A 1 337 ? -9.486 0.734 -5.590 1.00 90.19 337 ARG A N 1
ATOM 2667 C CA . ARG A 1 337 ? -9.698 -0.696 -5.332 1.00 90.19 337 ARG A CA 1
ATOM 2668 C C . ARG A 1 337 ? -11.187 -1.017 -5.205 1.00 90.19 337 ARG A C 1
ATOM 2670 O O . ARG A 1 337 ? -11.643 -2.020 -5.747 1.00 90.19 337 ARG A O 1
ATOM 2677 N N . LEU A 1 338 ? -11.962 -0.167 -4.525 1.00 85.50 338 LEU A N 1
ATOM 2678 C CA . LEU A 1 338 ? -13.412 -0.349 -4.436 1.00 85.50 338 LEU A CA 1
ATOM 2679 C C . LEU A 1 338 ? -14.104 -0.190 -5.798 1.00 85.50 338 LEU A C 1
ATOM 2681 O O . LEU A 1 338 ? -14.954 -1.011 -6.143 1.00 85.50 338 LEU A O 1
ATOM 2685 N N . TYR A 1 339 ? -13.728 0.823 -6.580 1.00 83.06 339 TYR A N 1
ATOM 2686 C CA . TYR A 1 339 ? -14.291 1.062 -7.909 1.00 83.06 339 TYR A CA 1
ATOM 2687 C C . TYR A 1 339 ? -13.955 -0.073 -8.889 1.00 83.06 339 TYR A C 1
ATOM 2689 O O . TYR A 1 339 ? -14.837 -0.612 -9.556 1.00 83.06 339 TYR A O 1
ATOM 2697 N N . GLU A 1 340 ? -12.704 -0.534 -8.895 1.00 85.81 340 GLU A N 1
ATOM 2698 C CA . GLU A 1 340 ? -12.247 -1.686 -9.674 1.00 85.81 340 GLU A CA 1
ATOM 2699 C C . GLU A 1 340 ? -13.038 -2.945 -9.323 1.00 85.81 340 GLU A C 1
ATOM 2701 O O . GLU A 1 340 ? -13.535 -3.618 -10.225 1.00 85.81 340 GLU A O 1
ATOM 2706 N N . ARG A 1 341 ? -13.229 -3.237 -8.026 1.00 84.94 341 ARG A N 1
ATOM 2707 C CA . ARG A 1 341 ? -14.056 -4.369 -7.578 1.00 84.94 341 ARG A CA 1
ATOM 2708 C C . ARG A 1 341 ? -15.498 -4.228 -8.020 1.00 84.94 341 ARG A C 1
ATOM 2710 O O . ARG A 1 341 ? -16.104 -5.231 -8.386 1.00 84.94 341 ARG A O 1
ATOM 2717 N N . ARG A 1 342 ? -16.057 -3.017 -7.996 1.00 80.75 342 ARG A N 1
ATOM 2718 C CA . ARG A 1 342 ? -17.430 -2.787 -8.448 1.00 80.75 342 ARG A CA 1
ATOM 2719 C C . ARG A 1 342 ? -17.582 -3.100 -9.935 1.00 80.75 342 ARG A C 1
ATOM 2721 O O . ARG A 1 342 ? -18.540 -3.775 -10.299 1.00 80.75 342 ARG A O 1
ATOM 2728 N N . LEU A 1 343 ? -16.633 -2.667 -10.762 1.00 77.88 343 LEU A N 1
ATOM 2729 C CA . LEU A 1 343 ? -16.685 -2.872 -12.210 1.00 77.88 343 LEU A CA 1
ATOM 2730 C C . LEU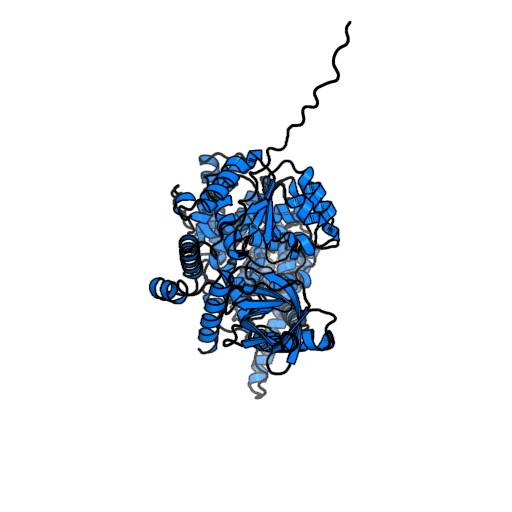 A 1 343 ? -16.270 -4.289 -12.646 1.00 77.88 343 LEU A C 1
ATOM 2732 O O . LEU A 1 343 ? -16.883 -4.872 -13.535 1.00 77.88 343 LEU A O 1
ATOM 2736 N N . ASN A 1 344 ? -15.234 -4.862 -12.026 1.00 78.00 344 ASN A N 1
ATOM 2737 C CA . ASN A 1 344 ? -14.565 -6.086 -12.490 1.00 78.00 344 ASN A CA 1
ATOM 2738 C C . ASN A 1 344 ? -14.706 -7.285 -11.543 1.00 78.00 344 ASN A C 1
ATOM 2740 O O . ASN A 1 344 ? -14.379 -8.414 -11.919 1.00 78.00 344 ASN A O 1
ATOM 2744 N N . GLY A 1 345 ? -15.132 -7.063 -10.299 1.00 78.56 345 GLY A N 1
ATOM 2745 C CA . GLY A 1 345 ? -15.233 -8.092 -9.253 1.00 78.56 345 GLY A CA 1
ATOM 2746 C C . GLY A 1 345 ? -13.911 -8.533 -8.662 1.00 78.56 345 GLY A C 1
ATOM 2747 O O . GLY A 1 345 ? -13.870 -9.507 -7.916 1.00 78.56 345 GLY A O 1
ATOM 2748 N N . CYS A 1 346 ? -12.850 -7.824 -9.014 1.00 85.88 346 CYS A N 1
ATOM 2749 C CA . CYS A 1 346 ? -11.528 -7.912 -8.432 1.00 85.88 346 CYS A CA 1
ATOM 2750 C C . CYS A 1 346 ? -10.866 -6.541 -8.548 1.00 85.88 346 CYS A C 1
ATOM 2752 O O . CYS A 1 346 ? -11.284 -5.720 -9.367 1.00 85.88 346 CYS A O 1
ATOM 2754 N N . ASP A 1 347 ? -9.853 -6.302 -7.728 1.00 90.38 347 ASP A N 1
ATOM 2755 C CA . ASP A 1 347 ? -9.023 -5.105 -7.829 1.00 90.38 347 ASP A CA 1
ATOM 2756 C C . ASP A 1 347 ? -7.654 -5.371 -8.467 1.00 90.38 347 ASP A C 1
ATOM 2758 O O . ASP A 1 347 ? -7.266 -6.513 -8.738 1.00 90.38 347 ASP A O 1
ATOM 2762 N N . LEU A 1 348 ? -6.903 -4.290 -8.678 1.00 91.62 348 LEU A N 1
ATOM 2763 C CA . LEU A 1 348 ? -5.544 -4.326 -9.205 1.00 91.62 348 LEU A CA 1
ATOM 2764 C C . LEU A 1 348 ? -4.614 -5.198 -8.358 1.00 91.62 348 LEU A C 1
ATOM 2766 O O . LEU A 1 348 ? -3.854 -5.977 -8.917 1.00 91.62 348 LEU A O 1
ATOM 2770 N N . ILE A 1 349 ? -4.707 -5.139 -7.023 1.00 93.62 349 ILE A N 1
ATOM 2771 C CA . ILE A 1 349 ? -3.824 -5.913 -6.134 1.00 93.62 349 ILE A CA 1
ATOM 2772 C C . ILE A 1 349 ? -3.976 -7.410 -6.409 1.00 93.62 349 ILE A C 1
ATOM 2774 O O . ILE A 1 349 ? -2.980 -8.141 -6.452 1.00 93.62 349 ILE A O 1
ATOM 2778 N N . LYS A 1 350 ? -5.214 -7.871 -6.599 1.00 91.12 350 LYS A N 1
ATOM 2779 C CA . LYS A 1 350 ? -5.517 -9.261 -6.932 1.00 91.12 350 LYS A CA 1
ATOM 2780 C C . LYS A 1 350 ? -5.095 -9.627 -8.347 1.00 91.12 350 LYS A C 1
ATOM 2782 O O . LYS A 1 350 ? -4.526 -10.704 -8.540 1.00 91.12 350 LYS A O 1
ATOM 2787 N N . VAL A 1 351 ? -5.376 -8.764 -9.323 1.00 90.25 351 VAL A N 1
ATOM 2788 C CA . VAL A 1 351 ? -4.978 -8.984 -10.720 1.00 90.25 351 VAL A CA 1
ATOM 2789 C C . VAL A 1 351 ? -3.465 -9.113 -10.824 1.00 90.25 351 VAL A C 1
ATOM 2791 O O . VAL A 1 351 ? -2.987 -10.119 -11.345 1.00 90.25 351 VAL A O 1
ATOM 2794 N N . ASP A 1 352 ? -2.722 -8.167 -10.257 1.00 90.88 352 ASP A N 1
ATOM 2795 C CA . ASP A 1 352 ? -1.263 -8.167 -10.277 1.00 90.88 352 ASP A CA 1
ATOM 2796 C C . ASP A 1 352 ? -0.684 -9.356 -9.523 1.00 90.88 352 ASP A C 1
ATOM 2798 O O . ASP A 1 352 ? 0.287 -9.947 -9.992 1.00 90.88 352 ASP A O 1
ATOM 2802 N N . LYS A 1 353 ? -1.312 -9.792 -8.419 1.00 90.38 353 LYS A N 1
ATOM 2803 C CA . LYS A 1 353 ? -0.874 -11.000 -7.705 1.00 90.38 353 LYS A CA 1
ATOM 2804 C C . LYS A 1 353 ? -0.891 -12.190 -8.650 1.00 90.38 353 LYS A C 1
ATOM 2806 O O . LYS A 1 353 ? 0.121 -12.851 -8.843 1.00 90.38 353 LYS A O 1
ATOM 2811 N N . ILE A 1 354 ? -2.038 -12.433 -9.280 1.00 87.12 354 ILE A N 1
ATOM 2812 C CA . ILE A 1 354 ? -2.212 -13.579 -10.172 1.00 87.12 354 ILE A CA 1
ATOM 2813 C C . ILE A 1 354 ? -1.295 -13.452 -11.392 1.00 87.12 354 ILE A C 1
ATOM 2815 O O . ILE A 1 354 ? -0.656 -14.429 -11.784 1.00 87.12 354 ILE A O 1
ATOM 2819 N N . LEU A 1 355 ? -1.228 -12.265 -11.994 1.00 85.19 355 LEU A N 1
ATOM 2820 C CA . LEU A 1 355 ? -0.464 -12.010 -13.209 1.00 85.19 355 LEU A CA 1
ATOM 2821 C C . LEU A 1 355 ? 1.039 -12.191 -12.972 1.00 85.19 355 LEU A C 1
ATOM 2823 O O . LEU A 1 355 ? 1.687 -12.943 -13.697 1.00 85.19 355 LEU A O 1
ATOM 2827 N N . LEU A 1 356 ? 1.587 -11.579 -11.925 1.00 85.31 356 LEU A N 1
ATOM 2828 C CA . LEU A 1 356 ? 3.018 -11.622 -11.634 1.00 85.31 356 LEU A CA 1
ATOM 2829 C C . LEU A 1 356 ? 3.466 -12.989 -11.119 1.00 85.31 356 LEU A C 1
ATOM 2831 O O . LEU A 1 356 ? 4.525 -13.461 -11.530 1.00 85.31 356 LEU A O 1
ATOM 2835 N N . GLU A 1 357 ? 2.652 -13.671 -10.306 1.00 83.69 357 GLU A N 1
ATOM 2836 C CA . GLU A 1 357 ? 2.925 -15.058 -9.904 1.00 83.69 357 GLU A CA 1
ATOM 2837 C C . GLU A 1 357 ? 2.883 -16.025 -11.100 1.00 83.69 357 GLU A C 1
ATOM 2839 O O . GLU A 1 357 ? 3.624 -17.009 -11.122 1.00 83.69 357 GLU A O 1
ATOM 2844 N N . THR A 1 358 ? 2.049 -15.739 -12.108 1.00 79.94 358 THR A N 1
ATOM 2845 C CA . THR A 1 358 ? 1.965 -16.537 -13.343 1.00 79.94 358 THR A CA 1
ATOM 2846 C C . THR A 1 358 ? 3.146 -16.273 -14.276 1.00 79.94 358 THR A C 1
ATOM 2848 O O . THR A 1 358 ? 3.661 -17.216 -14.875 1.00 79.94 358 THR A O 1
ATOM 2851 N N . ILE A 1 359 ? 3.585 -15.016 -14.400 1.00 76.62 359 ILE A N 1
ATOM 2852 C CA . ILE A 1 359 ? 4.685 -14.623 -15.290 1.00 76.62 359 ILE A CA 1
ATOM 2853 C C . ILE A 1 359 ? 6.043 -15.041 -14.725 1.00 76.62 359 ILE A C 1
ATOM 2855 O O . ILE A 1 359 ? 6.855 -15.628 -15.441 1.00 76.62 359 ILE A O 1
ATOM 2859 N N . SER A 1 360 ? 6.314 -14.717 -13.458 1.00 79.56 360 SER A N 1
ATOM 2860 C CA . SER A 1 360 ? 7.608 -14.993 -12.842 1.00 79.56 360 SER A CA 1
ATOM 2861 C C . SER A 1 360 ? 7.459 -15.327 -11.354 1.00 79.56 360 SER A C 1
ATOM 2863 O O . SER A 1 360 ? 7.266 -14.432 -10.523 1.00 79.56 360 SER A O 1
ATOM 2865 N N . PRO A 1 361 ? 7.639 -16.606 -10.969 1.00 81.06 361 PRO A N 1
ATOM 2866 C CA . PRO A 1 361 ? 7.563 -17.043 -9.573 1.00 81.06 361 PRO A CA 1
ATOM 2867 C C . PRO A 1 361 ? 8.545 -16.328 -8.634 1.00 81.06 361 PRO A C 1
ATOM 2869 O O . PRO A 1 361 ? 8.384 -16.382 -7.416 1.00 81.06 361 PRO A O 1
ATOM 2872 N N . VAL A 1 362 ? 9.562 -15.643 -9.174 1.00 83.56 362 VAL A N 1
ATOM 2873 C CA . VAL A 1 362 ? 10.546 -14.893 -8.385 1.00 83.56 362 VAL A CA 1
ATOM 2874 C C . VAL A 1 362 ? 9.889 -13.795 -7.535 1.00 83.56 362 VAL A C 1
ATOM 2876 O O . VAL A 1 362 ? 10.335 -13.531 -6.413 1.00 83.56 362 VAL A O 1
ATOM 2879 N N . PHE A 1 363 ? 8.783 -13.208 -8.011 1.00 88.00 363 PHE A N 1
ATOM 2880 C CA . PHE A 1 363 ? 8.082 -12.126 -7.316 1.00 88.00 363 PHE A CA 1
ATOM 2881 C C . PHE A 1 363 ? 7.272 -12.590 -6.106 1.00 88.00 363 PHE A C 1
ATOM 2883 O O . PHE A 1 363 ? 7.087 -11.797 -5.183 1.00 88.00 363 PHE A O 1
ATOM 2890 N N . VAL A 1 364 ? 6.880 -13.871 -6.033 1.00 86.56 364 VAL A N 1
ATOM 2891 C CA . VAL A 1 364 ? 6.168 -14.465 -4.876 1.00 86.56 364 VAL A CA 1
ATOM 2892 C C . VAL A 1 364 ? 6.901 -14.158 -3.563 1.00 86.56 364 VAL A C 1
ATOM 2894 O O . VAL A 1 364 ? 6.294 -13.907 -2.519 1.00 86.56 364 VAL A O 1
ATOM 2897 N N . SER A 1 365 ? 8.235 -14.120 -3.620 1.00 86.69 365 SER A N 1
ATOM 2898 C CA . SER A 1 365 ? 9.099 -13.856 -2.467 1.00 86.69 365 SER A CA 1
ATOM 2899 C C . SER A 1 365 ? 8.907 -12.468 -1.834 1.00 86.69 365 SER A C 1
ATOM 2901 O O . SER A 1 365 ? 9.196 -12.303 -0.646 1.00 86.69 365 SER A O 1
ATOM 2903 N N . LEU A 1 366 ? 8.403 -11.484 -2.590 1.00 92.25 366 LEU A N 1
ATOM 2904 C CA . LEU A 1 366 ? 8.251 -10.086 -2.170 1.00 92.25 366 LEU A CA 1
ATOM 2905 C C . LEU A 1 366 ? 6.827 -9.537 -2.311 1.00 92.25 366 LEU A C 1
ATOM 2907 O O . LEU A 1 366 ? 6.531 -8.518 -1.689 1.00 92.25 366 LEU A O 1
ATOM 2911 N N . TYR A 1 367 ? 5.950 -10.192 -3.076 1.00 93.00 367 TYR A N 1
ATOM 2912 C CA . TYR A 1 367 ? 4.651 -9.632 -3.455 1.00 93.00 367 TYR A CA 1
ATOM 2913 C C . TYR A 1 367 ? 3.743 -9.308 -2.260 1.00 93.00 367 TYR A C 1
ATOM 2915 O O . TYR A 1 367 ? 3.109 -8.261 -2.229 1.00 93.00 367 TYR A O 1
ATOM 2923 N N . ASP A 1 368 ? 3.736 -10.119 -1.201 1.00 94.56 368 ASP A N 1
ATOM 2924 C CA . ASP A 1 368 ? 2.963 -9.766 0.002 1.00 94.56 368 ASP A CA 1
ATOM 2925 C C . ASP A 1 368 ? 3.458 -8.455 0.648 1.00 94.56 368 ASP A C 1
ATOM 2927 O O . ASP A 1 368 ? 2.675 -7.726 1.249 1.00 94.56 368 ASP A O 1
ATOM 2931 N N . GLY A 1 369 ? 4.741 -8.109 0.481 1.00 95.75 369 GLY A N 1
ATOM 2932 C CA . GLY A 1 369 ? 5.276 -6.807 0.878 1.00 95.75 369 GLY A CA 1
ATOM 2933 C C . GLY A 1 369 ? 4.698 -5.649 0.056 1.00 95.75 369 GLY A C 1
ATOM 2934 O O . GLY A 1 369 ? 4.439 -4.585 0.613 1.00 95.75 369 GLY A O 1
ATOM 2935 N N . TYR A 1 370 ? 4.416 -5.863 -1.233 1.00 95.44 370 TYR A N 1
ATOM 2936 C CA . TYR A 1 370 ? 3.652 -4.914 -2.051 1.00 95.44 370 TYR A CA 1
ATOM 2937 C C . TYR A 1 370 ? 2.234 -4.722 -1.499 1.00 95.44 370 TYR A C 1
ATOM 2939 O O . TYR A 1 370 ? 1.793 -3.600 -1.296 1.00 95.44 370 TYR A O 1
ATOM 2947 N N . ILE A 1 371 ? 1.535 -5.790 -1.122 1.00 95.94 371 ILE A N 1
ATOM 2948 C CA . ILE A 1 371 ? 0.188 -5.659 -0.539 1.00 95.94 371 ILE A CA 1
ATOM 2949 C C . ILE A 1 371 ? 0.225 -4.902 0.801 1.00 95.94 371 ILE A C 1
ATOM 2951 O O . ILE A 1 371 ? -0.620 -4.048 1.077 1.00 95.94 371 ILE A O 1
ATOM 2955 N N . ILE A 1 372 ? 1.230 -5.175 1.638 1.00 97.00 372 ILE A N 1
ATOM 2956 C CA . ILE A 1 372 ? 1.400 -4.503 2.934 1.00 97.00 372 ILE A CA 1
ATOM 2957 C C . ILE A 1 372 ? 1.762 -3.017 2.756 1.00 97.00 372 ILE A C 1
ATOM 2959 O O . ILE A 1 372 ? 1.387 -2.200 3.598 1.00 97.00 372 ILE A O 1
ATOM 2963 N N . SER A 1 373 ? 2.433 -2.615 1.671 1.00 96.94 373 SER A N 1
ATOM 2964 C CA . SER A 1 373 ? 2.714 -1.194 1.417 1.00 96.94 373 SER A CA 1
ATOM 2965 C C . SER A 1 373 ? 1.443 -0.391 1.111 1.00 96.94 373 SER A C 1
ATOM 2967 O O . SER A 1 373 ? 1.324 0.755 1.550 1.00 96.94 373 SER A O 1
ATOM 2969 N N . HIS A 1 374 ? 0.445 -1.008 0.469 1.00 96.06 374 HIS A N 1
ATOM 2970 C CA . HIS A 1 374 ? -0.889 -0.418 0.309 1.00 96.06 374 HIS A CA 1
ATOM 2971 C C . HIS A 1 374 ? -1.611 -0.251 1.654 1.00 96.06 374 HIS A C 1
ATOM 2973 O O . HIS A 1 374 ? -2.237 0.781 1.885 1.00 96.06 374 HIS A O 1
ATOM 2979 N N . GLN A 1 375 ? -1.474 -1.213 2.575 1.00 95.44 375 GLN A N 1
ATOM 2980 C CA . GLN A 1 375 ? -2.012 -1.107 3.944 1.00 95.44 375 GLN A CA 1
ATOM 2981 C C . GLN A 1 375 ? -1.321 -0.017 4.771 1.00 95.44 375 GLN A C 1
ATOM 2983 O O . GLN A 1 375 ? -1.962 0.655 5.575 1.00 95.44 375 GLN A O 1
ATOM 2988 N N . LEU A 1 376 ? -0.015 0.172 4.577 1.00 96.38 376 LEU A N 1
ATOM 2989 C CA . LEU A 1 376 ? 0.731 1.274 5.183 1.00 96.38 376 LEU A CA 1
ATOM 2990 C C . LEU A 1 376 ? 0.207 2.630 4.714 1.00 96.38 376 LEU A C 1
ATOM 2992 O O . LEU A 1 376 ? 0.036 3.537 5.519 1.00 96.38 376 LEU A O 1
ATOM 2996 N N . LEU A 1 377 ? -0.057 2.764 3.417 1.00 94.56 377 LEU A N 1
ATOM 2997 C CA . LEU A 1 377 ? -0.551 4.007 2.843 1.00 94.56 377 LEU A CA 1
ATOM 2998 C C . LEU A 1 377 ? -2.011 4.286 3.233 1.00 94.56 377 LEU A C 1
ATOM 3000 O O . LEU A 1 377 ? -2.361 5.414 3.582 1.00 94.56 377 LEU A O 1
ATOM 3004 N N . ASN A 1 378 ? -2.845 3.244 3.224 1.00 93.94 378 ASN A N 1
ATOM 3005 C CA . ASN A 1 378 ? -4.268 3.308 3.534 1.00 93.94 378 ASN A CA 1
ATOM 3006 C C . ASN A 1 378 ? -4.644 2.206 4.539 1.00 93.94 378 ASN A C 1
ATOM 3008 O O . ASN A 1 378 ? -5.124 1.149 4.133 1.00 93.94 378 ASN A O 1
ATOM 3012 N N . PRO A 1 379 ? -4.508 2.438 5.859 1.00 93.75 379 PRO A N 1
ATOM 3013 C CA . PRO A 1 379 ? -4.838 1.430 6.875 1.00 93.75 379 PRO A CA 1
ATOM 3014 C C . PRO A 1 379 ? -6.296 0.952 6.845 1.00 93.75 379 PRO A C 1
ATOM 3016 O O . PRO A 1 379 ? -6.628 -0.117 7.352 1.00 93.75 379 PRO A O 1
ATOM 3019 N N . TYR A 1 380 ? -7.190 1.743 6.258 1.00 91.62 380 TYR A N 1
ATOM 3020 C CA . TYR A 1 380 ? -8.606 1.430 6.086 1.00 91.62 380 TYR A CA 1
ATOM 3021 C C . TYR A 1 380 ? -8.891 0.632 4.799 1.00 91.62 380 TYR A C 1
ATOM 3023 O O . TYR A 1 380 ? -10.009 0.161 4.638 1.00 91.62 380 TYR A O 1
ATOM 3031 N N . LEU A 1 381 ? -7.891 0.368 3.944 1.00 92.88 381 LEU A N 1
ATOM 3032 C CA . LEU A 1 381 ? -8.020 -0.533 2.795 1.00 92.88 381 LEU A CA 1
ATOM 3033 C C . LEU A 1 381 ? -8.409 -1.939 3.246 1.00 92.88 381 LEU A C 1
ATOM 3035 O O . LEU A 1 381 ? -7.721 -2.569 4.053 1.00 92.88 381 LEU A O 1
ATOM 3039 N N . THR A 1 382 ? -9.495 -2.456 2.690 1.00 88.69 382 THR A N 1
ATOM 3040 C CA . THR A 1 382 ? -9.912 -3.849 2.870 1.00 88.69 382 THR A CA 1
ATOM 3041 C C . THR A 1 382 ? -9.320 -4.677 1.743 1.00 88.69 382 THR A C 1
ATOM 3043 O O . THR A 1 382 ? -9.567 -4.352 0.588 1.00 88.69 382 THR A O 1
ATOM 3046 N N . ILE A 1 383 ? -8.548 -5.723 2.042 1.00 91.00 383 ILE A N 1
ATOM 3047 C CA . ILE A 1 383 ? -8.022 -6.675 1.044 1.00 91.00 383 ILE A CA 1
ATOM 3048 C C . ILE A 1 383 ? -9.061 -7.779 0.822 1.00 91.00 383 ILE A C 1
ATOM 3050 O O . ILE A 1 383 ? -9.788 -8.126 1.748 1.00 91.00 383 ILE A O 1
ATOM 3054 N N . GLU A 1 384 ? -9.145 -8.327 -0.392 1.00 87.62 384 GLU A N 1
ATOM 3055 C CA . GLU A 1 384 ? -10.049 -9.446 -0.677 1.00 87.62 384 GLU A CA 1
ATOM 3056 C C . GLU A 1 384 ? -9.738 -10.680 0.194 1.00 87.62 384 GLU A C 1
ATOM 3058 O O . GLU A 1 384 ? -8.579 -11.064 0.362 1.00 87.62 384 GLU A O 1
ATOM 3063 N N . ASP A 1 385 ? -10.782 -11.323 0.727 1.00 82.44 385 ASP A N 1
ATOM 3064 C CA . ASP A 1 385 ? -10.680 -12.424 1.704 1.00 82.44 385 ASP A CA 1
ATOM 3065 C C . ASP A 1 385 ? -9.900 -13.654 1.206 1.00 82.44 385 ASP A C 1
ATOM 3067 O O . ASP A 1 385 ? -9.449 -14.474 2.004 1.00 82.44 385 ASP A O 1
ATOM 3071 N N . ASP A 1 386 ? -9.776 -13.839 -0.111 1.00 83.50 386 ASP A N 1
ATOM 3072 C CA . ASP A 1 386 ? -9.057 -14.969 -0.704 1.00 83.50 386 ASP A CA 1
ATOM 3073 C C . ASP A 1 386 ? -7.556 -14.713 -0.905 1.00 83.50 386 ASP A C 1
ATOM 3075 O O . ASP A 1 386 ? -6.825 -15.626 -1.295 1.00 83.50 386 ASP A O 1
ATOM 3079 N N . ILE A 1 387 ? -7.074 -13.508 -0.594 1.00 90.31 387 ILE A N 1
ATOM 3080 C CA . ILE A 1 387 ? -5.649 -13.187 -0.576 1.00 90.31 387 ILE A CA 1
ATOM 3081 C C . ILE A 1 387 ? -5.059 -13.559 0.786 1.00 90.31 387 ILE A C 1
ATOM 3083 O O . ILE A 1 387 ? -5.477 -13.054 1.828 1.00 90.31 387 ILE A O 1
ATOM 3087 N N . THR A 1 388 ? -4.015 -14.389 0.761 1.00 92.38 388 THR A N 1
ATOM 3088 C CA . THR A 1 388 ? -3.208 -14.733 1.939 1.00 92.38 388 THR A CA 1
ATOM 3089 C C . THR A 1 388 ? -1.861 -14.015 1.927 1.00 92.38 388 THR A C 1
ATOM 3091 O O . THR A 1 388 ? -1.238 -13.914 0.868 1.00 92.38 388 THR A O 1
ATOM 3094 N N . LEU A 1 389 ? -1.399 -13.581 3.101 1.00 93.94 389 LEU A N 1
ATOM 3095 C CA . LEU A 1 389 ? -0.146 -12.864 3.329 1.00 93.94 389 LEU A CA 1
ATOM 3096 C C . LEU A 1 389 ? 0.772 -13.650 4.261 1.00 93.94 389 LEU A C 1
ATOM 3098 O O . LEU A 1 389 ? 0.379 -14.014 5.372 1.00 93.94 389 LEU A O 1
ATOM 3102 N N . GLU A 1 390 ? 2.015 -13.852 3.847 1.00 92.75 390 GLU A N 1
ATOM 3103 C CA . GLU A 1 390 ? 3.059 -14.410 4.703 1.00 92.75 390 GLU A CA 1
ATOM 3104 C C . GLU A 1 390 ? 3.903 -13.287 5.307 1.00 92.75 390 GLU A C 1
ATOM 3106 O O . GLU A 1 390 ? 4.329 -12.351 4.620 1.00 92.75 390 GLU A O 1
ATOM 3111 N N . LEU A 1 391 ? 4.192 -13.390 6.602 1.00 92.56 391 LEU A N 1
ATOM 3112 C CA . LEU A 1 391 ? 4.974 -12.384 7.308 1.00 92.56 391 LEU A CA 1
ATOM 3113 C C . LEU A 1 391 ? 6.417 -12.844 7.452 1.00 92.56 391 LEU A C 1
ATOM 3115 O O . LEU A 1 391 ? 6.718 -13.811 8.145 1.00 92.56 391 LEU A O 1
ATOM 3119 N N . ASN A 1 392 ? 7.337 -12.096 6.853 1.00 92.31 392 ASN A N 1
ATOM 3120 C CA . ASN A 1 392 ? 8.755 -12.232 7.144 1.00 92.31 392 ASN A CA 1
ATOM 3121 C C . ASN A 1 392 ? 9.455 -10.873 7.064 1.00 92.31 392 ASN A C 1
ATOM 3123 O O . ASN A 1 392 ? 8.944 -9.914 6.479 1.00 92.31 392 ASN A O 1
ATOM 3127 N N . ARG A 1 393 ? 10.658 -10.801 7.642 1.00 92.94 393 ARG A N 1
ATOM 3128 C CA . ARG A 1 393 ? 11.446 -9.564 7.708 1.00 92.94 393 ARG A CA 1
ATOM 3129 C C . ARG A 1 393 ? 11.679 -8.933 6.332 1.00 92.94 393 ARG A C 1
ATOM 3131 O O . ARG A 1 393 ? 11.630 -7.715 6.204 1.00 92.94 393 ARG A O 1
ATOM 3138 N N . ARG A 1 394 ? 11.937 -9.747 5.303 1.00 92.75 394 ARG A N 1
ATOM 3139 C CA . ARG A 1 394 ? 12.225 -9.273 3.942 1.00 92.75 394 ARG A CA 1
ATOM 3140 C C . ARG A 1 394 ? 10.993 -8.607 3.323 1.00 92.75 394 ARG A C 1
ATOM 3142 O O . ARG A 1 394 ? 11.108 -7.479 2.854 1.00 92.75 394 ARG A O 1
ATOM 3149 N N . LYS A 1 395 ? 9.827 -9.261 3.390 1.00 94.00 395 LYS A N 1
ATOM 3150 C CA . LYS A 1 395 ? 8.532 -8.751 2.905 1.00 94.00 395 LYS A CA 1
ATOM 3151 C C . LYS A 1 395 ? 8.133 -7.460 3.630 1.00 94.00 395 LYS A C 1
ATOM 3153 O O . LYS A 1 395 ? 7.759 -6.490 2.982 1.00 94.00 395 LYS A O 1
ATOM 3158 N N . LEU A 1 396 ? 8.292 -7.406 4.955 1.00 95.69 396 LEU A N 1
ATOM 3159 C CA . LEU A 1 396 ? 7.951 -6.216 5.742 1.00 95.69 396 LEU A CA 1
ATOM 3160 C C . LEU A 1 396 ? 8.894 -5.029 5.479 1.00 95.69 396 LEU A C 1
ATOM 3162 O O . LEU A 1 396 ? 8.426 -3.905 5.301 1.00 95.69 396 LEU A O 1
ATOM 3166 N N . ASN A 1 397 ? 10.209 -5.258 5.403 1.00 95.00 397 ASN A N 1
ATOM 3167 C CA . ASN A 1 397 ? 11.166 -4.199 5.062 1.00 95.00 397 ASN A CA 1
ATOM 3168 C C . ASN A 1 397 ? 10.924 -3.659 3.644 1.00 95.00 397 ASN A C 1
ATOM 3170 O O . ASN A 1 397 ? 10.967 -2.447 3.430 1.00 95.00 397 ASN A O 1
ATOM 3174 N N . TYR A 1 398 ? 10.627 -4.550 2.693 1.00 95.75 398 TYR A N 1
ATOM 3175 C CA . TYR A 1 398 ? 10.244 -4.169 1.335 1.00 95.75 398 TYR A CA 1
ATOM 3176 C C . TYR A 1 398 ? 8.968 -3.317 1.323 1.00 95.75 398 TYR A C 1
ATOM 3178 O O . TYR A 1 398 ? 8.949 -2.259 0.699 1.00 95.75 398 TYR A O 1
ATOM 3186 N N . ALA A 1 399 ? 7.943 -3.710 2.087 1.00 96.88 399 ALA A N 1
ATOM 3187 C CA . ALA A 1 399 ? 6.695 -2.957 2.202 1.00 96.88 399 ALA A CA 1
ATOM 3188 C C . ALA A 1 399 ? 6.920 -1.508 2.652 1.00 96.88 399 ALA A C 1
ATOM 3190 O O . ALA A 1 399 ? 6.355 -0.575 2.082 1.00 96.88 399 ALA A O 1
ATOM 3191 N N . TYR A 1 400 ? 7.779 -1.305 3.655 1.00 96.75 400 TYR A N 1
ATOM 3192 C CA . TYR A 1 400 ? 8.080 0.032 4.160 1.00 96.75 400 TYR A CA 1
ATOM 3193 C C . TYR A 1 400 ? 8.844 0.889 3.140 1.00 96.75 400 TYR A C 1
ATOM 3195 O O . TYR A 1 400 ? 8.562 2.078 2.996 1.00 96.75 400 TYR A O 1
ATOM 3203 N N . LEU A 1 401 ? 9.776 0.291 2.391 1.00 96.12 401 LEU A N 1
ATOM 3204 C CA . LEU A 1 401 ? 10.483 0.969 1.299 1.00 96.12 401 LEU A CA 1
ATOM 3205 C C . LEU A 1 401 ? 9.541 1.409 0.178 1.00 96.12 401 LEU A C 1
ATOM 3207 O O . LEU A 1 401 ? 9.648 2.536 -0.314 1.00 96.12 401 LEU A O 1
ATOM 3211 N N . LEU A 1 402 ? 8.607 0.539 -0.204 1.00 96.50 402 LEU A N 1
ATOM 3212 C CA . LEU A 1 402 ? 7.584 0.861 -1.191 1.00 96.50 402 LEU A CA 1
ATOM 3213 C C . LEU A 1 402 ? 6.678 1.989 -0.710 1.00 96.50 402 LEU A C 1
ATOM 3215 O O . LEU A 1 402 ? 6.504 2.968 -1.426 1.00 96.50 402 LEU A O 1
ATOM 3219 N N . PHE A 1 403 ? 6.194 1.908 0.529 1.00 97.00 403 PHE A N 1
ATOM 3220 C CA . PHE A 1 403 ? 5.398 2.964 1.150 1.00 97.00 403 PHE A CA 1
ATOM 3221 C C . PHE A 1 403 ? 6.101 4.332 1.090 1.00 97.00 403 PHE A C 1
ATOM 3223 O O . PHE A 1 403 ? 5.513 5.314 0.637 1.00 97.00 403 PHE A O 1
ATOM 3230 N N . MET A 1 404 ? 7.382 4.401 1.464 1.00 97.00 404 MET A N 1
ATOM 3231 C CA . MET A 1 404 ? 8.171 5.637 1.372 1.00 97.00 404 MET A CA 1
ATOM 3232 C C . MET A 1 404 ? 8.339 6.119 -0.080 1.00 97.00 404 MET A C 1
ATOM 3234 O O . MET A 1 404 ? 8.299 7.322 -0.349 1.00 97.00 404 MET A O 1
ATOM 3238 N N . SER A 1 405 ? 8.479 5.189 -1.027 1.00 96.94 405 SER A N 1
ATOM 3239 C CA . SER A 1 405 ? 8.559 5.502 -2.460 1.00 96.94 405 SER A CA 1
ATOM 3240 C C . SER A 1 405 ? 7.234 6.064 -2.994 1.00 96.94 405 SER A C 1
ATOM 3242 O O . SER A 1 405 ? 7.242 7.051 -3.734 1.00 96.94 405 SER A O 1
ATOM 3244 N N . TYR A 1 406 ? 6.093 5.526 -2.556 1.00 96.75 406 TYR A N 1
ATOM 3245 C CA . TYR A 1 406 ? 4.758 6.014 -2.918 1.00 96.75 406 TYR A CA 1
ATOM 3246 C C . TYR A 1 406 ? 4.483 7.409 -2.365 1.00 96.75 406 TYR A C 1
ATOM 3248 O O . TYR A 1 406 ? 4.050 8.276 -3.124 1.00 96.75 406 TYR A O 1
ATOM 3256 N N . LEU A 1 407 ? 4.837 7.674 -1.101 1.00 96.06 407 LEU A N 1
ATOM 3257 C CA . LEU A 1 407 ? 4.739 9.018 -0.521 1.00 96.06 407 LEU A CA 1
ATOM 3258 C C . LEU A 1 407 ? 5.538 10.043 -1.335 1.00 96.06 407 LEU A C 1
ATOM 3260 O O . LEU A 1 407 ? 5.085 11.168 -1.545 1.00 96.06 407 LEU A O 1
ATOM 3264 N N . SER A 1 408 ? 6.719 9.658 -1.833 1.00 95.75 408 SER A N 1
ATOM 3265 C CA . SER A 1 408 ? 7.529 10.547 -2.671 1.00 95.75 408 SER A CA 1
ATOM 3266 C C . SER A 1 408 ? 6.856 10.872 -4.007 1.00 95.75 408 SER A C 1
ATOM 3268 O O . SER A 1 408 ? 6.836 12.031 -4.423 1.00 95.75 408 SER A O 1
ATOM 3270 N N . CYS A 1 409 ? 6.226 9.883 -4.643 1.00 95.12 409 CYS A N 1
ATOM 3271 C CA . CYS A 1 409 ? 5.464 10.076 -5.871 1.00 95.12 409 CYS A CA 1
ATOM 3272 C C . CYS A 1 409 ? 4.229 10.955 -5.643 1.00 95.12 409 CYS A C 1
ATOM 3274 O O . CYS A 1 409 ? 4.000 11.900 -6.400 1.00 95.12 409 CYS A O 1
ATOM 3276 N N . GLN A 1 410 ? 3.463 10.699 -4.582 1.00 94.06 410 GLN A N 1
ATOM 3277 C CA . GLN A 1 410 ? 2.305 11.516 -4.211 1.00 94.06 410 GLN A CA 1
ATOM 3278 C C . GLN A 1 410 ? 2.705 12.967 -3.921 1.00 94.06 410 GLN A C 1
ATOM 3280 O O . GLN A 1 410 ? 2.024 13.888 -4.364 1.00 94.06 410 GLN A O 1
ATOM 3285 N N . PHE A 1 411 ? 3.857 13.197 -3.290 1.00 93.75 411 PHE A N 1
ATOM 3286 C CA . PHE A 1 411 ? 4.352 14.545 -3.020 1.00 93.75 411 PHE A CA 1
ATOM 3287 C C . PHE A 1 411 ? 4.843 15.291 -4.274 1.00 93.75 411 PHE A C 1
ATOM 3289 O O . PHE A 1 411 ? 4.464 16.440 -4.503 1.00 93.75 411 PHE A O 1
ATOM 3296 N N . TYR A 1 412 ? 5.698 14.678 -5.096 1.00 93.19 412 TYR A N 1
ATOM 3297 C CA . TYR A 1 412 ? 6.327 15.374 -6.229 1.00 93.19 412 TYR A CA 1
ATOM 3298 C C . TYR A 1 412 ? 5.466 15.402 -7.489 1.00 93.19 412 TYR A C 1
ATOM 3300 O O . TYR A 1 412 ? 5.409 16.427 -8.171 1.00 93.19 412 TYR A O 1
ATOM 3308 N N . ILE A 1 413 ? 4.802 14.291 -7.801 1.00 91.62 413 ILE A N 1
ATOM 3309 C CA . ILE A 1 413 ? 3.965 14.162 -8.997 1.00 91.62 413 ILE A CA 1
ATOM 3310 C C . ILE A 1 413 ? 2.521 14.532 -8.655 1.00 91.62 413 ILE A C 1
ATOM 3312 O O . ILE A 1 413 ? 1.939 15.380 -9.324 1.00 91.62 413 ILE A O 1
ATOM 3316 N N . GLY A 1 414 ? 1.977 13.968 -7.571 1.00 89.06 414 GLY A N 1
ATOM 3317 C CA . GLY A 1 414 ? 0.612 14.250 -7.107 1.00 89.06 414 GLY A CA 1
ATOM 3318 C C . GLY A 1 414 ? 0.430 15.607 -6.413 1.00 89.06 414 GLY A C 1
ATOM 3319 O O . GLY A 1 414 ? -0.703 16.034 -6.219 1.00 89.06 414 GLY A O 1
ATOM 3320 N N . ARG A 1 415 ? 1.525 16.300 -6.059 1.00 89.31 415 ARG A N 1
ATOM 3321 C CA . ARG A 1 415 ? 1.526 17.580 -5.317 1.00 89.31 415 ARG A CA 1
ATOM 3322 C C . ARG A 1 415 ? 0.807 17.514 -3.965 1.00 89.31 415 ARG A C 1
ATOM 3324 O O . ARG A 1 415 ? 0.319 18.533 -3.477 1.00 89.31 415 ARG A O 1
ATOM 3331 N N . ASP A 1 416 ? 0.794 16.341 -3.335 1.00 89.56 416 ASP A N 1
ATOM 3332 C CA . ASP A 1 416 ? 0.191 16.160 -2.020 1.00 89.56 416 ASP A CA 1
ATOM 3333 C C . ASP A 1 416 ? 1.152 16.549 -0.885 1.00 89.56 416 ASP A C 1
ATOM 3335 O O . ASP A 1 416 ? 2.139 15.867 -0.585 1.00 89.56 416 ASP A O 1
ATOM 3339 N N . ASN A 1 417 ? 0.840 17.662 -0.223 1.00 89.00 417 ASN A N 1
ATOM 3340 C CA . ASN A 1 417 ? 1.630 18.167 0.894 1.00 89.00 417 ASN A CA 1
ATOM 3341 C C . ASN A 1 417 ? 1.576 17.242 2.118 1.00 89.00 417 ASN A C 1
ATOM 3343 O O . ASN A 1 417 ? 2.566 17.178 2.847 1.00 89.00 417 ASN A O 1
ATOM 3347 N N . GLU A 1 418 ? 0.471 16.526 2.362 1.00 89.00 418 GLU A N 1
ATOM 3348 C CA . GLU A 1 418 ? 0.368 15.627 3.520 1.00 89.00 418 GLU A CA 1
ATOM 3349 C C . GLU A 1 418 ? 1.333 14.439 3.378 1.00 89.00 418 GLU A C 1
ATOM 3351 O O . GLU A 1 418 ? 2.066 14.109 4.319 1.00 89.00 418 GLU A O 1
ATOM 3356 N N . SER A 1 419 ? 1.427 13.871 2.174 1.00 92.31 419 SER A N 1
ATOM 3357 C CA . SER A 1 419 ? 2.423 12.857 1.825 1.00 92.31 419 SER A CA 1
ATOM 3358 C C . SER A 1 419 ? 3.848 13.383 1.943 1.00 92.31 419 SER A C 1
ATOM 3360 O O . SER A 1 419 ? 4.708 12.692 2.488 1.00 92.31 419 SER A O 1
ATOM 3362 N N . GLY A 1 420 ? 4.107 14.626 1.523 1.00 92.31 420 GLY A N 1
ATOM 3363 C CA . GLY A 1 420 ? 5.412 15.274 1.696 1.00 92.31 420 GLY A CA 1
ATOM 3364 C C . GLY A 1 420 ? 5.814 15.429 3.166 1.00 92.31 420 GLY A C 1
ATOM 3365 O O . GLY A 1 420 ? 6.948 15.126 3.543 1.00 92.31 420 GLY A O 1
ATOM 3366 N N . ILE A 1 421 ? 4.878 15.847 4.025 1.00 90.38 421 ILE A N 1
ATOM 3367 C CA . ILE A 1 421 ? 5.092 15.947 5.478 1.00 90.38 421 ILE A CA 1
ATOM 3368 C C . ILE A 1 421 ? 5.368 14.564 6.069 1.00 90.38 421 ILE A C 1
ATOM 3370 O O . ILE A 1 421 ? 6.302 14.406 6.861 1.00 90.38 421 ILE A O 1
ATOM 3374 N N . SER A 1 422 ? 4.579 13.563 5.680 1.00 92.12 422 SER A N 1
ATOM 3375 C CA . SER A 1 422 ? 4.750 12.182 6.129 1.00 92.12 422 SER A CA 1
ATOM 3376 C C . SER A 1 422 ? 6.118 11.642 5.717 1.00 92.12 422 SER A C 1
ATOM 3378 O O . SER A 1 422 ? 6.862 11.174 6.575 1.00 92.12 422 SER A O 1
ATOM 3380 N N . LEU A 1 423 ? 6.514 11.808 4.453 1.00 94.31 423 LEU A N 1
ATOM 3381 C CA . LEU A 1 423 ? 7.818 11.397 3.933 1.00 94.31 423 LEU A CA 1
ATOM 3382 C C . LEU A 1 423 ? 8.970 12.013 4.734 1.00 94.31 423 LEU A C 1
ATOM 3384 O O . LEU A 1 423 ? 9.834 11.290 5.226 1.00 94.31 423 LEU A O 1
ATOM 3388 N N . ILE A 1 424 ? 8.968 13.339 4.911 1.00 92.75 424 ILE A N 1
ATOM 3389 C CA . ILE A 1 424 ? 10.027 14.054 5.639 1.00 92.75 424 ILE A CA 1
ATOM 3390 C C . ILE A 1 424 ? 10.104 13.579 7.091 1.00 92.75 424 ILE A C 1
ATOM 3392 O O . ILE A 1 424 ? 11.192 13.295 7.588 1.00 92.75 424 ILE A O 1
ATOM 3396 N N . ASN A 1 425 ? 8.964 13.459 7.778 1.00 91.62 425 ASN A N 1
ATOM 3397 C CA . ASN A 1 425 ? 8.938 12.997 9.165 1.00 91.62 425 ASN A CA 1
ATOM 3398 C C . ASN A 1 425 ? 9.478 11.570 9.296 1.00 91.62 425 ASN A C 1
ATOM 3400 O O . ASN A 1 425 ? 10.263 11.299 10.204 1.00 91.62 425 ASN A O 1
ATOM 3404 N N . ARG A 1 426 ? 9.114 10.674 8.376 1.00 92.69 426 ARG A N 1
ATOM 3405 C CA . ARG A 1 426 ? 9.590 9.288 8.377 1.00 92.69 426 ARG A CA 1
ATOM 3406 C C . ARG A 1 426 ? 11.071 9.198 8.032 1.00 92.69 426 ARG A C 1
ATOM 3408 O O . ARG A 1 426 ? 11.763 8.390 8.635 1.00 92.69 426 ARG A O 1
ATOM 3415 N N . LEU A 1 427 ? 11.596 10.056 7.157 1.00 93.75 427 LEU A N 1
ATOM 3416 C CA . LEU A 1 427 ? 13.033 10.107 6.871 1.00 93.75 427 LEU A CA 1
ATOM 3417 C C . LEU A 1 427 ? 13.868 10.498 8.097 1.00 93.75 427 LEU A C 1
ATOM 3419 O O . LEU A 1 427 ? 15.008 10.073 8.194 1.00 93.75 427 LEU A O 1
ATOM 3423 N N . THR A 1 428 ? 13.310 11.193 9.094 1.00 90.69 428 THR A N 1
ATOM 3424 C CA . THR A 1 428 ? 14.068 11.480 10.331 1.00 90.69 428 THR A CA 1
ATOM 3425 C C . THR A 1 428 ? 14.485 10.221 11.102 1.00 90.69 428 THR A C 1
ATOM 3427 O O . THR A 1 428 ? 15.433 10.274 11.884 1.00 90.69 428 THR A O 1
ATOM 3430 N N . CYS A 1 429 ? 13.830 9.073 10.875 1.00 87.56 429 CYS A N 1
ATOM 3431 C CA . CYS A 1 429 ? 14.216 7.813 11.516 1.00 87.56 429 CYS A CA 1
ATOM 3432 C C . CYS A 1 429 ? 15.551 7.247 11.010 1.00 87.56 429 CYS A C 1
ATOM 3434 O O . CYS A 1 429 ? 16.129 6.393 11.676 1.00 87.56 429 CYS A O 1
ATOM 3436 N N . THR A 1 430 ? 16.054 7.724 9.866 1.00 87.94 430 THR A N 1
ATOM 3437 C CA . THR A 1 430 ? 17.328 7.268 9.293 1.00 87.94 430 THR A CA 1
ATOM 3438 C C . THR A 1 430 ? 18.540 7.968 9.914 1.00 87.94 430 THR A C 1
ATOM 3440 O O . THR A 1 430 ? 19.674 7.653 9.564 1.00 87.94 430 THR A O 1
ATOM 3443 N N . GLY A 1 431 ? 18.313 8.909 10.838 1.00 87.69 431 GLY A N 1
ATOM 3444 C CA . GLY A 1 431 ? 19.357 9.712 11.475 1.00 87.69 431 GLY A CA 1
ATOM 3445 C C . GLY A 1 431 ? 19.723 10.989 10.717 1.00 87.69 431 GLY A C 1
ATOM 3446 O O . GLY A 1 431 ? 20.532 11.756 11.228 1.00 87.69 431 GLY A O 1
ATOM 3447 N N . LEU A 1 432 ? 19.115 11.238 9.551 1.00 89.75 432 LEU A N 1
ATOM 3448 C CA . LEU A 1 432 ? 19.324 12.463 8.778 1.00 89.75 432 LEU A CA 1
ATOM 3449 C C . LEU A 1 432 ? 18.647 13.666 9.448 1.00 89.75 432 LEU A C 1
ATOM 3451 O O . LEU A 1 432 ? 17.489 13.592 9.879 1.00 89.75 432 LEU A O 1
ATOM 3455 N N . ASP A 1 433 ? 19.345 14.799 9.483 1.00 90.50 433 ASP A N 1
ATOM 3456 C CA . ASP A 1 433 ? 18.751 16.067 9.892 1.00 90.50 433 ASP A CA 1
ATOM 3457 C C . ASP A 1 433 ? 17.874 16.689 8.786 1.00 90.50 433 ASP A C 1
ATOM 3459 O O . ASP A 1 433 ? 17.775 16.202 7.658 1.00 90.50 433 ASP A O 1
ATOM 3463 N N . LYS A 1 434 ? 17.194 17.800 9.096 1.00 88.56 434 LYS A N 1
ATOM 3464 C CA . LYS A 1 434 ? 16.282 18.449 8.142 1.00 88.56 434 LYS A CA 1
ATOM 3465 C C . LYS A 1 434 ? 16.988 18.917 6.860 1.00 88.56 434 LYS A C 1
ATOM 3467 O O . LYS A 1 434 ? 16.388 18.831 5.792 1.00 88.56 434 LYS A O 1
ATOM 3472 N N . GLN A 1 435 ? 18.207 19.449 6.945 1.00 90.50 435 GLN A N 1
ATOM 3473 C CA . GLN A 1 435 ? 18.945 19.923 5.770 1.00 90.50 435 GLN A CA 1
ATOM 3474 C C . GLN A 1 435 ? 19.425 18.743 4.924 1.00 90.50 435 GLN A C 1
ATOM 3476 O O . GLN A 1 435 ? 19.314 18.780 3.699 1.00 90.50 435 GLN A O 1
ATOM 3481 N N . GLU A 1 436 ? 19.889 17.678 5.574 1.00 94.31 436 GLU A N 1
ATOM 3482 C CA . GLU A 1 436 ? 20.302 16.443 4.917 1.00 94.31 436 GLU A CA 1
ATOM 3483 C C . GLU A 1 436 ? 19.138 15.752 4.208 1.00 94.31 436 GLU A C 1
ATOM 3485 O O . GLU A 1 436 ? 19.303 15.324 3.068 1.00 94.31 436 GLU A O 1
ATOM 3490 N N . ILE A 1 437 ? 17.952 15.711 4.826 1.00 93.44 437 ILE A N 1
ATOM 3491 C CA . ILE A 1 437 ? 16.727 15.192 4.201 1.00 93.44 437 ILE A CA 1
ATOM 3492 C C . ILE A 1 437 ? 16.370 16.010 2.959 1.00 93.44 437 ILE A C 1
ATOM 3494 O O . ILE A 1 437 ? 16.106 15.442 1.902 1.00 93.44 437 ILE A O 1
ATOM 3498 N N . LEU A 1 438 ? 16.377 17.343 3.053 1.00 91.38 438 LEU A N 1
ATOM 3499 C CA . LEU A 1 438 ? 16.062 18.198 1.906 1.00 91.38 438 LEU A CA 1
ATOM 3500 C C . LEU A 1 438 ? 17.076 18.023 0.767 1.00 91.38 438 LEU A C 1
ATOM 3502 O O . LEU A 1 438 ? 16.677 17.977 -0.396 1.00 91.38 438 LEU A O 1
ATOM 3506 N N . ARG A 1 439 ? 18.367 17.874 1.090 1.00 92.94 439 ARG A N 1
ATOM 3507 C CA . ARG A 1 439 ? 19.410 17.561 0.105 1.00 92.94 439 ARG A CA 1
ATOM 3508 C C . ARG A 1 439 ? 19.188 16.187 -0.523 1.00 92.94 439 ARG A C 1
ATOM 3510 O O . ARG A 1 439 ? 19.160 16.094 -1.741 1.00 92.94 439 ARG A O 1
ATOM 3517 N N . PHE A 1 440 ? 18.947 15.154 0.284 1.00 94.56 440 PHE A N 1
ATOM 3518 C CA . PHE A 1 440 ? 18.647 13.799 -0.186 1.00 94.56 440 PHE A CA 1
ATOM 3519 C C . PHE A 1 440 ? 17.479 13.786 -1.180 1.00 94.56 440 PHE A C 1
ATOM 3521 O O . PHE A 1 440 ? 17.572 13.196 -2.258 1.00 94.56 440 PHE A O 1
ATOM 3528 N N . LEU A 1 441 ? 16.388 14.475 -0.843 1.00 94.25 441 LEU A N 1
ATOM 3529 C CA . LEU A 1 441 ? 15.214 14.569 -1.701 1.00 94.25 441 LEU A CA 1
ATOM 3530 C C . LEU A 1 441 ? 15.513 15.329 -3.003 1.00 94.25 441 LEU A C 1
ATOM 3532 O O . LEU A 1 441 ? 15.129 14.873 -4.079 1.00 94.25 441 LEU A O 1
ATOM 3536 N N . LYS A 1 442 ? 16.258 16.440 -2.931 1.00 92.81 442 LYS A N 1
ATOM 3537 C CA . LYS A 1 442 ? 16.685 17.201 -4.114 1.00 92.81 442 LYS A CA 1
ATOM 3538 C C . LYS A 1 442 ? 17.584 16.374 -5.036 1.00 92.81 442 LYS A C 1
ATOM 3540 O O . LYS A 1 442 ? 17.352 16.331 -6.241 1.00 92.81 442 LYS A O 1
ATOM 3545 N N . ASP A 1 443 ? 18.562 15.671 -4.474 1.00 94.00 443 ASP A N 1
ATOM 3546 C CA . ASP A 1 443 ? 19.468 14.797 -5.222 1.00 94.00 443 ASP A CA 1
ATOM 3547 C C . ASP A 1 443 ? 18.711 13.617 -5.852 1.00 94.00 443 ASP A C 1
ATOM 3549 O O . ASP A 1 443 ? 19.097 13.105 -6.901 1.00 94.00 443 ASP A O 1
ATOM 3553 N N . THR A 1 444 ? 17.628 13.158 -5.221 1.00 95.19 444 THR A N 1
ATOM 3554 C CA . THR A 1 444 ? 16.738 12.123 -5.770 1.00 95.19 444 THR A CA 1
ATOM 3555 C C . THR A 1 444 ? 15.989 12.627 -7.003 1.00 95.19 444 THR A C 1
ATOM 3557 O O . THR A 1 444 ? 15.996 11.960 -8.036 1.00 95.19 444 THR A O 1
ATOM 3560 N N . VAL A 1 445 ? 15.403 13.826 -6.932 1.00 95.00 445 VAL A N 1
ATOM 3561 C CA . VAL A 1 445 ? 14.705 14.451 -8.069 1.00 95.00 445 VAL A CA 1
ATOM 3562 C C . VAL A 1 445 ? 15.670 14.780 -9.209 1.00 95.00 445 VAL A C 1
ATOM 3564 O O . VAL A 1 445 ? 15.354 14.517 -10.367 1.00 95.00 445 VAL A O 1
ATOM 3567 N N . ALA A 1 446 ? 16.860 15.302 -8.902 1.00 94.12 446 ALA A N 1
ATOM 3568 C CA . ALA A 1 446 ? 17.877 15.611 -9.906 1.00 94.12 446 ALA A CA 1
ATOM 3569 C C . ALA A 1 446 ? 18.319 14.361 -10.684 1.00 94.12 446 ALA A C 1
ATOM 3571 O O . ALA A 1 446 ? 18.443 14.398 -11.907 1.00 94.12 446 ALA A O 1
ATOM 3572 N N . GLU A 1 447 ? 18.508 13.238 -9.991 1.00 94.44 447 GLU A N 1
ATOM 3573 C CA . GLU A 1 447 ? 18.847 11.965 -10.627 1.00 94.44 447 GLU A CA 1
ATOM 3574 C C . GLU A 1 447 ? 17.696 11.417 -11.477 1.00 94.44 447 GLU A C 1
ATOM 3576 O O . GLU A 1 447 ? 17.923 10.998 -12.612 1.00 94.44 447 GLU A O 1
ATOM 3581 N N . ALA A 1 448 ? 16.459 11.487 -10.979 1.00 93.12 448 ALA A N 1
ATOM 3582 C CA . ALA A 1 448 ? 15.281 11.101 -11.749 1.00 93.12 448 ALA A CA 1
ATOM 3583 C C . ALA A 1 448 ? 15.126 11.943 -13.030 1.00 93.12 448 ALA A C 1
ATOM 3585 O O . ALA A 1 448 ? 14.867 11.388 -14.095 1.00 93.12 448 ALA A O 1
ATOM 3586 N N . ASN A 1 449 ? 15.358 13.258 -12.960 1.00 93.38 449 ASN A N 1
ATOM 3587 C CA . ASN A 1 449 ? 15.326 14.140 -14.129 1.00 93.38 449 ASN A CA 1
ATOM 3588 C C . ASN A 1 449 ? 16.445 13.830 -15.125 1.00 93.38 449 ASN A C 1
ATOM 3590 O O . ASN A 1 449 ? 16.170 13.741 -16.315 1.00 93.38 449 ASN A O 1
ATOM 3594 N N . LYS A 1 450 ? 17.673 13.570 -14.660 1.00 91.56 450 LYS A N 1
ATOM 3595 C CA . LYS A 1 450 ? 18.775 13.142 -15.537 1.00 91.56 450 LYS A CA 1
ATOM 3596 C C . LYS A 1 450 ? 18.432 11.851 -16.287 1.00 91.56 450 LYS A C 1
ATOM 3598 O O . LYS A 1 450 ? 18.715 11.715 -17.473 1.00 91.56 450 LYS A O 1
ATOM 3603 N N . ILE A 1 451 ? 17.813 10.895 -15.595 1.00 87.50 451 ILE A N 1
ATOM 3604 C CA . ILE A 1 451 ? 17.346 9.651 -16.210 1.00 87.50 451 ILE A CA 1
ATOM 3605 C C . ILE A 1 451 ? 16.238 9.949 -17.233 1.00 87.50 451 ILE A C 1
ATOM 3607 O O . ILE A 1 451 ? 16.300 9.444 -18.350 1.00 87.50 451 ILE A O 1
ATOM 3611 N N . ALA A 1 452 ? 15.264 10.797 -16.894 1.00 85.31 452 ALA A N 1
ATOM 3612 C CA . ALA A 1 452 ? 14.186 11.197 -17.799 1.00 85.31 452 ALA A CA 1
ATOM 3613 C C . ALA A 1 452 ? 14.700 11.897 -19.074 1.00 85.31 452 ALA A C 1
ATOM 3615 O O . ALA A 1 452 ? 14.227 11.597 -20.169 1.00 85.31 452 ALA A O 1
ATOM 3616 N N . GLU A 1 453 ? 15.705 12.767 -18.956 1.00 86.62 453 GLU A N 1
ATOM 3617 C CA . GLU A 1 453 ? 16.368 13.423 -20.091 1.00 86.62 453 GLU A CA 1
ATOM 3618 C C . GLU A 1 453 ? 17.057 12.409 -21.009 1.00 86.62 453 GLU A C 1
ATOM 3620 O O . GLU A 1 453 ? 16.875 12.458 -22.225 1.00 86.62 453 GLU A O 1
ATOM 3625 N N . ASN A 1 454 ? 17.770 11.432 -20.437 1.00 79.88 454 ASN A N 1
ATOM 3626 C CA . ASN A 1 454 ? 18.386 10.342 -21.202 1.00 79.88 454 ASN A CA 1
ATOM 3627 C C . ASN A 1 454 ? 17.349 9.472 -21.936 1.00 79.88 454 ASN A C 1
ATOM 3629 O O . ASN A 1 454 ? 17.662 8.856 -22.954 1.00 79.88 454 ASN A O 1
ATOM 3633 N N . PHE A 1 455 ? 16.114 9.429 -21.432 1.00 75.06 455 PHE A N 1
ATOM 3634 C CA . PHE A 1 455 ? 14.976 8.783 -22.085 1.00 75.06 455 PHE A CA 1
ATOM 3635 C C . PHE A 1 455 ? 14.295 9.645 -23.156 1.00 75.06 455 PHE A C 1
ATOM 3637 O O . PHE A 1 455 ? 13.388 9.161 -23.832 1.00 75.06 455 PHE A O 1
ATOM 3644 N N . GLY A 1 456 ? 14.710 10.903 -23.328 1.00 74.88 456 GLY A N 1
ATOM 3645 C CA . GLY A 1 456 ? 14.073 11.850 -24.242 1.00 74.88 456 GLY A CA 1
ATOM 3646 C C . GLY A 1 456 ? 12.720 12.370 -23.745 1.00 74.88 456 GLY A C 1
ATOM 3647 O O . GLY A 1 456 ? 11.932 12.889 -24.540 1.00 74.88 456 GLY A O 1
ATOM 3648 N N . LEU A 1 457 ? 12.422 12.239 -22.447 1.00 78.12 457 LEU A N 1
ATOM 3649 C CA . LEU A 1 457 ? 11.177 12.735 -21.869 1.00 78.12 457 LEU A CA 1
ATOM 3650 C C . LEU A 1 457 ? 11.218 14.260 -21.754 1.00 78.12 457 LEU A C 1
ATOM 3652 O O . LEU A 1 457 ? 12.137 14.843 -21.186 1.00 78.12 457 LEU A O 1
ATOM 3656 N N . LYS A 1 458 ? 10.174 14.917 -22.267 1.00 69.88 458 LYS A N 1
ATOM 3657 C CA . LYS A 1 458 ? 10.043 16.384 -22.224 1.00 69.88 458 LYS A CA 1
ATOM 3658 C C . LYS A 1 458 ? 9.588 16.902 -20.859 1.00 69.88 458 LYS A C 1
ATOM 3660 O O . LYS A 1 458 ? 9.805 18.069 -20.537 1.00 69.88 458 LYS A O 1
ATOM 3665 N N . THR A 1 459 ? 8.923 16.059 -20.072 1.00 74.38 459 THR A N 1
ATOM 3666 C CA . THR A 1 459 ? 8.318 16.453 -18.799 1.00 74.38 459 THR A CA 1
ATOM 3667 C C . THR A 1 459 ? 9.260 16.122 -17.651 1.00 74.38 459 THR A C 1
ATOM 3669 O O . THR A 1 459 ? 9.429 14.960 -17.284 1.00 74.38 459 THR A O 1
ATOM 3672 N N . LEU A 1 460 ? 9.862 17.157 -17.070 1.00 84.00 460 LEU A N 1
ATOM 3673 C CA . LEU A 1 460 ? 10.719 17.022 -15.896 1.00 84.00 460 LEU A CA 1
ATOM 3674 C C . LEU A 1 460 ? 9.919 17.190 -14.603 1.00 84.00 460 LEU A C 1
ATOM 3676 O O . LEU A 1 460 ? 8.953 17.958 -14.517 1.00 84.00 460 LEU A O 1
ATOM 3680 N N . ILE A 1 461 ? 10.360 16.485 -13.568 1.00 89.00 461 ILE A N 1
ATOM 3681 C CA . ILE A 1 461 ? 9.826 16.578 -12.216 1.00 89.00 461 ILE A CA 1
ATOM 3682 C C . ILE A 1 461 ? 10.239 17.934 -11.652 1.00 89.00 461 ILE A C 1
ATOM 3684 O O . ILE A 1 461 ? 11.424 18.206 -11.454 1.00 89.00 461 ILE A O 1
ATOM 3688 N N . LYS A 1 462 ? 9.257 18.802 -11.397 1.00 84.94 462 LYS A N 1
ATOM 3689 C CA . LYS A 1 462 ? 9.524 20.105 -10.776 1.00 84.94 462 LYS A CA 1
ATOM 3690 C C . LYS A 1 462 ? 9.760 19.937 -9.283 1.00 84.94 462 LYS A C 1
ATOM 3692 O O . LYS A 1 462 ? 8.958 19.267 -8.623 1.00 84.94 462 LYS A O 1
ATOM 3697 N N . ASP A 1 463 ? 10.756 20.650 -8.768 1.00 76.62 463 ASP A N 1
ATOM 3698 C CA . ASP A 1 463 ? 10.960 20.822 -7.333 1.00 76.62 463 ASP A CA 1
ATOM 3699 C C . ASP A 1 463 ? 9.655 21.267 -6.655 1.00 76.62 463 ASP A C 1
ATOM 3701 O O . ASP A 1 463 ? 8.936 22.144 -7.141 1.00 76.62 463 ASP A O 1
ATOM 3705 N N . SER A 1 464 ? 9.330 20.629 -5.535 1.00 72.12 464 SER A N 1
ATOM 3706 C CA . SER A 1 464 ? 8.216 21.031 -4.679 1.00 72.12 464 SER A CA 1
ATOM 3707 C C . SER A 1 464 ? 8.717 22.017 -3.627 1.00 72.12 464 SER A C 1
ATOM 3709 O O . SER A 1 464 ? 9.802 21.844 -3.066 1.00 72.12 464 SER A O 1
ATOM 3711 N N . ALA A 1 465 ? 7.913 23.039 -3.323 1.00 64.31 465 ALA A N 1
ATOM 3712 C CA . ALA A 1 465 ? 8.155 23.872 -2.152 1.00 64.31 465 ALA A CA 1
ATOM 3713 C C . ALA A 1 465 ? 8.176 22.990 -0.891 1.00 64.31 465 ALA A C 1
ATOM 3715 O O . ALA A 1 465 ? 7.452 21.995 -0.810 1.00 64.31 465 ALA A O 1
ATOM 3716 N N . SER A 1 466 ? 9.004 23.346 0.096 1.00 68.69 466 SER A N 1
ATOM 3717 C CA . SER A 1 466 ? 8.971 22.661 1.392 1.00 68.69 466 SER A CA 1
ATOM 3718 C C . SER A 1 466 ? 7.549 22.735 1.959 1.00 68.69 466 SER A C 1
ATOM 3720 O O . SER A 1 466 ? 7.008 23.843 2.037 1.00 68.69 466 SER A O 1
ATOM 3722 N N . PRO A 1 467 ? 6.936 21.605 2.349 1.00 70.19 467 PRO A N 1
ATOM 3723 C CA . PRO A 1 467 ? 5.563 21.621 2.826 1.00 70.19 467 PRO A CA 1
ATOM 3724 C C . PRO A 1 467 ? 5.443 22.489 4.086 1.00 70.19 467 PRO A C 1
ATOM 3726 O O . PRO A 1 467 ? 6.338 22.510 4.940 1.00 70.19 467 PRO A O 1
ATOM 3729 N N . SER A 1 468 ? 4.344 23.236 4.196 1.00 59.56 468 SER A N 1
ATOM 3730 C CA . SER A 1 468 ? 4.070 24.082 5.357 1.00 59.56 468 SER A CA 1
ATOM 3731 C C . SER A 1 468 ? 3.696 23.225 6.574 1.00 59.56 468 SER A C 1
ATOM 3733 O O . SER A 1 468 ? 2.849 22.336 6.516 1.00 59.56 468 SER A O 1
ATOM 3735 N N . PHE A 1 469 ? 4.346 23.484 7.711 1.00 57.62 469 PHE A N 1
ATOM 3736 C CA . PHE A 1 469 ? 4.146 22.731 8.951 1.00 57.62 469 PHE A CA 1
ATOM 3737 C C . PHE A 1 469 ? 2.949 23.286 9.738 1.00 57.62 469 PHE A C 1
ATOM 3739 O O . PHE A 1 469 ? 3.127 24.160 10.584 1.00 57.62 469 PHE A O 1
ATOM 3746 N N . SER A 1 470 ? 1.736 22.778 9.509 1.00 61.66 470 SER A N 1
ATOM 3747 C CA . SER A 1 470 ? 0.623 22.992 10.454 1.00 61.66 470 SER A CA 1
ATOM 3748 C C . SER A 1 470 ? -0.466 21.913 10.382 1.00 61.66 470 SER A C 1
ATOM 3750 O O . SER A 1 470 ? -1.639 22.223 10.187 1.00 61.66 470 SER A O 1
ATOM 3752 N N . LEU A 1 471 ? -0.099 20.641 10.557 1.00 72.00 471 LEU A N 1
ATOM 3753 C CA . LEU A 1 471 ? -1.068 19.585 10.877 1.00 72.00 471 LEU A CA 1
ATOM 3754 C C . LEU A 1 471 ? -1.303 19.556 12.393 1.00 72.00 471 LEU A C 1
ATOM 3756 O O . LEU A 1 471 ? -0.347 19.494 13.163 1.00 72.00 471 LEU A O 1
ATOM 3760 N N . ASN A 1 472 ? -2.565 19.636 12.819 1.00 80.94 472 ASN A N 1
ATOM 3761 C CA . ASN A 1 472 ? -2.961 19.578 14.226 1.00 80.94 472 ASN A CA 1
ATOM 3762 C C . ASN A 1 472 ? -4.194 18.686 14.367 1.00 80.94 472 ASN A C 1
ATOM 3764 O O . ASN A 1 472 ? -5.259 19.005 13.833 1.00 80.94 472 ASN A O 1
ATOM 3768 N N . ILE A 1 473 ? -4.048 17.581 15.096 1.00 87.38 473 ILE A N 1
ATOM 3769 C CA . ILE A 1 473 ? -5.098 16.563 15.184 1.00 87.38 473 ILE A CA 1
ATOM 3770 C C . ILE A 1 473 ? -6.314 17.056 15.973 1.00 87.38 473 ILE A C 1
ATOM 3772 O O . ILE A 1 473 ? -7.442 16.681 15.670 1.00 87.38 473 ILE A O 1
ATOM 3776 N N . LYS A 1 474 ? -6.113 17.956 16.942 1.00 84.94 474 LYS A N 1
ATOM 3777 C CA . LYS A 1 474 ? -7.200 18.525 17.751 1.00 84.94 474 LYS A CA 1
ATOM 3778 C C . LYS A 1 474 ? -8.118 19.433 16.942 1.00 84.94 474 LYS A C 1
ATOM 3780 O O . LYS A 1 474 ? -9.273 19.571 17.297 1.00 84.94 474 LYS A O 1
ATOM 3785 N N . LYS A 1 475 ? -7.612 20.047 15.866 1.00 85.12 475 LYS A N 1
ATOM 3786 C CA . LYS A 1 475 ? -8.442 20.819 14.925 1.00 85.12 475 LYS A CA 1
ATOM 3787 C C . LYS A 1 475 ? -9.194 19.928 13.937 1.00 85.12 475 LYS A C 1
ATOM 3789 O O . LYS A 1 475 ? -10.169 20.372 13.343 1.00 85.12 475 LYS A O 1
ATOM 3794 N N . PHE A 1 476 ? -8.696 18.713 13.719 1.00 88.44 476 PHE A N 1
ATOM 3795 C CA . PHE A 1 476 ? -9.289 17.743 12.804 1.00 88.44 476 PHE A CA 1
ATOM 3796 C C . PHE A 1 476 ? -10.438 16.970 13.467 1.00 88.44 476 PHE A C 1
ATOM 3798 O O . PHE A 1 476 ? -11.461 16.707 12.846 1.00 88.44 476 PHE A O 1
ATOM 3805 N N . LEU A 1 477 ? -10.287 16.633 14.747 1.00 91.00 477 LEU A N 1
ATOM 3806 C CA . LEU A 1 477 ? -11.286 15.910 15.532 1.00 91.00 477 LEU A CA 1
ATOM 3807 C C . LEU A 1 477 ? -12.271 16.871 16.219 1.00 91.00 477 LEU A C 1
ATOM 3809 O O . LEU A 1 477 ? -11.903 18.009 16.508 1.00 91.00 477 LEU A O 1
ATOM 3813 N N . PRO A 1 478 ? -13.511 16.435 16.505 1.00 87.00 478 PRO A N 1
ATOM 3814 C CA . PRO A 1 478 ? -14.456 17.247 17.260 1.00 87.00 478 PRO A CA 1
ATOM 3815 C C . PRO A 1 478 ? -14.037 17.333 18.736 1.00 87.00 478 PRO A C 1
ATOM 3817 O O . PRO A 1 478 ? -13.418 16.413 19.282 1.00 87.00 478 PRO A O 1
ATOM 3820 N N . GLU A 1 479 ? -14.397 18.434 19.396 1.00 85.56 479 GLU A N 1
ATOM 3821 C CA . GLU A 1 479 ? -14.169 18.613 20.832 1.00 85.56 479 GLU A CA 1
ATOM 3822 C C . GLU A 1 479 ? -15.170 17.775 21.643 1.00 85.56 479 GLU A C 1
ATOM 3824 O O . GLU A 1 479 ? -16.237 18.240 22.020 1.00 85.56 479 GLU A O 1
ATOM 3829 N N . ASP A 1 480 ? -14.817 16.521 21.928 1.00 86.94 480 ASP A N 1
ATOM 3830 C CA . ASP A 1 480 ? -15.668 15.581 22.665 1.00 86.94 480 ASP A CA 1
ATOM 3831 C C . ASP A 1 480 ? -14.873 14.818 23.751 1.00 86.94 480 ASP A C 1
ATOM 3833 O O . ASP A 1 480 ? -13.700 14.479 23.544 1.00 86.94 480 ASP A O 1
ATOM 3837 N N . PRO A 1 481 ? -15.470 14.511 24.925 1.00 84.50 481 PRO A N 1
ATOM 3838 C CA . PRO A 1 481 ? -14.796 13.775 25.996 1.00 84.50 481 PRO A CA 1
ATOM 3839 C C . PRO A 1 481 ? -14.230 12.402 25.599 1.00 84.50 481 PRO A C 1
ATOM 3841 O O . PRO A 1 481 ? -13.176 12.018 26.111 1.00 84.50 481 PRO A O 1
ATOM 3844 N N . GLN A 1 482 ? -14.883 11.663 24.697 1.00 85.88 482 GLN A N 1
ATOM 3845 C CA . GLN A 1 482 ? -14.399 10.368 24.209 1.00 85.88 482 GLN A CA 1
ATOM 3846 C C . GLN A 1 482 ? -13.157 10.559 23.331 1.00 85.88 482 GLN A C 1
ATOM 3848 O O . GLN A 1 482 ? -12.172 9.836 23.495 1.00 85.88 482 GLN A O 1
ATOM 3853 N N . TYR A 1 483 ? -13.146 11.571 22.455 1.00 89.69 483 TYR A N 1
ATOM 3854 C CA . TYR A 1 483 ? -11.934 11.921 21.706 1.00 89.69 483 TYR A CA 1
ATOM 3855 C C . TYR A 1 483 ? -10.817 12.413 22.620 1.00 89.69 483 TYR A C 1
ATOM 3857 O O . TYR A 1 483 ? -9.678 11.982 22.463 1.00 89.69 483 TYR A O 1
ATOM 3865 N N . ASN A 1 484 ? -11.116 13.240 23.622 1.00 88.62 484 ASN A N 1
ATOM 3866 C CA . ASN A 1 484 ? -10.122 13.680 24.603 1.00 88.62 484 ASN A CA 1
ATOM 3867 C C . ASN A 1 484 ? -9.490 12.496 25.349 1.00 88.62 484 ASN A C 1
ATOM 3869 O O . ASN A 1 484 ? -8.276 12.480 25.566 1.00 88.62 484 ASN A O 1
ATOM 3873 N N . HIS A 1 485 ? -10.289 11.482 25.689 1.00 89.25 485 HIS A N 1
ATOM 3874 C CA . HIS A 1 485 ? -9.789 10.237 26.262 1.00 89.25 485 HIS A CA 1
ATOM 3875 C C . HIS A 1 485 ? -8.861 9.494 25.290 1.00 89.25 485 HIS A C 1
ATOM 3877 O O . HIS A 1 485 ? -7.736 9.161 25.661 1.00 89.25 485 HIS A O 1
ATOM 3883 N N . LEU A 1 486 ? -9.273 9.301 24.032 1.00 92.44 486 LEU A N 1
ATOM 3884 C CA . LEU A 1 486 ? -8.435 8.671 23.006 1.00 92.44 486 LEU A CA 1
ATOM 3885 C C . LEU A 1 486 ? -7.109 9.431 22.809 1.00 92.44 486 LEU A C 1
ATOM 3887 O O . LEU A 1 486 ? -6.035 8.832 22.817 1.00 92.44 486 LEU A O 1
ATOM 3891 N N . LEU A 1 487 ? -7.156 10.759 22.706 1.00 93.31 487 LEU A N 1
ATOM 3892 C CA . LEU A 1 487 ? -5.975 11.614 22.563 1.00 93.31 487 LEU A CA 1
ATOM 3893 C C . LEU A 1 487 ? -5.045 11.523 23.781 1.00 93.31 487 LEU A C 1
ATOM 3895 O O . LEU A 1 487 ? -3.821 11.533 23.628 1.00 93.31 487 LEU A O 1
ATOM 3899 N N . HIS A 1 488 ? -5.599 11.388 24.989 1.00 92.38 488 HIS A N 1
ATOM 3900 C CA . HIS A 1 488 ? -4.816 11.149 26.200 1.00 92.38 488 HIS A CA 1
ATOM 3901 C C . HIS A 1 488 ? -4.076 9.805 26.146 1.00 92.38 488 HIS A C 1
ATOM 3903 O O . HIS A 1 488 ? -2.898 9.743 26.512 1.00 92.38 488 HIS A O 1
ATOM 3909 N N . ILE A 1 489 ? -4.719 8.749 25.634 1.00 93.31 489 ILE A N 1
ATOM 3910 C CA . ILE A 1 489 ? -4.061 7.455 25.410 1.00 93.31 489 ILE A CA 1
ATOM 3911 C C . ILE A 1 489 ? -2.885 7.599 24.446 1.00 93.31 489 ILE A C 1
ATOM 3913 O O . ILE A 1 489 ? -1.780 7.154 24.755 1.00 93.31 489 ILE A O 1
ATOM 3917 N N . PHE A 1 490 ? -3.097 8.257 23.305 1.00 93.94 490 PHE A N 1
ATOM 3918 C CA . PHE A 1 490 ? -2.055 8.448 22.292 1.00 93.94 490 PHE A CA 1
ATOM 3919 C C . PHE A 1 490 ? -0.899 9.325 22.788 1.00 93.94 490 PHE A C 1
ATOM 3921 O O . PHE A 1 490 ? 0.262 9.043 22.497 1.00 93.94 490 PHE A O 1
ATOM 3928 N N . THR A 1 491 ? -1.186 10.325 23.622 1.00 92.75 491 THR A N 1
ATOM 3929 C CA . THR A 1 491 ? -0.156 11.149 24.279 1.00 92.75 491 THR A CA 1
ATOM 3930 C C . THR A 1 491 ? 0.767 10.302 25.164 1.00 92.75 491 THR A C 1
ATOM 3932 O O . THR A 1 491 ? 1.974 10.533 25.214 1.00 92.75 491 THR A O 1
ATOM 3935 N N . ASN A 1 492 ? 0.220 9.278 25.823 1.00 92.88 492 ASN A N 1
ATOM 3936 C CA . ASN A 1 492 ? 0.950 8.404 26.745 1.00 92.88 492 ASN A CA 1
ATOM 3937 C C . ASN A 1 492 ? 1.314 7.038 26.127 1.00 92.88 492 ASN A C 1
ATOM 3939 O O . ASN A 1 492 ? 1.747 6.126 26.834 1.00 92.88 492 ASN A O 1
ATOM 3943 N N . LEU A 1 493 ? 1.206 6.881 24.801 1.00 92.00 493 LEU A N 1
ATOM 3944 C CA . LEU A 1 493 ? 1.357 5.588 24.121 1.00 92.00 493 LEU A CA 1
ATOM 3945 C C . LEU A 1 493 ? 2.736 4.949 24.334 1.00 92.00 493 LEU A C 1
ATOM 3947 O O . LEU A 1 493 ? 2.847 3.731 24.442 1.00 92.00 493 LEU A O 1
ATOM 3951 N N . LYS A 1 494 ? 3.789 5.767 24.459 1.00 89.06 494 LYS A N 1
ATOM 3952 C CA . LYS A 1 494 ? 5.154 5.301 24.766 1.00 89.06 494 LYS A CA 1
ATOM 3953 C C . LYS A 1 494 ? 5.262 4.633 26.143 1.00 89.06 494 LYS A C 1
ATOM 3955 O O . LYS A 1 494 ? 6.128 3.783 26.327 1.00 89.06 494 LYS A O 1
ATOM 3960 N N . GLN A 1 495 ? 4.403 5.015 27.092 1.00 90.19 495 GLN A N 1
ATOM 3961 C CA . GLN A 1 495 ? 4.335 4.415 28.426 1.00 90.19 495 GLN A CA 1
ATOM 3962 C C . GLN A 1 495 ? 3.486 3.142 28.411 1.00 90.19 495 GLN A C 1
ATOM 3964 O O . GLN A 1 495 ? 3.904 2.124 28.954 1.00 90.19 495 GLN A O 1
ATOM 3969 N N . TYR A 1 496 ? 2.321 3.185 27.755 1.00 90.56 496 TYR A N 1
ATOM 3970 C CA . TYR A 1 496 ? 1.416 2.036 27.684 1.00 90.56 496 TYR A CA 1
ATOM 3971 C C . TYR A 1 496 ? 1.972 0.898 26.826 1.00 90.56 496 TYR A C 1
ATOM 3973 O O . TYR A 1 496 ? 1.774 -0.271 27.151 1.00 90.56 496 TYR A O 1
ATOM 3981 N N . LYS A 1 497 ? 2.634 1.232 25.710 1.00 94.44 497 LYS A N 1
ATOM 3982 C CA . LYS A 1 497 ? 3.149 0.345 24.649 1.00 94.44 497 LYS A CA 1
ATOM 3983 C C . LYS A 1 497 ? 2.136 -0.610 23.999 1.00 94.44 497 LYS A C 1
ATOM 3985 O O . LYS A 1 497 ? 2.448 -1.185 22.957 1.00 94.44 497 LYS A O 1
ATOM 3990 N N . ARG A 1 498 ? 0.963 -0.822 24.596 1.00 96.38 498 ARG A N 1
ATOM 3991 C CA . ARG A 1 498 ? -0.045 -1.822 24.239 1.00 96.38 498 ARG A CA 1
ATOM 3992 C C . ARG A 1 498 ? -1.428 -1.214 24.324 1.00 96.38 498 ARG A C 1
ATOM 3994 O O . ARG A 1 498 ? -1.856 -0.821 25.408 1.00 96.38 498 ARG A O 1
ATOM 4001 N N . VAL A 1 499 ? -2.120 -1.171 23.194 1.00 97.06 499 VAL A N 1
ATOM 4002 C CA . VAL A 1 499 ? -3.482 -0.641 23.114 1.00 97.06 499 VAL A CA 1
ATOM 4003 C C . VAL A 1 499 ? -4.330 -1.547 22.237 1.00 97.06 499 VAL A C 1
ATOM 4005 O O . VAL A 1 499 ? -3.912 -1.925 21.147 1.00 97.06 499 VAL A O 1
ATOM 4008 N N . ALA A 1 500 ? -5.523 -1.883 22.718 1.00 96.69 500 ALA A N 1
ATOM 4009 C CA . ALA A 1 500 ? -6.543 -2.600 21.970 1.00 96.69 500 ALA A CA 1
ATOM 4010 C C . ALA A 1 500 ? -7.744 -1.675 21.742 1.00 96.69 500 ALA A C 1
ATOM 4012 O O . ALA A 1 500 ? -8.567 -1.478 22.630 1.00 96.69 500 ALA A O 1
ATOM 4013 N N . ILE A 1 501 ? -7.817 -1.065 20.564 1.00 96.19 501 ILE A N 1
ATOM 4014 C CA . ILE A 1 501 ? -8.878 -0.136 20.191 1.00 96.19 501 ILE A CA 1
ATOM 4015 C C . ILE A 1 501 ? -10.121 -0.937 19.812 1.00 96.19 501 ILE A C 1
ATOM 4017 O O . ILE A 1 501 ? -10.100 -1.721 18.864 1.00 96.19 501 ILE A O 1
ATOM 4021 N N . ARG A 1 502 ? -11.207 -0.712 20.545 1.00 91.25 502 ARG A N 1
ATOM 4022 C CA . ARG A 1 502 ? -12.516 -1.281 20.248 1.00 91.25 502 ARG A CA 1
ATOM 4023 C C . ARG A 1 502 ? -13.323 -0.310 19.392 1.00 91.25 502 ARG A C 1
ATOM 4025 O O . ARG A 1 502 ? -13.669 0.774 19.861 1.00 91.25 502 ARG A O 1
ATOM 4032 N N . CYS A 1 503 ? -13.672 -0.712 18.175 1.00 88.69 503 CYS A N 1
ATOM 4033 C CA . CYS A 1 503 ? -14.335 0.139 17.180 1.00 88.69 503 CYS A CA 1
ATOM 4034 C C . CYS A 1 503 ? -15.743 -0.334 16.792 1.00 88.69 503 CYS A C 1
ATOM 4036 O O . CYS A 1 503 ? -16.173 -1.438 17.140 1.00 88.69 503 CYS A O 1
ATOM 4038 N N . GLU A 1 504 ? -16.485 0.579 16.156 1.00 78.44 504 GLU A N 1
ATOM 4039 C CA . GLU A 1 504 ? -17.819 0.362 15.569 1.00 78.44 504 GLU A CA 1
ATOM 4040 C C . GLU A 1 504 ? -17.732 0.290 14.045 1.00 78.44 504 GLU A C 1
ATOM 4042 O O . GLU A 1 504 ? -18.246 -0.633 13.427 1.00 78.44 504 GLU A O 1
ATOM 4047 N N . ASP A 1 505 ? -17.059 1.271 13.451 1.00 81.69 505 ASP A N 1
ATOM 4048 C CA . ASP A 1 505 ? -16.683 1.293 12.040 1.00 81.69 505 ASP A CA 1
ATOM 4049 C C . ASP A 1 505 ? -15.207 0.937 11.947 1.00 81.69 505 ASP A C 1
ATOM 4051 O O . ASP A 1 505 ? -14.389 1.666 12.518 1.00 81.69 505 ASP A O 1
ATOM 4055 N N . ASP A 1 506 ? -14.852 -0.149 11.274 1.00 86.38 506 ASP A N 1
ATOM 4056 C CA . ASP A 1 506 ? -13.440 -0.472 11.086 1.00 86.38 506 ASP A CA 1
ATOM 4057 C C . ASP A 1 506 ? -12.784 0.574 10.173 1.00 86.38 506 ASP A C 1
ATOM 4059 O O . ASP A 1 506 ? -11.733 1.116 10.514 1.00 86.38 506 ASP A O 1
ATOM 4063 N N . GLU A 1 507 ? -13.449 0.974 9.090 1.00 88.75 507 GLU A N 1
ATOM 4064 C CA . GLU A 1 507 ? -12.897 1.898 8.103 1.00 88.75 507 GLU A CA 1
ATOM 4065 C C . GLU A 1 507 ? -12.704 3.305 8.663 1.00 88.75 507 GLU A C 1
ATOM 4067 O O . GLU A 1 507 ? -11.602 3.847 8.571 1.00 88.75 507 GLU A O 1
ATOM 4072 N N . TYR A 1 508 ? -13.723 3.887 9.306 1.00 91.19 508 TYR A N 1
ATOM 4073 C CA . TYR A 1 508 ? -13.575 5.221 9.897 1.00 91.19 508 TYR A CA 1
ATOM 4074 C C . TYR A 1 508 ? -12.564 5.216 11.051 1.00 91.19 508 TYR A C 1
ATOM 4076 O O . TYR A 1 508 ? -11.765 6.146 11.193 1.00 91.19 508 TYR A O 1
ATOM 4084 N N . SER A 1 509 ? -12.528 4.147 11.854 1.00 93.38 509 SER A N 1
ATOM 4085 C CA . SER A 1 509 ? -11.540 4.030 12.931 1.00 93.38 509 SER A CA 1
ATOM 4086 C C . SER A 1 509 ? -10.119 3.934 12.380 1.00 93.38 509 SER A C 1
ATOM 4088 O O . SER A 1 509 ? -9.221 4.590 12.907 1.00 93.38 509 SER A O 1
ATOM 4090 N N . HIS A 1 510 ? -9.896 3.170 11.306 1.00 95.56 510 HIS A N 1
ATOM 4091 C CA . HIS A 1 510 ? -8.592 3.066 10.643 1.00 95.56 510 HIS A CA 1
ATOM 4092 C C . HIS A 1 510 ? -8.215 4.342 9.884 1.00 95.56 510 HIS A C 1
ATOM 4094 O O . HIS A 1 510 ? -7.038 4.706 9.873 1.00 95.56 510 HIS A O 1
ATOM 4100 N N . PHE A 1 511 ? -9.184 5.065 9.322 1.00 94.44 511 PHE A N 1
ATOM 4101 C CA . PHE A 1 511 ? -8.983 6.388 8.729 1.00 94.44 511 PHE A CA 1
ATOM 4102 C C . PHE A 1 511 ? -8.481 7.395 9.773 1.00 94.44 511 PHE A C 1
ATOM 4104 O O . PHE A 1 511 ? -7.445 8.034 9.577 1.00 94.44 511 PHE A O 1
ATOM 4111 N N . ILE A 1 512 ? -9.142 7.484 10.932 1.00 94.94 512 ILE A N 1
ATOM 4112 C CA . ILE A 1 512 ? -8.696 8.351 12.032 1.00 94.94 512 ILE A CA 1
ATOM 4113 C C . ILE A 1 512 ? -7.368 7.867 12.623 1.00 94.94 512 ILE A C 1
ATOM 4115 O O . ILE A 1 512 ? -6.491 8.683 12.910 1.00 94.94 512 ILE A O 1
ATOM 4119 N N . LEU A 1 513 ? -7.175 6.554 12.765 1.00 95.50 513 LEU A N 1
ATOM 4120 C CA . LEU A 1 513 ? -5.910 5.978 13.217 1.00 95.50 513 LEU A CA 1
ATOM 4121 C C . LEU A 1 513 ? -4.752 6.387 12.297 1.00 95.50 513 LEU A C 1
ATOM 4123 O O . LEU A 1 513 ? -3.697 6.773 12.797 1.00 95.50 513 LEU A O 1
ATOM 4127 N N . ASN A 1 514 ? -4.961 6.397 10.977 1.00 94.69 514 ASN A N 1
ATOM 4128 C CA . ASN A 1 514 ? -3.969 6.875 10.014 1.00 94.69 514 ASN A CA 1
ATOM 4129 C C . ASN A 1 514 ? -3.552 8.330 10.297 1.00 94.69 514 ASN A C 1
ATOM 4131 O O . ASN A 1 514 ? -2.362 8.655 10.293 1.00 94.69 514 ASN A O 1
ATOM 4135 N N . LYS A 1 515 ? -4.514 9.204 10.625 1.00 93.56 515 LYS A N 1
ATOM 4136 C CA . LYS A 1 515 ? -4.232 10.593 11.023 1.00 93.56 515 LYS A CA 1
ATOM 4137 C C . LYS A 1 515 ? -3.465 10.649 12.347 1.00 93.56 515 LYS A C 1
ATOM 4139 O O . LYS A 1 515 ? -2.441 11.321 12.427 1.00 93.56 515 LYS A O 1
ATOM 4144 N N . LEU A 1 516 ? -3.864 9.873 13.357 1.00 94.19 516 LEU A N 1
ATOM 4145 C CA . LEU A 1 516 ? -3.155 9.793 14.645 1.00 94.19 516 LEU A CA 1
ATOM 4146 C C . LEU A 1 516 ? -1.689 9.339 14.496 1.00 94.19 516 LEU A C 1
ATOM 4148 O O . LEU A 1 516 ? -0.823 9.791 15.240 1.00 94.19 516 LEU A O 1
ATOM 4152 N N . ILE A 1 517 ? -1.392 8.462 13.537 1.00 93.88 517 ILE A N 1
ATOM 4153 C CA . ILE A 1 517 ? -0.040 7.929 13.308 1.00 93.88 517 ILE A CA 1
ATOM 4154 C C . ILE A 1 517 ? 0.857 8.911 12.553 1.00 93.88 517 ILE A C 1
ATOM 4156 O O . ILE A 1 517 ? 2.068 8.938 12.794 1.00 93.88 517 ILE A O 1
ATOM 4160 N N . ASN A 1 518 ? 0.297 9.685 11.622 1.00 91.31 518 ASN A N 1
ATOM 4161 C CA . ASN A 1 518 ? 1.064 10.578 10.751 1.00 91.31 518 ASN A CA 1
ATOM 4162 C C . ASN A 1 518 ? 1.158 12.017 11.276 1.00 91.31 518 ASN A C 1
ATOM 4164 O O . ASN A 1 518 ? 2.065 12.755 10.883 1.00 91.31 518 ASN A O 1
ATOM 4168 N N . TYR A 1 519 ? 0.295 12.411 12.214 1.00 89.62 519 TYR A N 1
ATOM 4169 C CA . TYR A 1 519 ? 0.341 13.741 12.813 1.00 89.62 519 TYR A CA 1
ATOM 4170 C C . TYR A 1 519 ? 1.469 13.857 13.859 1.00 89.62 519 TYR A C 1
ATOM 4172 O O . TYR A 1 519 ? 1.790 12.893 14.563 1.00 89.62 519 TYR A O 1
ATOM 4180 N N . PRO A 1 520 ? 2.105 15.038 13.978 1.00 87.06 520 PRO A N 1
ATOM 4181 C CA . PRO A 1 520 ? 3.272 15.230 14.838 1.00 87.06 520 PRO A CA 1
ATOM 4182 C C . PRO A 1 520 ? 2.961 15.199 16.338 1.00 87.06 520 PRO A C 1
ATOM 4184 O O . PRO A 1 520 ? 3.881 14.983 17.128 1.00 87.06 520 PRO A O 1
ATOM 4187 N N . ASP A 1 521 ? 1.697 15.380 16.731 1.00 87.94 521 ASP A N 1
ATOM 4188 C CA . ASP A 1 521 ? 1.236 15.560 18.113 1.00 87.94 521 ASP A CA 1
ATOM 4189 C C . ASP A 1 521 ? 1.732 14.476 19.094 1.00 87.94 521 ASP A C 1
ATOM 4191 O O . ASP A 1 521 ? 1.964 14.767 20.267 1.00 87.94 521 ASP A O 1
ATOM 4195 N N . PHE A 1 522 ? 1.950 13.242 18.624 1.00 89.44 522 PHE A N 1
ATOM 4196 C CA . PHE A 1 522 ? 2.327 12.095 19.471 1.00 89.44 522 PHE A CA 1
ATOM 4197 C C . PHE A 1 522 ? 3.751 11.575 19.223 1.00 89.44 522 PHE A C 1
ATOM 4199 O O . PHE A 1 522 ? 4.215 10.645 19.887 1.00 89.44 522 PHE A O 1
ATOM 4206 N N . GLY A 1 523 ? 4.460 12.138 18.239 1.00 88.31 523 GLY A N 1
ATOM 4207 C CA . GLY A 1 523 ? 5.782 11.669 17.813 1.00 88.31 523 GLY A CA 1
ATOM 4208 C C . GLY A 1 523 ? 5.798 10.276 17.165 1.00 88.31 523 GLY A C 1
ATOM 4209 O O . GLY A 1 523 ? 6.880 9.721 16.969 1.00 88.31 523 GLY A O 1
ATOM 4210 N N . LEU A 1 524 ? 4.629 9.707 16.841 1.00 93.31 524 LEU A N 1
ATOM 4211 C CA . LEU A 1 524 ? 4.511 8.445 16.101 1.00 93.31 524 LEU A CA 1
ATOM 4212 C C . LEU A 1 524 ? 4.901 8.614 14.637 1.00 93.31 524 LEU A C 1
ATOM 4214 O O . LEU A 1 524 ? 5.418 7.675 14.046 1.00 93.31 524 LEU A O 1
ATOM 4218 N N . ASN A 1 525 ? 4.724 9.815 14.084 1.00 91.44 525 ASN A N 1
ATOM 4219 C CA . ASN A 1 525 ? 5.025 10.194 12.703 1.00 91.44 525 ASN A CA 1
ATOM 4220 C C . ASN A 1 525 ? 6.500 10.031 12.296 1.00 91.44 525 ASN A C 1
ATOM 4222 O O . ASN A 1 525 ? 6.816 10.052 11.110 1.00 91.44 525 ASN A O 1
ATOM 4226 N N . LYS A 1 526 ? 7.397 9.861 13.272 1.00 91.75 526 LYS A N 1
ATOM 4227 C CA . LYS A 1 526 ? 8.834 9.631 13.064 1.00 91.75 526 LYS A CA 1
ATOM 4228 C C . LYS A 1 526 ? 9.253 8.169 13.223 1.00 91.75 526 LYS A C 1
ATOM 4230 O O . LYS A 1 526 ? 10.415 7.853 13.020 1.00 91.75 526 LYS A O 1
ATOM 4235 N N . MET A 1 527 ? 8.352 7.277 13.634 1.00 93.00 527 MET A N 1
ATOM 4236 C CA . MET A 1 527 ? 8.679 5.865 13.865 1.00 93.00 527 MET A CA 1
ATOM 4237 C C . MET A 1 527 ? 8.426 5.038 12.603 1.00 93.00 527 MET A C 1
ATOM 4239 O O . MET A 1 527 ? 7.361 5.181 12.010 1.00 93.00 527 MET A O 1
ATOM 4243 N N . PRO A 1 528 ? 9.311 4.122 12.193 1.00 94.50 528 PRO A N 1
ATOM 4244 C CA . PRO A 1 528 ? 8.920 3.112 11.221 1.00 94.50 528 PRO A CA 1
ATOM 4245 C C . PRO A 1 528 ? 7.740 2.305 11.764 1.00 94.50 528 PRO A C 1
ATOM 4247 O O . PRO A 1 528 ? 7.728 1.938 12.944 1.00 94.50 528 PRO A O 1
ATOM 4250 N N . TYR A 1 529 ? 6.737 2.050 10.930 1.00 96.69 529 TYR A N 1
ATOM 4251 C CA . TYR A 1 529 ? 5.551 1.302 11.335 1.00 96.69 529 TYR A CA 1
ATOM 4252 C C . TYR A 1 529 ? 5.140 0.280 10.282 1.00 96.69 529 TYR A C 1
ATOM 4254 O O . TYR A 1 529 ? 5.620 0.342 9.155 1.00 96.69 529 TYR A O 1
ATOM 4262 N N . THR A 1 530 ? 4.287 -0.667 10.672 1.00 97.62 530 THR A N 1
ATOM 4263 C CA . THR A 1 530 ? 3.646 -1.637 9.774 1.00 97.62 530 THR A CA 1
ATOM 4264 C C . THR A 1 530 ? 2.183 -1.856 10.159 1.00 97.62 530 THR A C 1
ATOM 4266 O O . THR A 1 530 ? 1.830 -1.747 11.338 1.00 97.62 530 THR A O 1
ATOM 4269 N N . VAL A 1 531 ? 1.336 -2.138 9.166 1.00 97.88 531 VAL A N 1
ATOM 4270 C CA . VAL A 1 531 ? -0.096 -2.427 9.326 1.00 97.88 531 VAL A CA 1
ATOM 4271 C C . VAL A 1 531 ? -0.357 -3.835 8.809 1.00 97.88 531 VAL A C 1
ATOM 4273 O O . VAL A 1 531 ? -0.100 -4.134 7.646 1.00 97.88 531 VAL A O 1
ATOM 4276 N N . ILE A 1 532 ? -0.847 -4.700 9.692 1.00 97.25 532 ILE A N 1
ATOM 4277 C CA . ILE A 1 532 ? -1.036 -6.127 9.457 1.00 97.25 532 ILE A CA 1
ATOM 4278 C C . ILE A 1 532 ? -2.538 -6.452 9.502 1.00 97.25 532 ILE A C 1
ATOM 4280 O O . ILE A 1 532 ? -3.118 -6.420 10.591 1.00 97.25 532 ILE A O 1
ATOM 4284 N N . PRO A 1 533 ? -3.175 -6.766 8.361 1.00 95.75 533 PRO A N 1
ATOM 4285 C CA . PRO A 1 533 ? -4.574 -7.188 8.301 1.00 95.75 533 PRO A CA 1
ATOM 4286 C C . PRO A 1 533 ? -4.695 -8.645 8.764 1.00 95.75 533 PRO A C 1
ATOM 4288 O O . PRO A 1 533 ? -4.200 -9.564 8.109 1.00 95.75 533 PRO A O 1
ATOM 4291 N N . CYS A 1 534 ? -5.298 -8.866 9.934 1.00 94.94 534 CYS A N 1
ATOM 4292 C CA . CYS A 1 534 ? -5.299 -10.176 10.590 1.00 94.94 534 CYS A CA 1
ATOM 4293 C C . CYS A 1 534 ? -6.125 -11.229 9.846 1.00 94.94 534 CYS A C 1
ATOM 4295 O O . CYS A 1 534 ? -5.817 -12.416 9.949 1.00 94.94 534 CYS A O 1
ATOM 4297 N N . GLU A 1 535 ? -7.149 -10.804 9.108 1.00 92.44 535 GLU A N 1
ATOM 4298 C CA . GLU A 1 535 ? -8.002 -11.667 8.288 1.00 92.44 535 GLU A CA 1
ATOM 4299 C C . GLU A 1 535 ? -7.258 -12.315 7.112 1.00 92.44 535 GLU A C 1
ATOM 4301 O O . GLU A 1 535 ? -7.617 -13.416 6.704 1.00 92.44 535 GLU A O 1
ATOM 4306 N N . ASN A 1 536 ? -6.192 -11.682 6.608 1.00 94.69 536 ASN A N 1
ATOM 4307 C CA . ASN A 1 536 ? -5.438 -12.160 5.447 1.00 94.69 536 ASN A CA 1
ATOM 4308 C C . ASN A 1 536 ? -4.179 -12.954 5.823 1.00 94.69 536 ASN A C 1
ATOM 4310 O O . ASN A 1 536 ? -3.426 -13.355 4.940 1.00 94.69 536 ASN A O 1
ATOM 4314 N N . LEU A 1 537 ? -3.890 -13.176 7.107 1.00 94.69 537 LEU A N 1
ATOM 4315 C CA . LEU A 1 537 ? -2.652 -13.850 7.501 1.00 94.69 537 LEU A CA 1
ATOM 4316 C C . LEU A 1 537 ? -2.640 -15.334 7.121 1.00 94.69 537 LEU A C 1
ATOM 4318 O O . LEU A 1 537 ? -3.552 -16.093 7.449 1.00 94.69 537 LEU A O 1
ATOM 4322 N N . SER A 1 538 ? -1.546 -15.758 6.485 1.00 91.38 538 SER A N 1
ATOM 4323 C CA . SER A 1 538 ? -1.260 -17.158 6.182 1.00 91.38 538 SER A CA 1
ATOM 4324 C C . SER A 1 538 ? -1.242 -17.986 7.463 1.00 91.38 538 SER A C 1
ATOM 4326 O O . SER A 1 538 ? -0.533 -17.683 8.421 1.00 91.38 538 SER A O 1
ATOM 4328 N N . THR A 1 539 ? -1.988 -19.089 7.473 1.00 87.12 539 THR A N 1
ATOM 4329 C CA . THR A 1 539 ? -2.008 -20.019 8.609 1.00 87.12 539 THR A CA 1
ATOM 4330 C C . THR A 1 539 ? -0.791 -20.942 8.650 1.00 87.12 539 THR A C 1
ATOM 4332 O O . THR A 1 539 ? -0.696 -21.754 9.572 1.00 87.12 539 THR A O 1
ATOM 4335 N N . LYS A 1 540 ? 0.078 -20.886 7.631 1.00 81.94 540 LYS A N 1
ATOM 4336 C CA . LYS A 1 540 ? 1.257 -21.752 7.495 1.00 81.94 540 LYS A CA 1
ATOM 4337 C C . LYS A 1 540 ? 2.464 -21.236 8.280 1.00 81.94 540 LYS A C 1
ATOM 4339 O O . LYS A 1 540 ? 3.314 -22.044 8.641 1.00 81.94 540 LYS A O 1
ATOM 4344 N N . ASP A 1 541 ? 2.505 -19.939 8.573 1.00 74.06 541 ASP A N 1
ATOM 4345 C CA . ASP A 1 541 ? 3.653 -19.285 9.199 1.00 74.06 541 ASP A CA 1
ATOM 4346 C C . ASP A 1 541 ? 3.409 -18.962 10.674 1.00 74.06 541 ASP A C 1
ATOM 4348 O O . ASP A 1 541 ? 2.275 -18.805 11.127 1.00 74.06 541 ASP A O 1
ATOM 4352 N N . GLU A 1 542 ? 4.492 -18.829 11.438 1.00 83.50 542 GLU A N 1
ATOM 4353 C CA . GLU A 1 542 ? 4.445 -18.265 12.786 1.00 83.50 542 GLU A CA 1
ATOM 4354 C C . GLU A 1 542 ? 4.648 -16.743 12.731 1.00 83.50 542 GLU A C 1
ATOM 4356 O O . GLU A 1 542 ? 5.444 -16.226 11.948 1.00 83.50 542 GLU A O 1
ATOM 4361 N N . ILE A 1 543 ? 3.966 -16.008 13.614 1.00 89.19 543 ILE A N 1
ATOM 4362 C CA . ILE A 1 543 ? 4.236 -14.581 13.832 1.00 89.19 543 ILE A CA 1
ATOM 4363 C C . ILE A 1 543 ? 5.533 -14.454 14.648 1.00 89.19 543 ILE A C 1
ATOM 4365 O O . ILE A 1 543 ? 5.507 -14.414 15.879 1.00 89.19 543 ILE A O 1
ATOM 4369 N N . ALA A 1 544 ? 6.667 -14.421 13.950 1.00 88.38 544 ALA A N 1
ATOM 4370 C CA . ALA A 1 544 ? 7.997 -14.300 14.541 1.00 88.38 544 ALA A CA 1
ATOM 4371 C C . ALA A 1 544 ? 8.325 -12.844 14.916 1.00 88.38 544 ALA A C 1
ATOM 4373 O O . ALA A 1 544 ? 8.138 -11.931 14.109 1.00 88.38 544 ALA A O 1
ATOM 4374 N N . ALA A 1 545 ? 8.852 -12.612 16.122 1.00 88.44 545 ALA A N 1
ATOM 4375 C CA . ALA A 1 545 ? 9.190 -11.267 16.599 1.00 88.44 545 ALA A CA 1
ATOM 4376 C C . ALA A 1 545 ? 10.301 -10.612 15.769 1.00 88.44 545 ALA A C 1
ATOM 4378 O O . ALA A 1 545 ? 10.259 -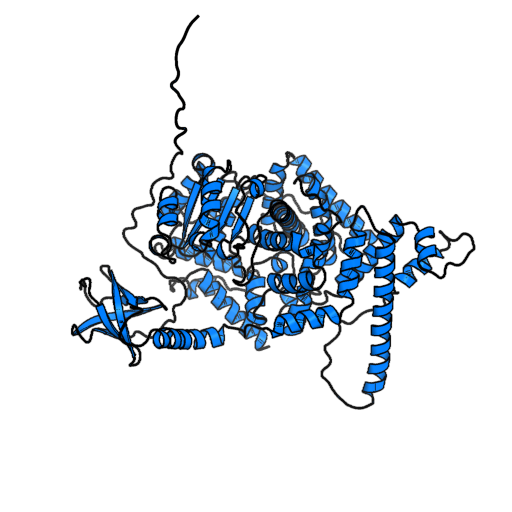9.416 15.489 1.00 88.44 545 ALA A O 1
ATOM 4379 N N . GLU A 1 546 ? 11.237 -11.424 15.286 1.00 89.94 546 GLU A N 1
ATOM 4380 C CA . GLU A 1 546 ? 12.384 -11.017 14.485 1.00 89.94 546 GLU A CA 1
ATOM 4381 C C . GLU A 1 546 ? 11.975 -10.382 13.151 1.00 89.94 546 GLU A C 1
ATOM 4383 O O . GLU A 1 546 ? 12.718 -9.563 12.600 1.00 89.94 546 GLU A O 1
ATOM 4388 N N . ALA A 1 547 ? 10.786 -10.729 12.641 1.00 91.44 547 ALA A N 1
ATOM 4389 C CA . ALA A 1 547 ? 10.224 -10.120 11.442 1.00 91.44 547 ALA A CA 1
ATOM 4390 C C . ALA A 1 547 ? 9.948 -8.621 11.634 1.00 91.44 547 ALA A C 1
ATOM 4392 O O . ALA A 1 547 ? 10.015 -7.862 10.669 1.00 91.44 547 ALA A O 1
ATOM 4393 N N . PHE A 1 548 ? 9.705 -8.185 12.875 1.00 94.62 548 PHE A N 1
ATOM 4394 C CA . PHE A 1 548 ? 9.275 -6.828 13.196 1.00 94.62 548 PHE A CA 1
ATOM 4395 C C . PHE A 1 548 ? 10.367 -5.931 13.788 1.00 94.62 548 PHE A C 1
ATOM 4397 O O . PHE A 1 548 ? 10.094 -4.770 14.070 1.00 94.62 548 PHE A O 1
ATOM 4404 N N . ASN A 1 549 ? 11.602 -6.417 13.946 1.00 90.81 549 ASN A N 1
ATOM 4405 C CA . ASN A 1 549 ? 12.686 -5.695 14.638 1.00 90.81 549 ASN A CA 1
ATOM 4406 C C . ASN A 1 549 ? 12.997 -4.292 14.084 1.00 90.81 549 ASN A C 1
ATOM 4408 O O . ASN A 1 549 ? 13.577 -3.472 14.787 1.00 90.81 549 ASN A O 1
ATOM 4412 N N . PHE A 1 550 ? 12.666 -4.030 12.818 1.00 91.31 550 PHE A N 1
ATOM 4413 C CA . PHE A 1 550 ? 12.863 -2.724 12.190 1.00 91.31 550 PHE A CA 1
ATOM 4414 C C . PHE A 1 550 ? 11.810 -1.682 12.619 1.00 91.31 550 PHE A C 1
ATOM 4416 O O . PHE A 1 550 ? 12.064 -0.478 12.570 1.00 91.31 550 PHE A O 1
ATOM 4423 N N . PHE A 1 551 ? 10.627 -2.119 13.047 1.00 95.31 551 PHE A N 1
ATOM 4424 C CA . PHE A 1 551 ? 9.513 -1.224 13.319 1.00 95.31 551 PHE A CA 1
ATOM 4425 C C . PHE A 1 551 ? 9.556 -0.695 14.756 1.00 95.31 551 PHE A C 1
ATOM 4427 O O . PHE A 1 551 ? 9.995 -1.356 15.688 1.00 95.31 551 PHE A O 1
ATOM 4434 N N . GLY A 1 552 ? 9.092 0.538 14.952 1.00 95.19 552 GLY A N 1
ATOM 4435 C CA . GLY A 1 552 ? 8.795 1.090 16.277 1.00 95.19 552 GLY A CA 1
ATOM 4436 C C . GLY A 1 552 ? 7.325 0.910 16.663 1.00 95.19 552 GLY A C 1
ATOM 4437 O O . GLY A 1 552 ? 6.987 0.915 17.848 1.00 95.19 552 GLY A O 1
ATOM 4438 N N . LEU A 1 553 ? 6.455 0.724 15.666 1.00 97.56 553 LEU A N 1
ATOM 4439 C CA . LEU A 1 553 ? 5.008 0.603 15.812 1.00 97.56 553 LEU A CA 1
ATOM 4440 C C . LEU A 1 553 ? 4.468 -0.529 14.925 1.00 97.56 553 LEU A C 1
ATOM 4442 O O . LEU A 1 553 ? 4.711 -0.552 13.723 1.00 97.56 553 LEU A O 1
ATOM 4446 N N . ILE A 1 554 ? 3.699 -1.444 15.509 1.00 98.25 554 ILE A N 1
ATOM 4447 C CA . ILE A 1 554 ? 2.965 -2.486 14.782 1.00 98.25 554 ILE A CA 1
ATOM 4448 C C . ILE A 1 554 ? 1.474 -2.263 15.001 1.00 98.25 554 ILE A C 1
ATOM 4450 O O . ILE A 1 554 ? 1.034 -2.061 16.135 1.00 98.25 554 ILE A O 1
ATOM 4454 N N . ILE A 1 555 ? 0.698 -2.323 13.924 1.00 98.31 555 ILE A N 1
ATOM 4455 C CA . ILE A 1 555 ? -0.756 -2.221 13.972 1.00 98.31 555 ILE A CA 1
ATOM 4456 C C . ILE A 1 555 ? -1.346 -3.535 13.483 1.00 98.31 555 ILE A C 1
ATOM 4458 O O . ILE A 1 555 ? -1.229 -3.861 12.308 1.00 98.31 555 ILE A O 1
ATOM 4462 N N . PHE A 1 556 ? -1.994 -4.278 14.375 1.00 97.81 556 PHE A N 1
ATOM 4463 C CA . PHE A 1 556 ? -2.806 -5.436 14.008 1.00 97.81 556 PHE A CA 1
ATOM 4464 C C . PHE A 1 556 ? -4.243 -4.976 13.749 1.00 97.81 556 PHE A C 1
ATOM 4466 O O . PHE A 1 556 ? -4.997 -4.630 14.666 1.00 97.81 556 PHE A O 1
ATOM 4473 N N . LYS A 1 557 ? -4.608 -4.917 12.472 1.00 95.69 557 LYS A N 1
ATOM 4474 C CA . LYS A 1 557 ? -5.950 -4.573 12.010 1.00 95.69 557 LYS A CA 1
ATOM 4475 C C . LYS A 1 557 ? -6.875 -5.781 12.188 1.00 95.69 557 LYS A C 1
ATOM 4477 O O . LYS A 1 557 ? -6.500 -6.879 11.794 1.00 95.69 557 LYS A O 1
ATOM 4482 N N . ASN A 1 558 ? -8.045 -5.568 12.795 1.00 93.88 558 ASN A N 1
ATOM 4483 C CA . ASN A 1 558 ? -9.107 -6.568 12.969 1.00 93.88 558 ASN A CA 1
ATOM 4484 C C . ASN A 1 558 ? -8.649 -7.871 13.657 1.00 93.88 558 ASN A C 1
ATOM 4486 O O . ASN A 1 558 ? -8.856 -8.971 13.147 1.00 93.88 558 ASN A O 1
ATOM 4490 N N . ILE A 1 559 ? -8.006 -7.776 14.826 1.00 95.69 559 ILE A N 1
ATOM 4491 C CA . ILE A 1 559 ? -7.438 -8.943 15.535 1.00 95.69 559 ILE A CA 1
ATOM 4492 C C . ILE A 1 559 ? -8.478 -9.986 15.937 1.00 95.69 559 ILE A C 1
ATOM 4494 O O . ILE A 1 559 ? -8.143 -11.150 16.125 1.00 95.69 559 ILE A O 1
ATOM 4498 N N . ASP A 1 560 ? -9.744 -9.605 16.053 1.00 91.38 560 ASP A N 1
ATOM 4499 C CA . ASP A 1 560 ? -10.856 -10.534 16.242 1.00 91.38 560 ASP A CA 1
ATOM 4500 C C . ASP A 1 560 ? -10.986 -11.547 15.087 1.00 91.38 560 ASP A C 1
ATOM 4502 O O . ASP A 1 560 ? -11.428 -12.672 15.320 1.00 91.38 560 ASP A O 1
ATOM 4506 N N . LYS A 1 561 ? -10.496 -11.208 13.886 1.00 91.56 561 LYS A N 1
ATOM 4507 C CA . LYS A 1 561 ? -10.452 -12.087 12.709 1.00 91.56 561 LYS A CA 1
ATOM 4508 C C . LYS A 1 561 ? -9.177 -12.935 12.608 1.00 91.56 561 LYS A C 1
ATOM 4510 O O . LYS A 1 561 ? -9.037 -13.707 11.663 1.00 91.56 561 LYS A O 1
ATOM 4515 N N . ILE A 1 562 ? -8.243 -12.841 13.564 1.00 92.00 562 ILE A N 1
ATOM 4516 C CA . ILE A 1 562 ? -6.999 -13.624 13.511 1.00 92.00 562 ILE A CA 1
ATOM 4517 C C . ILE A 1 562 ? -7.277 -15.129 13.590 1.00 92.00 562 ILE A C 1
ATOM 4519 O O . ILE A 1 562 ? -7.974 -15.615 14.492 1.00 92.00 562 ILE A O 1
ATOM 4523 N N . HIS A 1 563 ? -6.657 -15.906 12.700 1.00 90.25 563 HIS A N 1
ATOM 4524 C CA . HIS A 1 563 ? -6.791 -17.358 12.735 1.00 90.25 563 HIS A CA 1
ATOM 4525 C C . HIS A 1 563 ? -6.282 -17.954 14.063 1.00 90.25 563 HIS A C 1
ATOM 4527 O O . HIS A 1 563 ? -5.285 -17.514 14.643 1.00 90.25 563 HIS A O 1
ATOM 4533 N N . GLY A 1 564 ? -6.966 -18.990 14.562 1.00 87.81 564 GLY A N 1
ATOM 4534 C CA . GLY A 1 564 ? -6.677 -19.605 15.864 1.00 87.81 564 GLY A CA 1
ATOM 4535 C C . GLY A 1 564 ? -5.237 -20.105 16.020 1.00 87.81 564 GLY A C 1
ATOM 4536 O O . GLY A 1 564 ? -4.650 -19.948 17.090 1.00 87.81 564 GLY A O 1
ATOM 4537 N N . SER A 1 565 ? -4.648 -20.642 14.945 1.00 90.06 565 SER A N 1
ATOM 4538 C CA . SER A 1 565 ? -3.260 -21.134 14.935 1.00 90.06 565 SER A CA 1
ATOM 4539 C C . SER A 1 565 ? -2.222 -20.036 15.191 1.00 90.06 565 SER A C 1
ATOM 4541 O O . SER A 1 565 ? -1.185 -20.311 15.788 1.00 90.06 565 SER A O 1
ATOM 4543 N N . LEU A 1 566 ? -2.518 -18.789 14.813 1.00 92.94 566 LEU A N 1
ATOM 4544 C CA . LEU A 1 566 ? -1.595 -17.655 14.917 1.00 92.94 566 LEU A CA 1
ATOM 4545 C C . LEU A 1 566 ? -1.659 -16.949 16.277 1.00 92.94 566 LEU A C 1
ATOM 4547 O O . LEU A 1 566 ? -0.771 -16.172 16.627 1.00 92.94 566 LEU A O 1
ATOM 4551 N N . ALA A 1 567 ? -2.683 -17.240 17.086 1.00 89.50 567 ALA A N 1
ATOM 4552 C CA . ALA A 1 567 ? -2.928 -16.546 18.348 1.00 89.50 567 ALA A CA 1
ATOM 4553 C C . ALA A 1 567 ? -1.772 -16.682 19.350 1.00 89.50 567 ALA A C 1
ATOM 4555 O O . ALA A 1 567 ? -1.464 -15.732 20.068 1.00 89.50 567 ALA A O 1
ATOM 4556 N N . LYS A 1 568 ? -1.108 -17.846 19.394 1.00 90.06 568 LYS A N 1
ATOM 4557 C CA . LYS A 1 568 ? 0.056 -18.055 20.271 1.00 90.06 568 LYS A CA 1
ATOM 4558 C C . LYS A 1 568 ? 1.232 -17.162 19.870 1.00 90.06 568 LYS A C 1
ATOM 4560 O O . LYS A 1 568 ? 1.809 -16.522 20.747 1.00 90.06 568 LYS A O 1
ATOM 4565 N N . GLY A 1 569 ? 1.533 -17.083 18.571 1.00 92.56 569 GLY A N 1
ATOM 4566 C CA . GLY A 1 569 ? 2.578 -16.206 18.033 1.00 92.56 569 GLY A CA 1
ATOM 4567 C C . GLY A 1 569 ? 2.276 -14.734 18.315 1.00 92.56 569 GLY A C 1
ATOM 4568 O O . GLY A 1 569 ? 3.119 -14.023 18.855 1.00 92.56 569 GLY A O 1
ATOM 4569 N N . PHE A 1 570 ? 1.030 -14.302 18.091 1.00 95.31 570 PHE A N 1
ATOM 4570 C CA . PHE A 1 570 ? 0.588 -12.950 18.445 1.00 95.31 570 PHE A CA 1
ATOM 4571 C C . PHE A 1 570 ? 0.761 -12.642 19.941 1.00 95.31 570 PHE A C 1
ATOM 4573 O O . PHE A 1 570 ? 1.311 -11.603 20.291 1.00 95.31 570 PHE A O 1
ATOM 4580 N N . ILE A 1 571 ? 0.334 -13.535 20.843 1.00 93.94 571 ILE A N 1
ATOM 4581 C CA . ILE A 1 571 ? 0.468 -13.322 22.297 1.00 93.94 571 ILE A CA 1
ATOM 4582 C C . ILE A 1 571 ? 1.942 -13.241 22.712 1.00 93.94 571 ILE A C 1
ATOM 4584 O O . ILE A 1 571 ? 2.285 -12.442 23.588 1.00 93.94 571 ILE A O 1
ATOM 4588 N N . LYS A 1 572 ? 2.810 -14.058 22.104 1.00 94.12 572 LYS A N 1
ATOM 4589 C CA . LYS A 1 572 ? 4.256 -14.014 22.338 1.00 94.12 572 LYS A CA 1
ATOM 4590 C C . LYS A 1 572 ? 4.831 -12.664 21.902 1.00 94.12 572 LYS A C 1
ATOM 4592 O O . LYS A 1 572 ? 5.398 -11.960 22.736 1.00 94.12 572 LYS A O 1
ATOM 4597 N N . LEU A 1 573 ? 4.565 -12.251 20.660 1.00 95.69 573 LEU A N 1
ATOM 4598 C CA . LEU A 1 573 ? 4.949 -10.937 20.136 1.00 95.69 573 LEU A CA 1
ATOM 4599 C C . LEU A 1 573 ? 4.434 -9.799 21.032 1.00 95.69 573 LEU A C 1
ATOM 4601 O O . LEU A 1 573 ? 5.193 -8.908 21.405 1.00 95.69 573 LEU A O 1
ATOM 4605 N N . TRP A 1 574 ? 3.166 -9.854 21.450 1.00 95.69 574 TRP A N 1
ATOM 4606 C CA . TRP A 1 574 ? 2.566 -8.863 22.343 1.00 95.69 574 TRP A CA 1
ATOM 4607 C C . TRP A 1 574 ? 3.331 -8.720 23.659 1.00 95.69 574 TRP A C 1
ATOM 4609 O O . TRP A 1 574 ? 3.430 -7.623 24.199 1.00 95.69 574 TRP A O 1
ATOM 4619 N N . ARG A 1 575 ? 3.882 -9.797 24.216 1.00 92.81 575 ARG A N 1
ATOM 4620 C CA . ARG A 1 575 ? 4.615 -9.732 25.489 1.00 92.81 575 ARG A CA 1
ATOM 4621 C C . ARG A 1 575 ? 6.057 -9.274 25.315 1.00 92.81 575 ARG A C 1
ATOM 4623 O O . ARG A 1 575 ? 6.532 -8.510 26.147 1.00 92.81 575 ARG A O 1
ATOM 4630 N N . GLU A 1 576 ? 6.718 -9.742 24.265 1.00 92.88 576 GLU A N 1
ATOM 4631 C CA . GLU A 1 576 ? 8.175 -9.651 24.115 1.00 92.88 576 GLU A CA 1
ATOM 4632 C C . GLU A 1 576 ? 8.635 -8.438 23.297 1.00 92.88 576 GLU A C 1
ATOM 4634 O O . GLU A 1 576 ? 9.762 -7.990 23.461 1.00 92.88 576 GLU A O 1
ATOM 4639 N N . TYR A 1 577 ? 7.784 -7.879 22.434 1.00 95.25 577 TYR A N 1
ATOM 4640 C CA . TYR A 1 577 ? 8.188 -6.802 21.532 1.00 95.25 577 TYR A CA 1
ATOM 4641 C C . TYR A 1 577 ? 8.450 -5.472 22.255 1.00 95.25 577 TYR A C 1
ATOM 4643 O O . TYR A 1 577 ? 7.579 -4.940 22.943 1.00 95.25 577 TYR A O 1
ATOM 4651 N N . ASP A 1 578 ? 9.615 -4.863 22.060 1.00 92.00 578 ASP A N 1
ATOM 4652 C CA . ASP A 1 578 ? 9.976 -3.641 22.791 1.00 92.00 578 ASP A CA 1
ATOM 4653 C C . ASP A 1 578 ? 9.221 -2.383 22.337 1.00 92.00 578 ASP A C 1
ATOM 4655 O O . ASP A 1 578 ? 9.031 -1.455 23.140 1.00 92.00 578 ASP A O 1
ATOM 4659 N N . GLY A 1 579 ? 8.790 -2.355 21.073 1.00 95.19 579 GLY A N 1
ATOM 4660 C CA . GLY A 1 579 ? 8.066 -1.242 20.464 1.00 95.19 579 GLY A CA 1
ATOM 4661 C C . GLY A 1 579 ? 6.597 -1.164 20.882 1.00 95.19 579 GLY A C 1
ATOM 4662 O O . GLY A 1 579 ? 6.157 -1.786 21.852 1.00 95.19 579 GLY A O 1
ATOM 4663 N N . ILE A 1 580 ? 5.820 -0.371 20.148 1.00 97.69 580 ILE A N 1
ATOM 4664 C CA . ILE A 1 580 ? 4.391 -0.166 20.396 1.00 97.69 580 ILE A CA 1
ATOM 4665 C C . ILE A 1 580 ? 3.579 -1.147 19.551 1.00 97.69 580 ILE A C 1
ATOM 4667 O O . ILE A 1 580 ? 3.849 -1.314 18.364 1.00 97.69 580 ILE A O 1
ATOM 4671 N N . ILE A 1 581 ? 2.561 -1.762 20.152 1.00 98.25 581 ILE A N 1
ATOM 4672 C CA . ILE A 1 581 ? 1.562 -2.555 19.435 1.00 98.25 581 ILE A CA 1
ATOM 4673 C C . ILE A 1 581 ? 0.193 -1.927 19.668 1.00 98.25 581 ILE A C 1
ATOM 4675 O O . ILE A 1 581 ? -0.268 -1.813 20.808 1.00 98.25 581 ILE A O 1
ATOM 4679 N N . ILE A 1 582 ? -0.447 -1.535 18.571 1.00 98.38 582 ILE A N 1
ATOM 4680 C CA . ILE A 1 582 ? -1.860 -1.180 18.532 1.00 98.38 582 ILE A CA 1
ATOM 4681 C C . ILE A 1 582 ? -2.584 -2.343 17.875 1.00 98.38 582 ILE A C 1
ATOM 4683 O O . ILE A 1 582 ? -2.161 -2.853 16.843 1.00 98.38 582 ILE A O 1
ATOM 4687 N N . THR A 1 583 ? -3.690 -2.761 18.461 1.00 97.94 583 THR A N 1
ATOM 4688 C CA . THR A 1 583 ? -4.606 -3.681 17.811 1.00 97.94 583 THR A CA 1
ATOM 4689 C C . THR A 1 583 ? -5.971 -3.043 17.709 1.00 97.94 583 THR A C 1
ATOM 4691 O O . THR A 1 583 ? -6.359 -2.280 18.588 1.00 97.94 583 THR A O 1
ATOM 4694 N N . THR A 1 584 ? -6.698 -3.343 16.644 1.00 97.06 584 THR A N 1
ATOM 4695 C CA . THR A 1 584 ? -8.096 -2.927 16.488 1.00 97.06 584 THR A CA 1
ATOM 4696 C C . THR A 1 584 ? -8.972 -4.160 16.462 1.00 97.06 584 THR A C 1
ATOM 4698 O O . THR A 1 584 ? -8.534 -5.200 15.970 1.00 97.06 584 THR A O 1
ATOM 4701 N N . PHE A 1 585 ? -10.165 -4.067 17.027 1.00 93.31 585 PHE A N 1
ATOM 4702 C CA . PHE A 1 585 ? -11.170 -5.103 16.876 1.00 93.31 585 PHE A CA 1
ATOM 4703 C C . PHE A 1 585 ? -12.559 -4.506 16.902 1.00 93.31 585 PHE A C 1
ATOM 4705 O O . PHE A 1 585 ? -12.851 -3.561 17.649 1.00 93.31 585 PHE A O 1
ATOM 4712 N N . ASN A 1 586 ? -13.430 -5.122 16.122 1.00 84.44 586 ASN A N 1
ATOM 4713 C CA . ASN A 1 586 ? -14.793 -4.675 16.039 1.00 84.44 586 ASN A CA 1
ATOM 4714 C C . ASN A 1 586 ? -15.623 -5.265 17.190 1.00 84.44 586 ASN A C 1
ATOM 4716 O O . ASN A 1 586 ? -15.685 -6.483 17.372 1.00 84.44 586 ASN A O 1
ATOM 4720 N N . ASN A 1 587 ? -16.309 -4.414 17.963 1.00 73.81 587 ASN A N 1
ATOM 4721 C CA . ASN A 1 587 ? -17.226 -4.882 19.019 1.00 73.81 587 ASN A CA 1
ATOM 4722 C C . ASN A 1 587 ? -18.388 -5.713 18.450 1.00 73.81 587 ASN A C 1
ATOM 4724 O O . ASN A 1 587 ? -19.059 -6.429 19.185 1.00 73.81 587 ASN A O 1
ATOM 4728 N N . TYR A 1 588 ? -18.627 -5.618 17.143 1.00 70.31 588 TYR A N 1
ATOM 4729 C CA . TYR A 1 588 ? -19.632 -6.388 16.428 1.00 70.31 588 TYR A CA 1
ATOM 4730 C C . TYR A 1 588 ? -19.313 -7.844 16.196 1.00 70.31 588 TYR A C 1
ATOM 4732 O O . TYR A 1 588 ? -20.226 -8.634 15.963 1.00 70.31 588 TYR A O 1
ATOM 4740 N N . ASN A 1 589 ? -18.040 -8.199 16.282 1.00 68.94 589 ASN A N 1
ATOM 4741 C CA . ASN A 1 589 ? -17.595 -9.552 16.004 1.00 68.94 589 ASN A CA 1
ATOM 4742 C C . ASN A 1 589 ? -17.597 -10.418 17.271 1.00 68.94 589 ASN A C 1
ATOM 4744 O O . ASN A 1 589 ? -17.083 -11.527 17.249 1.00 68.94 589 ASN A O 1
ATOM 4748 N N . PHE A 1 590 ? -18.192 -9.924 18.371 1.00 68.56 590 PHE A N 1
ATOM 4749 C CA . PHE A 1 590 ? -18.473 -10.679 19.599 1.00 68.56 590 PHE A CA 1
ATOM 4750 C C . PHE A 1 590 ? -17.280 -11.516 20.082 1.00 68.56 590 PHE A C 1
ATOM 4752 O O . PHE A 1 590 ? -17.419 -12.682 20.463 1.00 68.56 590 PHE A O 1
ATOM 4759 N N . ILE A 1 591 ? -16.086 -10.916 20.064 1.00 76.69 591 ILE A N 1
ATOM 4760 C CA . ILE A 1 591 ? -14.820 -11.584 20.386 1.00 76.69 591 ILE A CA 1
ATOM 4761 C C . ILE A 1 591 ? -14.845 -12.237 21.779 1.00 76.69 591 ILE A C 1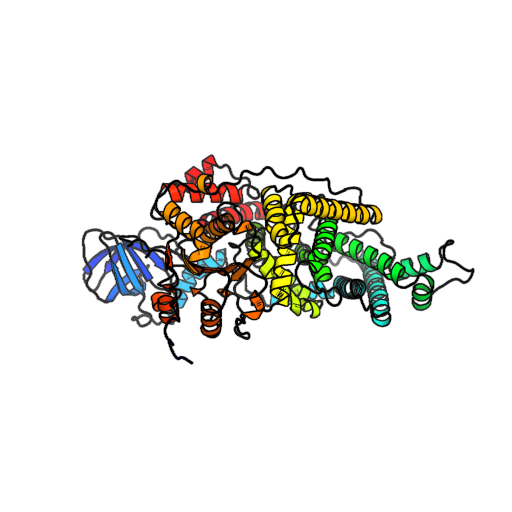
ATOM 4763 O O . ILE A 1 591 ? -14.208 -13.265 21.998 1.00 76.69 591 ILE A O 1
ATOM 4767 N N . GLU A 1 592 ? -15.608 -11.689 22.725 1.00 74.44 592 GLU A N 1
ATOM 4768 C CA . GLU A 1 592 ? -15.806 -12.243 24.063 1.00 74.44 592 GLU A CA 1
ATOM 4769 C C . GLU A 1 592 ? -16.518 -13.604 24.070 1.00 74.44 592 GLU A C 1
ATOM 4771 O O . GLU A 1 592 ? -16.350 -14.370 25.020 1.00 74.44 592 GLU A O 1
ATOM 4776 N N . PHE A 1 593 ? -17.271 -13.917 23.013 1.00 67.94 593 PHE A N 1
ATOM 4777 C CA . PHE A 1 593 ? -17.943 -15.198 22.808 1.00 67.94 593 PHE A CA 1
ATOM 4778 C C . PHE A 1 593 ? -17.162 -16.105 21.859 1.00 67.94 593 PHE A C 1
ATOM 4780 O O . PHE A 1 593 ? -16.963 -17.278 22.172 1.00 67.94 593 PHE A O 1
ATOM 4787 N N . ASP A 1 594 ? -16.706 -15.568 20.726 1.00 71.00 594 ASP A N 1
ATOM 4788 C CA . ASP A 1 594 ? -16.071 -16.369 19.677 1.00 71.00 594 ASP A CA 1
ATOM 4789 C C . ASP A 1 594 ? -14.627 -16.742 20.040 1.00 71.00 594 ASP A C 1
ATOM 4791 O O . ASP A 1 594 ? -14.148 -17.830 19.712 1.00 71.00 594 ASP A O 1
ATOM 4795 N N . ARG A 1 595 ? -13.920 -15.857 20.757 1.00 78.88 595 ARG A N 1
ATOM 4796 C CA . ARG A 1 595 ? -12.518 -16.021 21.172 1.00 78.88 595 ARG A CA 1
ATOM 4797 C C . ARG A 1 595 ? -12.300 -15.507 22.606 1.00 78.88 595 ARG A C 1
ATOM 4799 O O . ARG A 1 595 ? -11.486 -14.600 22.817 1.00 78.88 595 ARG A O 1
ATOM 4806 N N . PRO A 1 596 ? -12.950 -16.112 23.620 1.00 81.00 596 PRO A N 1
ATOM 4807 C CA . PRO A 1 596 ? -12.930 -15.627 25.003 1.00 81.00 596 PRO A CA 1
ATOM 4808 C C . PRO A 1 596 ? -11.515 -15.510 25.583 1.00 81.00 596 PRO A C 1
ATOM 4810 O O . PRO A 1 596 ? -11.236 -14.588 26.351 1.00 81.00 596 PRO A O 1
ATOM 4813 N N . ASP A 1 597 ? -10.598 -16.396 25.185 1.00 85.44 597 ASP A N 1
ATOM 4814 C CA . ASP A 1 597 ? -9.197 -16.354 25.614 1.00 85.44 597 ASP A CA 1
ATOM 4815 C C . ASP A 1 597 ? -8.467 -15.106 25.102 1.00 85.44 597 ASP A C 1
ATOM 4817 O O . ASP A 1 597 ? -7.748 -14.445 25.856 1.00 85.44 597 ASP A O 1
ATOM 4821 N N . LEU A 1 598 ? -8.684 -14.757 23.830 1.00 88.12 598 LEU A N 1
ATOM 4822 C CA . LEU A 1 598 ? -8.111 -13.563 23.214 1.00 88.12 598 LEU A CA 1
ATOM 4823 C C . LEU A 1 598 ? -8.733 -12.303 23.823 1.00 88.12 598 LEU A C 1
ATOM 4825 O O . LEU A 1 598 ? -8.008 -11.392 24.212 1.00 88.12 598 LEU A O 1
ATOM 4829 N N . PHE A 1 599 ? -10.056 -12.275 24.000 1.00 87.25 599 PHE A N 1
ATOM 4830 C CA . PHE A 1 599 ? -10.727 -11.156 24.657 1.00 87.25 599 PHE A CA 1
ATOM 4831 C C . PHE A 1 599 ? -10.223 -10.939 26.088 1.00 87.25 599 PHE A C 1
ATOM 4833 O O . PHE A 1 599 ? -9.866 -9.822 26.461 1.00 87.25 599 PHE A O 1
ATOM 4840 N N . LYS A 1 600 ? -10.121 -12.006 26.891 1.00 87.50 600 LYS A N 1
ATOM 4841 C CA . LYS A 1 600 ? -9.596 -11.938 28.263 1.00 87.50 600 LYS A CA 1
ATOM 4842 C C . LYS A 1 600 ? -8.177 -11.370 28.298 1.00 87.50 600 LYS A C 1
ATOM 4844 O O . LYS A 1 600 ? -7.852 -10.620 29.217 1.00 87.50 600 LYS A O 1
ATOM 4849 N N . PHE A 1 601 ? -7.355 -11.708 27.305 1.00 90.12 601 PHE A N 1
ATOM 4850 C CA . PHE A 1 601 ? -6.006 -11.174 27.153 1.00 90.12 601 PHE A CA 1
ATOM 4851 C C . PHE A 1 601 ? -6.000 -9.677 26.801 1.00 90.12 601 PHE A C 1
ATOM 4853 O O . PHE A 1 601 ? -5.270 -8.904 27.422 1.00 90.12 601 PHE A O 1
ATOM 4860 N N . LEU A 1 602 ? -6.845 -9.253 25.858 1.00 91.19 602 LEU A N 1
ATOM 4861 C CA . LEU A 1 602 ? -6.913 -7.864 25.392 1.00 91.19 602 LEU A CA 1
ATOM 4862 C C . LEU A 1 602 ? -7.601 -6.919 26.385 1.00 91.19 602 LEU A C 1
ATOM 4864 O O . LEU A 1 602 ? -7.258 -5.740 26.429 1.00 91.19 602 LEU A O 1
ATOM 4868 N N . ARG A 1 603 ? -8.529 -7.420 27.213 1.00 89.62 603 ARG A N 1
ATOM 4869 C CA . ARG A 1 603 ? -9.427 -6.625 28.073 1.00 89.62 603 ARG A CA 1
ATOM 4870 C C . ARG A 1 603 ? -8.735 -5.551 28.910 1.00 89.62 603 ARG A C 1
ATOM 4872 O O . ARG A 1 603 ? -9.282 -4.472 29.100 1.00 89.62 603 ARG A O 1
ATOM 4879 N N . GLN A 1 604 ? -7.544 -5.837 29.422 1.00 86.88 604 GLN A N 1
ATOM 4880 C CA . GLN A 1 604 ? -6.792 -4.903 30.269 1.00 86.88 604 GLN A CA 1
ATOM 4881 C C . GLN A 1 604 ? -6.064 -3.786 29.495 1.00 86.88 604 GLN A C 1
ATOM 4883 O O . GLN A 1 604 ? -5.479 -2.902 30.112 1.00 86.88 604 GLN A O 1
ATOM 4888 N N . HIS A 1 605 ? -6.067 -3.854 28.165 1.00 92.62 605 HIS A N 1
ATOM 4889 C CA . HIS A 1 605 ? -5.459 -2.884 27.254 1.00 92.62 605 HIS A CA 1
ATOM 4890 C C . HIS A 1 605 ? -6.511 -2.179 26.386 1.00 92.62 605 HIS A C 1
ATOM 4892 O O . HIS A 1 605 ? -6.152 -1.451 25.460 1.00 92.62 605 HIS A O 1
ATOM 4898 N N . MET A 1 606 ? -7.797 -2.437 26.647 1.00 92.19 606 MET A N 1
ATOM 4899 C CA . MET A 1 606 ? -8.894 -1.948 25.826 1.00 92.19 606 MET A CA 1
ATOM 4900 C C . MET A 1 606 ? -9.100 -0.447 25.981 1.00 92.19 606 MET A C 1
ATOM 4902 O O . MET A 1 606 ? -9.182 0.063 27.095 1.00 92.19 606 MET A O 1
ATOM 4906 N N . VAL A 1 607 ? -9.252 0.223 24.846 1.00 91.00 607 VAL A N 1
ATOM 4907 C CA . VAL A 1 607 ? -9.614 1.634 24.735 1.00 91.00 607 VAL A CA 1
ATOM 4908 C C . VAL A 1 607 ? -10.763 1.729 23.745 1.00 91.00 607 VAL A C 1
ATOM 4910 O O . VAL A 1 607 ? -10.715 1.124 22.675 1.00 91.00 607 VAL A O 1
ATOM 4913 N N . ASP A 1 608 ? -11.802 2.474 24.098 1.00 87.06 608 ASP A N 1
ATOM 4914 C CA . ASP A 1 608 ? -12.947 2.662 23.216 1.00 87.06 608 ASP A CA 1
ATOM 4915 C C . ASP A 1 608 ? -12.656 3.750 22.188 1.00 87.06 608 ASP A C 1
ATOM 4917 O O . ASP A 1 608 ? -12.239 4.859 22.532 1.00 87.06 608 ASP A O 1
ATOM 4921 N N . PHE A 1 609 ? -12.876 3.423 20.915 1.00 90.88 609 PHE A N 1
ATOM 4922 C CA . PHE A 1 609 ? -12.949 4.437 19.877 1.00 90.88 609 PHE A CA 1
ATOM 4923 C C . PHE A 1 609 ? -14.258 5.233 20.036 1.00 90.88 609 PHE A C 1
ATOM 4925 O O . PHE A 1 609 ? -15.294 4.615 20.314 1.00 90.88 609 PHE A O 1
ATOM 4932 N N . PRO A 1 610 ? -14.241 6.568 19.858 1.00 87.38 610 PRO A N 1
ATOM 4933 C CA . PRO A 1 610 ? -15.427 7.402 20.003 1.00 87.38 610 PRO A CA 1
ATOM 4934 C C . PRO A 1 610 ? -16.595 6.937 19.128 1.00 87.38 610 PRO A C 1
ATOM 4936 O O . PRO A 1 610 ? -16.439 6.711 17.926 1.00 87.38 610 PRO A O 1
ATOM 4939 N N . SER A 1 611 ? -17.772 6.783 19.736 1.00 78.94 611 SER A N 1
ATOM 4940 C CA . SER A 1 611 ? -18.950 6.270 19.033 1.00 78.94 611 SER A CA 1
ATOM 4941 C C . SER A 1 611 ? -19.663 7.384 18.269 1.00 78.94 611 SER A C 1
ATOM 4943 O O . SER A 1 611 ? -20.296 8.264 18.859 1.00 78.94 611 SER A O 1
ATOM 4945 N N . TYR A 1 612 ? -19.623 7.305 16.941 1.00 76.56 612 TYR A N 1
ATOM 4946 C CA . TYR A 1 612 ? -20.420 8.161 16.061 1.00 76.56 612 TYR A CA 1
ATOM 4947 C C . TYR A 1 612 ? -21.906 7.759 16.059 1.00 76.56 612 TYR A C 1
ATOM 4949 O O . TYR A 1 612 ? -22.754 8.578 15.743 1.00 76.56 612 TYR A O 1
ATOM 4957 N N . PHE A 1 613 ? -22.274 6.541 16.472 1.00 68.81 613 PHE A N 1
ATOM 4958 C CA . PHE A 1 613 ? -23.687 6.188 16.669 1.00 68.81 613 PHE A CA 1
ATOM 4959 C C . PHE A 1 613 ? -24.292 6.809 17.936 1.00 68.81 613 PHE A C 1
ATOM 4961 O O . PHE A 1 613 ? -25.510 6.973 18.023 1.00 68.81 613 PHE A O 1
ATOM 4968 N N . ALA A 1 614 ? -23.456 7.114 18.930 1.00 68.88 614 ALA A N 1
ATOM 4969 C CA . ALA A 1 614 ? -23.879 7.655 20.216 1.00 68.88 614 ALA A CA 1
ATOM 4970 C C . ALA A 1 614 ? -23.871 9.185 20.269 1.00 68.88 614 ALA A C 1
ATOM 4972 O O . ALA A 1 614 ? -24.678 9.765 20.996 1.00 68.88 614 ALA A O 1
ATOM 4973 N N . ASN A 1 615 ? -22.949 9.830 19.547 1.00 74.75 615 ASN A N 1
ATOM 4974 C CA . ASN A 1 615 ? -22.764 11.277 19.588 1.00 74.75 615 ASN A CA 1
ATOM 4975 C C . ASN A 1 615 ? -23.039 11.920 18.206 1.00 74.75 615 ASN A C 1
ATOM 4977 O O . ASN A 1 615 ? -22.259 11.701 17.275 1.00 74.75 615 ASN A O 1
ATOM 4981 N N . PRO A 1 616 ? -24.084 12.767 18.081 1.00 79.62 616 PRO A N 1
ATOM 4982 C CA . PRO A 1 616 ? -24.416 13.475 16.840 1.00 79.62 616 PRO A CA 1
ATOM 4983 C C . PRO A 1 616 ? -23.306 14.379 16.282 1.00 79.62 616 PRO A C 1
ATOM 4985 O O . PRO A 1 616 ? -23.194 14.528 15.069 1.00 79.62 616 PRO A O 1
ATOM 4988 N N . GLU A 1 617 ? -22.479 14.993 17.132 1.00 84.62 617 GLU A N 1
ATOM 4989 C CA . GLU A 1 617 ? -21.370 15.846 16.679 1.00 84.62 617 GLU A CA 1
ATOM 4990 C C . GLU A 1 617 ? -20.259 15.012 16.042 1.00 84.62 617 GLU A C 1
ATOM 4992 O O . GLU A 1 617 ? -19.725 15.370 14.992 1.00 84.62 617 GLU A O 1
ATOM 4997 N N . ILE A 1 618 ? -19.960 13.856 16.641 1.00 84.69 618 ILE A N 1
ATOM 4998 C CA . ILE A 1 618 ? -18.996 12.898 16.094 1.00 84.69 618 ILE A CA 1
ATOM 4999 C C . ILE A 1 618 ? -19.525 12.302 14.784 1.00 84.69 618 ILE A C 1
ATOM 5001 O O . ILE A 1 618 ? -18.761 12.154 13.831 1.00 84.69 618 ILE A O 1
ATOM 5005 N N . HIS A 1 619 ? -20.827 12.004 14.715 1.00 84.81 619 HIS A N 1
ATOM 5006 C CA . HIS A 1 619 ? -21.491 11.532 13.497 1.00 84.81 619 HIS A CA 1
ATOM 5007 C C . HIS A 1 619 ? -21.393 12.537 12.354 1.00 84.81 619 HIS A C 1
ATOM 5009 O O . HIS A 1 619 ? -20.921 12.187 11.275 1.00 84.81 619 HIS A O 1
ATOM 5015 N N . ARG A 1 620 ? -21.746 13.801 12.611 1.00 86.38 620 ARG A N 1
ATOM 5016 C CA . ARG A 1 620 ? -21.627 14.874 11.620 1.00 86.38 620 ARG A CA 1
ATOM 5017 C C . ARG A 1 620 ? -20.190 15.006 11.123 1.00 86.38 620 ARG A C 1
ATOM 5019 O O . ARG A 1 620 ? -19.965 15.066 9.919 1.00 86.38 620 ARG A O 1
ATOM 5026 N N . LYS A 1 621 ? -19.212 14.971 12.034 1.00 89.75 621 LYS A N 1
ATOM 5027 C CA . LYS A 1 621 ? -17.795 15.042 11.663 1.00 89.75 621 LYS A CA 1
ATOM 5028 C C . LYS A 1 621 ? -17.350 13.855 10.800 1.00 89.75 621 LYS A C 1
ATOM 5030 O O . LYS A 1 621 ? -16.573 14.041 9.870 1.00 89.75 621 LYS A O 1
ATOM 5035 N N . MET A 1 622 ? -17.851 12.650 11.076 1.00 90.00 622 MET A N 1
ATOM 5036 C CA . MET A 1 622 ? -17.590 11.468 10.248 1.00 90.00 622 MET A CA 1
ATOM 5037 C C . MET A 1 622 ? -18.123 11.650 8.820 1.00 90.00 622 MET A C 1
ATOM 5039 O O . MET A 1 622 ? -17.397 11.361 7.869 1.00 90.00 622 MET A O 1
ATOM 5043 N N . ILE A 1 623 ? -19.337 12.185 8.659 1.00 87.62 623 ILE A N 1
ATOM 5044 C CA . ILE A 1 623 ? -19.916 12.470 7.335 1.00 87.62 623 ILE A CA 1
ATOM 5045 C C . ILE A 1 623 ? -19.076 13.516 6.596 1.00 87.62 623 ILE A C 1
ATOM 5047 O O . ILE A 1 623 ? -18.704 13.285 5.448 1.00 87.62 623 ILE A O 1
ATOM 5051 N N . GLU A 1 624 ? -18.699 14.613 7.264 1.00 89.00 624 GLU A N 1
ATOM 5052 C CA . GLU A 1 624 ? -17.828 15.649 6.690 1.00 89.00 624 GLU A CA 1
ATOM 5053 C C . GLU A 1 624 ? -16.495 15.064 6.199 1.00 89.00 624 GLU A C 1
ATOM 5055 O O . GLU A 1 624 ? -16.087 15.311 5.063 1.00 89.00 624 GLU A O 1
ATOM 5060 N N . HIS A 1 625 ? -15.834 14.254 7.033 1.00 91.69 625 HIS A N 1
ATOM 5061 C CA . HIS A 1 625 ? -14.593 13.572 6.666 1.00 91.69 625 HIS A CA 1
ATOM 5062 C C . HIS A 1 625 ? -14.787 12.622 5.481 1.00 91.69 625 HIS A C 1
ATOM 5064 O O . HIS A 1 625 ? -13.939 12.572 4.593 1.00 91.69 625 HIS A O 1
ATOM 5070 N N . THR A 1 626 ? -15.898 11.886 5.447 1.00 89.25 626 THR A N 1
ATOM 5071 C CA . THR A 1 626 ? -16.201 10.939 4.368 1.00 89.25 626 THR A CA 1
ATOM 5072 C C . THR A 1 626 ? -16.450 11.667 3.047 1.00 89.25 626 THR A C 1
ATOM 5074 O O . THR A 1 626 ? -15.901 11.279 2.018 1.00 89.25 626 THR A O 1
ATOM 5077 N N . ALA A 1 627 ? -17.201 12.770 3.072 1.00 86.69 627 ALA A N 1
ATOM 5078 C CA . ALA A 1 627 ? -17.425 13.613 1.902 1.00 86.69 627 ALA A CA 1
ATOM 5079 C C . ALA A 1 627 ? -16.110 14.216 1.380 1.00 86.69 627 ALA A C 1
ATOM 5081 O O . ALA A 1 627 ? -15.852 14.219 0.178 1.00 86.69 627 ALA A O 1
ATOM 5082 N N . GLU A 1 628 ? -15.241 14.698 2.276 1.00 87.38 628 GLU A N 1
ATOM 5083 C CA . GLU A 1 628 ? -13.906 15.190 1.912 1.00 87.38 628 GLU A CA 1
ATOM 5084 C C . GLU A 1 628 ? -13.016 14.114 1.308 1.00 87.38 628 GLU A C 1
ATOM 5086 O O . GLU A 1 628 ? -12.278 14.399 0.366 1.00 87.38 628 GLU A O 1
ATOM 5091 N N . TYR A 1 629 ? -13.112 12.893 1.827 1.00 87.62 629 TYR A N 1
ATOM 5092 C CA . TYR A 1 629 ? -12.366 11.748 1.335 1.00 87.62 629 TYR A CA 1
ATOM 5093 C C . TYR A 1 629 ? -12.784 11.340 -0.085 1.00 87.62 629 TYR A C 1
ATOM 5095 O O . TYR A 1 629 ? -11.928 11.039 -0.912 1.00 87.62 629 TYR A O 1
ATOM 5103 N N . LEU A 1 630 ? -14.084 11.373 -0.384 1.00 85.19 630 LEU A N 1
ATOM 5104 C CA . LEU A 1 630 ? -14.643 10.964 -1.677 1.00 85.19 630 LEU A CA 1
ATOM 5105 C C . LEU A 1 630 ? -14.588 12.063 -2.752 1.00 85.19 630 LEU A C 1
ATOM 5107 O O . LEU A 1 630 ? -14.556 11.765 -3.947 1.00 85.19 630 LEU A O 1
ATOM 5111 N N . LYS A 1 631 ? -14.540 13.338 -2.342 1.00 82.19 631 LYS A N 1
ATOM 5112 C CA . LYS A 1 631 ? -14.543 14.509 -3.233 1.00 82.19 631 LYS A CA 1
ATOM 5113 C C . LYS A 1 631 ? -13.525 14.466 -4.385 1.00 82.19 631 LYS A C 1
ATOM 5115 O O . LYS A 1 631 ? -13.904 14.891 -5.475 1.00 82.19 631 LYS A O 1
ATOM 5120 N N . PRO A 1 632 ? -12.266 14.013 -4.203 1.00 73.44 632 PRO A N 1
ATOM 5121 C CA . PRO A 1 632 ? -11.284 13.987 -5.288 1.00 73.44 632 PRO A CA 1
ATOM 5122 C C . PRO A 1 632 ? -11.670 13.069 -6.452 1.00 73.44 632 PRO A C 1
ATOM 5124 O O . PRO A 1 632 ? -11.045 13.147 -7.503 1.00 73.44 632 PRO A O 1
ATOM 5127 N N . VAL A 1 633 ? -12.654 12.192 -6.243 1.00 68.88 633 VAL A N 1
ATOM 5128 C CA . VAL A 1 633 ? -13.006 11.120 -7.169 1.00 68.88 633 VAL A CA 1
ATOM 5129 C C . VAL A 1 633 ? -14.432 11.268 -7.706 1.00 68.88 633 VAL A C 1
ATOM 5131 O O . VAL A 1 633 ? -14.630 11.151 -8.907 1.00 68.88 633 VAL A O 1
ATOM 5134 N N . TYR A 1 634 ? -15.416 11.568 -6.853 1.00 69.62 634 TYR A N 1
ATOM 5135 C CA . TYR A 1 634 ? -16.839 11.420 -7.204 1.00 69.62 634 TYR A CA 1
ATOM 5136 C C . TYR A 1 634 ? -17.620 12.738 -7.346 1.00 69.62 634 TYR A C 1
ATOM 5138 O O . TYR A 1 634 ? -18.832 12.733 -7.199 1.00 69.62 634 TYR A O 1
ATOM 5146 N N . THR A 1 635 ? -16.948 13.875 -7.589 1.00 63.31 635 THR A N 1
ATOM 5147 C CA . THR A 1 635 ? -17.556 15.222 -7.754 1.00 63.31 635 THR A CA 1
ATOM 5148 C C . THR A 1 635 ? -18.779 15.465 -6.853 1.00 63.31 635 THR A C 1
ATOM 5150 O O . THR A 1 635 ? -19.906 15.616 -7.309 1.00 63.31 635 THR A O 1
ATOM 5153 N N . ILE A 1 636 ? -18.551 15.485 -5.540 1.00 59.66 636 ILE A N 1
ATOM 5154 C CA . ILE A 1 636 ? -19.626 15.579 -4.545 1.00 59.66 636 ILE A CA 1
ATOM 5155 C C . ILE A 1 636 ? -19.949 17.044 -4.225 1.00 59.66 636 ILE A C 1
ATOM 5157 O O . ILE A 1 636 ? -19.056 17.802 -3.823 1.00 59.66 636 ILE A O 1
ATOM 5161 N N . ASP A 1 637 ? -21.230 17.420 -4.310 1.00 60.12 637 ASP A N 1
ATOM 5162 C CA . ASP A 1 637 ? -21.744 18.627 -3.657 1.00 60.12 637 ASP A CA 1
ATOM 5163 C C . ASP A 1 637 ? -21.860 18.375 -2.147 1.00 60.12 637 ASP A C 1
ATOM 5165 O O . ASP A 1 637 ? -22.733 17.643 -1.677 1.00 60.12 637 ASP A O 1
ATOM 5169 N N . LYS A 1 638 ? -20.944 18.973 -1.375 1.00 59.62 638 LYS A N 1
ATOM 5170 C CA . LYS A 1 638 ? -20.860 18.792 0.081 1.00 59.62 638 LYS A CA 1
ATOM 5171 C C . LYS A 1 638 ? -22.152 19.177 0.806 1.00 59.62 638 LYS A C 1
ATOM 5173 O O . LYS A 1 638 ? -22.443 18.573 1.838 1.00 59.62 638 LYS A O 1
ATOM 5178 N N . ASP A 1 639 ? -22.892 20.167 0.313 1.00 56.19 639 ASP A N 1
ATOM 5179 C CA . ASP A 1 639 ? -24.068 20.680 1.017 1.00 56.19 639 ASP A CA 1
ATOM 5180 C C . ASP A 1 639 ? -25.255 19.726 0.852 1.00 56.19 639 ASP A C 1
ATOM 5182 O O . ASP A 1 639 ? -25.911 19.388 1.837 1.00 56.19 639 ASP A O 1
ATOM 5186 N N . GLN A 1 640 ? -25.461 19.195 -0.355 1.00 59.09 640 GLN A N 1
ATOM 5187 C CA . GLN A 1 640 ? -26.476 18.172 -0.615 1.00 59.09 640 GLN A CA 1
ATOM 5188 C C . GLN A 1 640 ? -26.134 16.843 0.076 1.00 59.09 640 GLN A C 1
ATOM 5190 O O . GLN A 1 640 ? -26.974 16.239 0.740 1.00 59.09 640 GLN A O 1
ATOM 5195 N N . TYR A 1 641 ? -24.862 16.448 0.033 1.00 66.00 641 TYR A N 1
ATOM 5196 C CA . TYR A 1 641 ? -24.373 15.223 0.661 1.00 66.00 641 TYR A CA 1
ATOM 5197 C C . TYR A 1 641 ? -24.567 15.205 2.180 1.00 66.00 641 TYR A C 1
ATOM 5199 O O . TYR A 1 641 ? -24.991 14.211 2.766 1.00 66.00 641 TYR A O 1
ATOM 5207 N N . ASN A 1 642 ? -24.279 16.325 2.845 1.00 59.34 642 ASN A N 1
ATOM 5208 C CA . ASN A 1 642 ? -24.502 16.451 4.280 1.00 59.34 642 ASN A CA 1
ATOM 5209 C C . ASN A 1 642 ? -25.992 16.328 4.627 1.00 59.34 642 ASN A C 1
ATOM 5211 O O . ASN A 1 642 ? -26.329 15.663 5.604 1.00 59.34 642 ASN A O 1
ATOM 5215 N N . VAL A 1 643 ? -26.889 16.913 3.830 1.00 60.03 643 VAL A N 1
ATOM 5216 C CA . VAL A 1 643 ? -28.341 16.813 4.053 1.00 60.03 643 VAL A CA 1
ATOM 5217 C C . VAL A 1 643 ? -28.826 15.363 3.940 1.00 60.03 643 VAL A C 1
ATOM 5219 O O . VAL A 1 643 ? -29.567 14.906 4.810 1.00 60.03 643 VAL A O 1
ATOM 5222 N N . ASP A 1 644 ? -28.344 14.610 2.950 1.00 66.38 644 ASP A N 1
ATOM 5223 C CA . ASP A 1 644 ? -28.815 13.245 2.677 1.00 66.38 644 ASP A CA 1
ATOM 5224 C C . ASP A 1 644 ? -28.415 12.214 3.746 1.00 66.38 644 ASP A C 1
ATOM 5226 O O . ASP A 1 644 ? -29.122 11.217 3.950 1.00 66.38 644 ASP A O 1
ATOM 5230 N N . TYR A 1 645 ? -27.294 12.441 4.442 1.00 72.00 645 TYR A N 1
ATOM 5231 C CA . TYR A 1 645 ? -26.729 11.479 5.395 1.00 72.00 645 TYR A CA 1
ATOM 5232 C C . TYR A 1 645 ? -26.771 11.925 6.858 1.00 72.00 645 TYR A C 1
ATOM 5234 O O . TYR A 1 645 ? -26.760 11.058 7.729 1.00 72.00 645 TYR A O 1
ATOM 5242 N N . ILE A 1 646 ? -26.864 13.225 7.178 1.00 69.75 646 ILE A N 1
ATOM 5243 C CA . ILE A 1 646 ? -26.913 13.690 8.582 1.00 69.75 646 ILE A CA 1
ATOM 5244 C C . ILE A 1 646 ? -28.160 13.168 9.305 1.00 69.75 646 ILE A C 1
ATOM 5246 O O . ILE A 1 646 ? -28.094 12.842 10.490 1.00 69.75 646 ILE A O 1
ATOM 5250 N N . GLU A 1 647 ? -29.290 13.045 8.605 1.00 63.50 647 GLU A N 1
ATOM 5251 C CA . GLU A 1 647 ? -30.526 12.501 9.184 1.00 63.50 647 GLU A CA 1
ATOM 5252 C C . GLU A 1 647 ? -30.528 10.962 9.248 1.00 63.50 647 GLU A C 1
ATOM 5254 O O . GLU A 1 647 ? -31.284 10.364 10.022 1.00 63.50 647 GLU A O 1
ATOM 5259 N N . LYS A 1 648 ? -29.647 10.300 8.484 1.00 66.38 648 LYS A N 1
ATOM 5260 C CA . LYS A 1 648 ? -29.496 8.841 8.456 1.00 66.38 648 LYS A CA 1
ATOM 5261 C C . LYS A 1 648 ? -28.406 8.402 9.435 1.00 66.38 648 LYS A C 1
ATOM 5263 O O . LYS A 1 648 ? -27.238 8.747 9.304 1.00 66.38 648 LYS A O 1
ATOM 5268 N N . THR A 1 649 ? -28.734 7.537 10.392 1.00 65.69 649 THR A N 1
ATOM 5269 C CA . THR A 1 649 ? -27.711 6.902 11.243 1.00 65.69 649 THR A CA 1
ATOM 5270 C C . THR A 1 649 ? -26.916 5.849 10.449 1.00 65.69 649 THR A C 1
ATOM 5272 O O . THR A 1 649 ? -27.260 4.663 10.470 1.00 65.69 649 THR A O 1
ATOM 5275 N N . CYS A 1 650 ? -25.865 6.291 9.754 1.00 69.88 650 CYS A N 1
ATOM 5276 C CA . CYS A 1 650 ? -25.039 5.507 8.827 1.00 69.88 650 CYS A CA 1
ATOM 5277 C C . CYS A 1 650 ? -23.532 5.544 9.170 1.00 69.88 650 CYS A C 1
ATOM 5279 O O . CYS A 1 650 ? -23.092 6.376 9.965 1.00 69.88 650 CYS A O 1
ATOM 5281 N N . SER A 1 651 ? -22.768 4.602 8.604 1.00 77.94 651 SER A N 1
ATOM 5282 C CA . SER A 1 651 ? -21.307 4.457 8.747 1.00 77.94 651 SER A CA 1
ATOM 5283 C C . SER A 1 651 ? -20.560 5.000 7.521 1.00 77.94 651 SER A C 1
ATOM 5285 O O . SER A 1 651 ? -21.171 5.202 6.470 1.00 77.94 651 SER A O 1
ATOM 5287 N N . MET A 1 652 ? -19.239 5.184 7.623 1.00 82.12 652 MET A N 1
ATOM 5288 C CA . MET A 1 652 ? -18.402 5.583 6.482 1.00 82.12 652 MET A CA 1
ATOM 5289 C C . MET A 1 652 ? -18.471 4.534 5.365 1.00 82.12 652 MET A C 1
ATOM 5291 O O . MET A 1 652 ? -18.604 4.885 4.194 1.00 82.12 652 MET A O 1
ATOM 5295 N N . SER A 1 653 ? -18.463 3.249 5.726 1.00 77.56 653 SER A N 1
ATOM 5296 C CA . SER A 1 653 ? -18.546 2.126 4.780 1.00 77.56 653 SER A CA 1
ATOM 5297 C C . SER A 1 653 ? -19.829 2.128 3.966 1.00 77.56 653 SER A C 1
ATOM 5299 O O . SER A 1 653 ? -19.799 1.929 2.753 1.00 77.56 653 SER A O 1
ATOM 5301 N N . PHE A 1 654 ? -20.956 2.418 4.622 1.00 76.06 654 PHE A N 1
ATOM 5302 C CA . PHE A 1 654 ? -22.249 2.536 3.957 1.00 76.06 654 PHE A CA 1
ATOM 5303 C C . PHE A 1 654 ? -22.236 3.667 2.927 1.00 76.06 654 PHE A C 1
ATOM 5305 O O . PHE A 1 654 ? -22.579 3.454 1.767 1.00 76.06 654 PHE A O 1
ATOM 5312 N N . ILE A 1 655 ? -21.779 4.843 3.357 1.00 77.38 655 ILE A N 1
ATOM 5313 C CA . ILE A 1 655 ? -21.721 6.044 2.530 1.00 77.38 655 ILE A CA 1
ATOM 5314 C C . ILE A 1 655 ? -20.853 5.798 1.282 1.00 77.38 655 ILE A C 1
ATOM 5316 O O . ILE A 1 655 ? -21.301 6.039 0.165 1.00 77.38 655 ILE A O 1
ATOM 5320 N N . LYS A 1 656 ? -19.638 5.251 1.450 1.00 81.81 656 LYS A N 1
ATOM 5321 C CA . LYS A 1 656 ? -18.749 4.929 0.320 1.00 81.81 656 LYS A CA 1
ATOM 5322 C C . LYS A 1 656 ? -19.400 3.958 -0.664 1.00 81.81 656 LYS A C 1
ATOM 5324 O O . LYS A 1 656 ? -19.333 4.182 -1.869 1.00 81.81 656 LYS A O 1
ATOM 5329 N N . ALA A 1 657 ? -20.013 2.883 -0.166 1.00 75.56 657 ALA A N 1
ATOM 5330 C CA . ALA A 1 657 ? -20.640 1.876 -1.015 1.00 75.56 657 ALA A CA 1
ATOM 5331 C C . ALA A 1 657 ? -21.799 2.459 -1.840 1.00 75.56 657 ALA A C 1
ATOM 5333 O O . ALA A 1 657 ? -21.904 2.164 -3.029 1.00 75.56 657 ALA A O 1
ATOM 5334 N N . GLU A 1 658 ? -22.640 3.303 -1.236 1.00 75.81 658 GLU A N 1
ATOM 5335 C CA . GLU A 1 658 ? -23.744 3.973 -1.933 1.00 75.81 658 GLU A CA 1
ATOM 5336 C C . GLU A 1 658 ? -23.224 4.908 -3.035 1.00 75.81 658 GLU A C 1
ATOM 5338 O O . GLU A 1 658 ? -23.648 4.782 -4.183 1.00 75.81 658 GLU A O 1
ATOM 5343 N N . THR A 1 659 ? -22.236 5.758 -2.730 1.00 78.50 659 THR A N 1
ATOM 5344 C CA . THR A 1 659 ? -21.624 6.670 -3.714 1.00 78.50 659 THR A CA 1
ATOM 5345 C C . THR A 1 659 ? -20.980 5.925 -4.882 1.00 78.50 659 THR A C 1
ATOM 5347 O O . THR A 1 659 ? -21.166 6.297 -6.037 1.00 78.50 659 THR A O 1
ATOM 5350 N N . ILE A 1 660 ? -20.246 4.846 -4.605 1.00 78.06 660 ILE A N 1
ATOM 5351 C CA . ILE A 1 660 ? -19.574 4.055 -5.645 1.00 78.06 660 ILE A CA 1
ATOM 5352 C C . ILE A 1 660 ? -20.588 3.349 -6.543 1.00 78.06 660 ILE A C 1
ATOM 5354 O O . ILE A 1 660 ? -20.370 3.250 -7.748 1.00 78.06 660 ILE A O 1
ATOM 5358 N N . ASN A 1 661 ? -21.691 2.857 -5.975 1.00 73.56 661 ASN A N 1
ATOM 5359 C CA . ASN A 1 661 ? -22.746 2.229 -6.762 1.00 73.56 661 ASN A CA 1
ATOM 5360 C C . ASN A 1 661 ? -23.412 3.235 -7.702 1.00 73.56 661 ASN A C 1
ATOM 5362 O O . ASN A 1 661 ? -23.558 2.919 -8.877 1.00 73.56 661 ASN A O 1
ATOM 5366 N N . GLN A 1 662 ? -23.742 4.431 -7.206 1.00 74.88 662 GLN A N 1
ATOM 5367 C CA . GLN A 1 662 ? -24.318 5.505 -8.021 1.00 74.88 662 GLN A CA 1
ATOM 5368 C C . GLN A 1 662 ? -23.383 5.880 -9.176 1.00 74.88 662 GLN A C 1
ATOM 5370 O O . GLN A 1 662 ? -23.784 5.842 -10.334 1.00 74.88 662 GLN A O 1
ATOM 5375 N N . PHE A 1 663 ? -22.108 6.128 -8.874 1.00 75.75 663 PHE A N 1
ATOM 5376 C CA . PHE A 1 663 ? -21.127 6.502 -9.889 1.00 75.75 663 PHE A CA 1
ATOM 5377 C C . PHE A 1 663 ? -20.888 5.397 -10.931 1.00 75.75 663 PHE A C 1
ATOM 5379 O O . PHE A 1 663 ? -20.807 5.664 -12.126 1.00 75.75 663 PHE A O 1
ATOM 5386 N N . ALA A 1 664 ? -20.795 4.135 -10.501 1.00 72.88 664 ALA A N 1
ATOM 5387 C CA . ALA A 1 664 ? -20.624 3.016 -11.425 1.00 72.88 664 ALA A CA 1
ATOM 5388 C C . ALA A 1 664 ? -21.853 2.807 -12.326 1.00 72.88 664 ALA A C 1
ATOM 5390 O O . ALA A 1 664 ? -21.700 2.390 -13.470 1.00 72.88 664 ALA A O 1
ATOM 5391 N N . GLU A 1 665 ? -23.063 3.073 -11.828 1.00 74.81 665 GLU A N 1
ATOM 5392 C CA . GLU A 1 665 ? -24.290 3.002 -12.628 1.00 74.81 665 GLU A CA 1
ATOM 5393 C C . GLU A 1 665 ? -24.339 4.101 -13.694 1.00 74.81 665 GLU A C 1
ATOM 5395 O O . GLU A 1 665 ? -24.693 3.802 -14.833 1.00 74.81 665 GLU A O 1
ATOM 5400 N N . GLU A 1 666 ? -23.915 5.325 -13.365 1.00 73.31 666 GLU A N 1
ATOM 5401 C CA . GLU A 1 666 ? -23.787 6.427 -14.329 1.00 73.31 666 GLU A CA 1
ATOM 5402 C C . GLU A 1 666 ? -22.815 6.060 -15.460 1.00 73.31 666 GLU A C 1
ATOM 5404 O O . GLU A 1 666 ? -23.183 6.113 -16.632 1.00 73.31 666 GLU A O 1
ATOM 5409 N N . GLN A 1 667 ? -21.620 5.572 -15.115 1.00 69.06 667 GLN A N 1
ATOM 5410 C CA . GLN A 1 667 ? -20.572 5.212 -16.082 1.00 69.06 667 GLN A CA 1
ATOM 5411 C C . GLN A 1 667 ? -20.901 3.989 -16.952 1.00 69.06 667 GLN A C 1
ATOM 5413 O O . GLN A 1 667 ? -20.345 3.842 -18.033 1.00 69.06 667 GLN A O 1
ATOM 5418 N N . LEU A 1 668 ? -21.775 3.089 -16.490 1.00 66.31 668 LEU A N 1
ATOM 5419 C CA . LEU A 1 668 ? -22.260 1.955 -17.291 1.00 66.31 668 LEU A CA 1
ATOM 5420 C C . LEU A 1 668 ? -23.482 2.312 -18.153 1.00 66.31 668 LEU A C 1
ATOM 5422 O O . LEU A 1 668 ? -23.901 1.495 -18.977 1.00 66.31 668 LEU A O 1
ATOM 5426 N N . SER A 1 669 ? -24.095 3.473 -17.909 1.00 59.12 669 SER A N 1
ATOM 5427 C CA . SER A 1 669 ? -25.262 3.965 -18.649 1.00 59.12 669 SER A CA 1
ATOM 5428 C C . SER A 1 669 ? -24.909 4.905 -19.808 1.00 59.12 669 SER A C 1
ATOM 5430 O O . SER A 1 669 ? -25.732 5.060 -20.714 1.00 59.12 669 SER A O 1
ATOM 5432 N N . GLU A 1 670 ? -23.710 5.494 -19.775 1.00 48.75 670 GLU A N 1
ATOM 5433 C CA . GLU A 1 670 ? -23.057 6.227 -20.874 1.00 48.75 670 GLU A CA 1
ATOM 5434 C C . GLU A 1 670 ? -22.368 5.267 -21.856 1.00 48.75 670 GLU A C 1
ATOM 5436 O O . GLU A 1 670 ? -22.409 5.562 -23.077 1.00 48.75 670 GLU A O 1
#

pLDDT: mean 76.26, std 19.03, range [25.83, 98.38]

Foldseek 3Di:
DDDDDPDDPPPPPQPFAPAADPPPDDDFDDDDWDQDDWDFWAFPVVRDGQATFRTDDLFWTKHFRPAQDDDDQDWGWGDDVNDIFIWTFPDDDRTMTITTTDCPDDDHNVCSCVVSVVVVCVVCVVVPDPPDPPLLVLLLVVLVLDLVLLLLQLLLLLLAPPRDPVSNQVSLVVSVVSVVVVVVVVVVVVVCVVPDDDDDDLPQQDDDDDDRLQRVLQVVCCDPVQDPPDRDDGSVSSCVRCDVVNSSVSSNLVSLVVLVSNVPLQVLQPCVSLLLLLLLLLLVLCCVLLVADCHSVLLSSCSSCLCVCLSVLCSQQPPPLSVQNHALCSSLDLLQQVLSCRRPVGGSLVSSVSNVCSSDVSNVVQSLLVVQLSCLQAVLRDHDLPAAHEFFQNNVSSNLSSNLSSLLRCCQSVVDLLSLLLNQLQVVLSVDDNVRSVVSSVVSQVVSQVVCVVSVHPDGGDDDDRRDPDDDLPVLADPDPLVVSVLVCLQCQLSNLEAEEEDRFLNLVSVSVSSSQCRPNRSNSHWAETEAEQSRYDLVDELDLNSCVRTQEYEYRACLNHDPSHVVSVVVNRVPPNHHYYYYHYVVSVCCPPPVVVCVVNSSRYRYDDDLLVDLVNVLSQQQVLCVSCCVPQVDDSVVSSVVPSVPSDHSVVSSVVSSVVVSVVSVVD